Protein 4I1U (pdb70)

InterPro domains:
  IPR001977 Dephospho-CoA kinase [MF_00376] (1-193)
  IPR001977 Dephospho-CoA kinase [PF01121] (3-180)
  IPR001977 Dephospho-CoA kinase [PS51219] (3-201)
  IPR001977 Dephospho-CoA kinase [TIGR00152] (4-179)
  IPR027417 P-loop containing nucleoside triphosphate hydrolase [G3DSA:3.40.50.300] (1-202)
  IPR027417 P-loop containing nucleoside triphosphate hydrolase [SSF52540] (1-192)

Radius of gyration: 23.67 Å; Cα contacts (8 Å, |Δi|>4): 654; chains: 2; bounding box: 47×57×63 Å

Foldseek 3Di:
DPLAAEEEEEEAALLPSVLLQVLLVVVFAAEDELVVLLQQLQAAVRVLQVVCCVPVNCVQQDPSRGGVVVVLVVDCVVDVVSVVSSCVRRVVVSVVVSVVSLVPRDGLHYYYYDHQQVVDPVNLVVHPFYEYRAEDPVSSLVRCCVPVVDDSVVSVVSCVVHDDRVSSVVRGPHYDYRRPDDSVRSSVVSVVVSVVSSVVSVVSD/DFAEEEEEEAAQLCSVLLQVLLVVVFAAEAELVVLLQQLQAQVRVLQVVCCVVVNDVQQDPSRGGPVVVLLVVCLVDVVSVVSSCVRSVVVSVVVSVVSLVPRDGLHYYYYDHQQVVDPVNVVVHPFYEYSAEDPVSSLVRVCVPPNDDSSSSVVSVVVHDDRVSVVVRHPHYDYRYPDDSVRSSVVSVVVSVVSSVVRVVD

Nearest PDB structures (foldseek):
  4i1u-assembly1_A  TM=1.005E+00  e=2.547E-38  Burkholderia vietnamiensis G4
  1viy-assembly1_B  TM=9.187E-01  e=1.354E-21  Escherichia coli
  8u94-assembly1_A  TM=7.891E-01  e=2.997E-20  Klebsiella aerogenes KCTC 2190
  6n39-assembly1_A  TM=7.827E-01  e=2.926E-14  Mycobacterium avium subsp. paratuberculosis K-10
  2if2-assembly2_B  TM=8.464E-01  e=2.543E-13  Aquifex aeolicus VF5

Sequence (407 aa):
HHHMMYAIGLTGGIGSGKTTVADLFAARGASLLVDTDLIAHRRITAPAGLAMPAIEQTFGPAFVAADGSLDRARMRALIFSDEDARRRLEAITHPLIRAETEREARDAQGPYVVIFVVPLLVESRNWKARCDRVLVVDCPVDTQIARVMQRNGFTREQVEAIIARQATREARRLAAADDVIVNDAATPDALAVQVDALHQRYLAFAAAKHHMYAIGLTGGIGSSGKTTVADLFAARGASLLVDTDLIAHRRITAPAGLAMPAIEQTFGPAFVAADGSLDRARMRALIFSDEDARRRRLEAITHPLIRAETEREARDAQGPYVIFVVPLLVESRNWKARCDRVLVVDCPVDTQIARVMQRNGFTREQVEAIIARQATREARRLAAADDVIVNDAATPDALAVQVDALHQRYLAFAAAK

Secondary structure (DSSP, 8-state):
--S--EEEEE--TTS-HHHHHHHHHHTTPEEEEHHHHHHHHTSTT-TTHHHHHHHH-GGGB-TTSSB-HHHHHHHHHH-HHHHHHHHHHHHHHHHHHHHHHHHT--SSSEEEE-TT-TT-HHHHHH-SEEEEEE--HHHHHHHHHHHH---HHHHHHHHHHSPPHHHHHHT-SEEEE-SS--HHHHHHHHHHHHHHHHHHHHHH-/---EEEEE--TTS-HHHHHHHHHHTT-EEEEHHHHHHHHTSTT-TTHHHHHHHH-GGGB-TTSSB-HHHHHHHHHH-HHHHHHHHHHHHHHHHHHHHHHHHH--SSSEEEE-TT-TT-HHHHHH-SEEEEEE--HHHHHHHHHHHH---HHHHHHHHHHSPPHHHHHHT-SEEEE-SS--HHHHHHHHHHHHHHHHHHHHH-

B-factor: mean 33.51, std 12.53, range [16.57, 109.51]

Solvent-accessible surface area: 18369 Å² total; per-residue (Å²): 122,140,70,12,13,0,0,0,0,0,0,0,20,2,2,12,28,82,63,0,4,81,36,0,42,86,70,38,7,21,56,8,32,8,69,116,5,25,77,151,3,10,35,69,68,6,8,0,12,24,16,0,58,56,48,23,22,98,54,32,34,35,119,96,24,19,17,34,122,83,130,4,73,68,48,28,80,94,48,90,82,0,59,122,110,18,44,40,7,12,54,14,6,21,58,2,8,0,14,53,68,4,103,99,18,164,13,56,1,6,0,0,6,6,50,61,0,14,72,20,80,55,17,95,49,17,11,51,43,9,0,0,0,5,3,40,60,114,29,4,55,58,58,1,45,98,132,76,66,54,53,64,70,48,2,94,54,35,39,89,68,19,24,82,66,123,51,12,62,92,45,24,80,8,67,4,83,9,56,98,39,81,96,116,45,5,17,97,92,0,65,54,13,17,114,113,0,57,63,74,3,72,83,62,115,94,48,22,0,0,0,0,0,0,0,37,2,2,9,21,77,66,0,3,78,37,0,40,85,73,40,6,22,52,2,22,8,80,124,3,30,104,104,0,6,22,75,91,8,5,0,13,43,4,0,29,40,31,22,17,95,55,30,38,38,120,92,26,13,15,38,72,67,134,4,103,71,45,25,64,90,52,75,80,0,30,140,87,20,46,40,26,13,82,10,3,16,56,1,11,2,16,58,65,9,115,101,20,169,21,66,0,1,0,0,4,6,38,70,0,16,68,26,79,46,34,95,46,14,11,44,38,11,0,0,0,5,3,39,67,98,34,6,8,52,46,1,49,148,149,80,51,53,65,131,69,19,0,80,38,28,34,85,86,23,24,86,90,126,51,10,60,93,45,22,80,8,70,5,81,8,53,97,39,77,100,116,46,5,20,97,94,0,67,57,13,19,112,115,0,56,62,70,19,92,93,114

Organism: Burkholderia vietnamiensis (strain G4 / LMG 22486) (NCBI:txid269482)

Structure (mmCIF, N/CA/C/O backbone):
data_4I1U
#
_entry.id   4I1U
#
_cell.length_a   116.420
_cell.length_b   116.420
_cell.length_c   89.970
_cell.angle_alpha   90.000
_cell.angle_beta   90.000
_cell.angle_gamma   120.000
#
_symmetry.space_group_name_H-M   'P 32 2 1'
#
loop_
_entity.id
_entity.type
_entity.pdbx_description
1 polymer 'Dephospho-CoA kinase'
2 non-polymer 'SULFATE ION'
3 non-polymer 'CHLORIDE ION'
4 non-polymer 1,2-ETHANEDIOL
5 water water
#
loop_
_atom_site.group_PDB
_atom_site.id
_atom_site.type_symbol
_atom_site.label_atom_id
_atom_site.label_alt_id
_atom_site.label_comp_id
_atom_site.label_asym_id
_atom_site.label_entity_id
_atom_site.label_seq_id
_atom_site.pdbx_PDB_ins_code
_atom_site.Cartn_x
_atom_site.Cartn_y
_atom_site.Cartn_z
_atom_site.occupancy
_atom_site.B_iso_or_equiv
_atom_site.auth_seq_id
_atom_site.auth_comp_id
_atom_site.auth_asym_id
_atom_site.auth_atom_id
_atom_site.pdbx_PDB_model_num
ATOM 1 N N . HIS A 1 6 ? 54.504 32.100 5.668 1.00 68.83 -2 HIS A N 1
ATOM 2 C CA . HIS A 1 6 ? 54.543 30.651 5.320 1.00 69.62 -2 HIS A CA 1
ATOM 3 C C . HIS A 1 6 ? 55.688 30.000 6.110 1.00 63.60 -2 HIS A C 1
ATOM 4 O O . HIS A 1 6 ? 56.831 30.411 5.965 1.00 65.38 -2 HIS A O 1
ATOM 11 N N . HIS A 1 7 ? 55.388 29.016 6.960 1.00 53.93 -1 HIS A N 1
ATOM 12 C CA . HIS A 1 7 ? 56.429 28.393 7.799 1.00 47.38 -1 HIS A CA 1
ATOM 13 C C . HIS A 1 7 ? 56.828 27.005 7.277 1.00 40.49 -1 HIS A C 1
ATOM 14 O O . HIS A 1 7 ? 56.006 26.248 6.765 1.00 39.49 -1 HIS A O 1
ATOM 21 N N . HIS A 1 8 ? 58.100 26.668 7.423 1.00 34.70 0 HIS A N 1
ATOM 22 C CA . HIS A 1 8 ? 58.604 25.359 6.996 1.00 32.60 0 HIS A CA 1
ATOM 23 C C . HIS A 1 8 ? 58.438 25.183 5.463 1.00 30.32 0 HIS A C 1
ATOM 24 O O . HIS A 1 8 ? 57.971 24.146 5.008 1.00 27.98 0 HIS A O 1
ATOM 31 N N . MET A 1 9 ? 58.805 26.204 4.699 1.00 29.48 1 MET A N 1
ATOM 32 C CA A MET A 1 9 ? 58.726 26.192 3.239 0.50 28.10 1 MET A CA 1
ATOM 33 C CA B MET A 1 9 ? 58.623 26.132 3.242 0.50 30.59 1 MET A CA 1
ATOM 34 C C . MET A 1 9 ? 59.447 24.970 2.651 1.00 26.83 1 MET A C 1
ATOM 35 O O . MET A 1 9 ? 60.584 24.688 3.038 1.00 26.71 1 MET A O 1
ATOM 44 N N . TYR A 1 10 ? 58.793 24.238 1.764 1.00 24.84 2 TYR A N 1
ATOM 45 C CA . TYR A 1 10 ? 59.408 23.099 1.087 1.00 23.31 2 TYR A CA 1
ATOM 46 C C . TYR A 1 10 ? 60.006 23.656 -0.228 1.00 21.81 2 TYR A C 1
ATOM 47 O O . TYR A 1 10 ? 59.311 24.394 -0.945 1.00 21.61 2 TYR A O 1
ATOM 56 N N . ALA A 1 11 ? 61.284 23.367 -0.486 1.00 20.36 3 ALA A N 1
ATOM 57 C CA . ALA A 1 11 ? 62.033 23.957 -1.592 1.00 19.37 3 ALA A CA 1
ATOM 58 C C . ALA A 1 11 ? 62.741 22.900 -2.401 1.00 19.26 3 ALA A C 1
ATOM 59 O O . ALA A 1 11 ? 63.497 22.067 -1.862 1.00 20.04 3 ALA A O 1
ATOM 61 N N . ILE A 1 12 ? 62.463 22.907 -3.703 1.00 17.83 4 ILE A N 1
ATOM 62 C CA . ILE A 1 12 ? 63.134 22.062 -4.649 1.00 18.79 4 ILE A CA 1
ATOM 63 C C . ILE A 1 12 ? 64.134 22.899 -5.417 1.00 18.31 4 ILE A C 1
ATOM 64 O O . ILE A 1 12 ? 63.781 23.932 -5.948 1.00 17.47 4 ILE A O 1
ATOM 69 N N . GLY A 1 13 ? 65.366 22.433 -5.497 1.00 18.38 5 GLY A N 1
ATOM 70 C CA . GLY A 1 13 ? 66.347 23.000 -6.372 1.00 19.07 5 GLY A CA 1
ATOM 71 C C . GLY A 1 13 ? 66.285 22.336 -7.738 1.00 20.09 5 GLY A C 1
ATOM 72 O O . GLY A 1 13 ? 66.532 21.121 -7.871 1.00 21.82 5 GLY A O 1
ATOM 73 N N . LEU A 1 14 ? 65.956 23.109 -8.762 1.00 18.63 6 LEU A N 1
ATOM 74 C CA . LEU A 1 14 ? 65.919 22.609 -10.147 1.00 18.41 6 LEU A CA 1
ATOM 75 C C . LEU A 1 14 ? 67.142 23.076 -10.911 1.00 18.34 6 LEU A C 1
ATOM 76 O O . LEU A 1 14 ? 67.406 24.268 -11.025 1.00 18.30 6 LEU A O 1
ATOM 81 N N . THR A 1 15 ? 67.907 22.128 -11.418 1.00 18.49 7 THR A N 1
ATOM 82 C CA . THR A 1 15 ? 69.178 22.397 -12.047 1.00 19.37 7 THR A CA 1
ATOM 83 C C . THR A 1 15 ? 69.364 21.513 -13.287 1.00 19.98 7 THR A C 1
ATOM 84 O O . THR A 1 15 ? 68.483 20.754 -13.684 1.00 19.39 7 THR A O 1
ATOM 88 N N . GLY A 1 16 ? 70.528 21.632 -13.883 1.00 20.96 8 GLY A N 1
ATOM 89 C CA . GLY A 1 16 ? 70.842 21.048 -15.170 1.00 22.21 8 GLY A CA 1
ATOM 90 C C . GLY A 1 16 ? 71.892 21.933 -15.828 1.00 24.21 8 GLY A C 1
ATOM 91 O O . GLY A 1 16 ? 71.999 23.139 -15.494 1.00 23.65 8 GLY A O 1
ATOM 92 N N . GLY A 1 17 ? 72.652 21.332 -16.729 1.00 24.98 9 GLY A N 1
ATOM 93 C CA . GLY A 1 17 ? 73.672 22.057 -17.513 1.00 28.44 9 GLY A CA 1
ATOM 94 C C . GLY A 1 17 ? 73.046 23.009 -18.531 1.00 28.08 9 GLY A C 1
ATOM 95 O O . GLY A 1 17 ? 71.861 22.929 -18.838 1.00 27.98 9 GLY A O 1
ATOM 96 N N . ILE A 1 18 ? 73.850 23.928 -19.044 1.00 29.67 10 ILE A N 1
ATOM 97 C CA . ILE A 1 18 ? 73.378 24.891 -20.024 1.00 28.19 10 ILE A CA 1
ATOM 98 C C . ILE A 1 18 ? 72.818 24.098 -21.160 1.00 26.97 10 ILE A C 1
ATOM 99 O O . ILE A 1 18 ? 73.390 23.098 -21.578 1.00 27.71 10 ILE A O 1
ATOM 104 N N . GLY A 1 19 ? 71.644 24.472 -21.628 1.00 25.29 11 GLY A N 1
ATOM 105 C CA . GLY A 1 19 ? 71.019 23.755 -22.743 1.00 24.56 11 GLY A CA 1
ATOM 106 C C . GLY A 1 19 ? 70.181 22.541 -22.400 1.00 25.13 11 GLY A C 1
ATOM 107 O O . GLY A 1 19 ? 69.627 21.913 -23.288 1.00 25.92 11 GLY A O 1
ATOM 108 N N . SER A 1 20 ? 70.050 22.206 -21.111 1.00 24.72 12 SER A N 1
ATOM 109 C CA . SER A 1 20 ? 69.316 20.973 -20.730 1.00 24.26 12 SER A CA 1
ATOM 110 C C . SER A 1 20 ? 67.809 21.158 -20.822 1.00 23.81 12 SER A C 1
ATOM 111 O O . SER A 1 20 ? 67.071 20.194 -20.790 1.00 24.67 12 SER A O 1
ATOM 114 N N . GLY A 1 21 ? 67.369 22.395 -20.995 1.00 24.95 13 GLY A N 1
ATOM 115 C CA . GLY A 1 21 ? 65.949 22.722 -21.049 1.00 26.77 13 GLY A CA 1
ATOM 116 C C . GLY A 1 21 ? 65.292 22.854 -19.678 1.00 26.32 13 GLY A C 1
ATOM 117 O O . GLY A 1 21 ? 64.105 22.501 -19.516 1.00 30.26 13 GLY A O 1
ATOM 118 N N . LYS A 1 22 ? 66.053 23.338 -18.708 1.00 24.56 14 LYS A N 1
ATOM 119 C CA . LYS A 1 22 ? 65.564 23.631 -17.341 1.00 25.11 14 LYS A CA 1
ATOM 120 C C . LYS A 1 22 ? 64.257 24.446 -17.379 1.00 26.03 14 LYS A C 1
ATOM 121 O O . LYS A 1 22 ? 63.319 24.178 -16.619 1.00 23.32 14 LYS A O 1
ATOM 127 N N . THR A 1 23 ? 64.209 25.443 -18.274 1.00 23.61 15 THR A N 1
ATOM 128 C CA . THR A 1 23 ? 63.059 26.341 -18.339 1.00 24.98 15 THR A CA 1
ATOM 129 C C . THR A 1 23 ? 61.782 25.614 -18.788 1.00 23.70 15 THR A C 1
ATOM 130 O O . THR A 1 23 ? 60.673 25.824 -18.241 1.00 22.00 15 THR A O 1
ATOM 134 N N . THR A 1 24 ? 61.911 24.702 -19.727 1.00 23.12 16 THR A N 1
ATOM 135 C CA . THR A 1 24 ? 60.746 23.941 -20.146 1.00 23.56 16 THR A CA 1
ATOM 136 C C . THR A 1 24 ? 60.104 23.142 -18.975 1.00 22.62 16 THR A C 1
ATOM 137 O O . THR A 1 24 ? 58.884 23.109 -18.785 1.00 22.40 16 THR A O 1
ATOM 141 N N . VAL A 1 25 ? 60.948 22.500 -18.192 1.00 20.48 17 VAL A N 1
ATOM 142 C CA . VAL A 1 25 ? 60.501 21.702 -17.067 1.00 20.31 17 VAL A CA 1
ATOM 143 C C . VAL A 1 25 ? 59.951 22.629 -16.002 1.00 18.63 17 VAL A C 1
ATOM 144 O O . VAL A 1 25 ? 58.850 22.409 -15.543 1.00 18.42 17 VAL A O 1
ATOM 148 N N . ALA A 1 26 ? 60.678 23.691 -15.661 1.00 18.45 18 ALA A N 1
ATOM 149 C CA . ALA A 1 26 ? 60.198 24.689 -14.681 1.00 19.02 18 ALA A CA 1
ATOM 150 C C . ALA A 1 26 ? 58.792 25.212 -15.001 1.00 19.46 18 ALA A C 1
ATOM 151 O O . ALA A 1 26 ? 57.932 25.315 -14.124 1.00 19.28 18 ALA A O 1
ATOM 153 N N . ASP A 1 27 ? 58.566 25.543 -16.267 1.00 18.84 19 ASP A N 1
ATOM 154 C CA . ASP A 1 27 ? 57.275 26.052 -16.685 1.00 20.44 19 ASP A CA 1
ATOM 155 C C . ASP A 1 27 ? 56.170 25.039 -16.512 1.00 20.02 19 ASP A C 1
ATOM 156 O O . ASP A 1 27 ? 55.036 25.384 -16.175 1.00 20.33 19 ASP A O 1
ATOM 161 N N . LEU A 1 28 ? 56.472 23.769 -16.704 1.00 20.38 20 LEU A N 1
ATOM 162 C CA . LEU A 1 28 ? 55.463 22.747 -16.460 1.00 21.01 20 LEU A CA 1
ATOM 163 C C . LEU A 1 28 ? 55.068 22.715 -14.986 1.00 21.21 20 LEU A C 1
ATOM 164 O O . LEU A 1 28 ? 53.870 22.630 -14.646 1.00 21.77 20 LEU A O 1
ATOM 169 N N . PHE A 1 29 ? 56.060 22.810 -14.099 1.00 20.35 21 PHE A N 1
ATOM 170 C CA . PHE A 1 29 ? 55.761 22.859 -12.641 1.00 19.02 21 PHE A CA 1
ATOM 171 C C . PHE A 1 29 ? 54.910 24.074 -12.279 1.00 19.53 21 PHE A C 1
ATOM 172 O O . PHE A 1 29 ? 53.952 23.971 -11.512 1.00 19.98 21 PHE A O 1
ATOM 180 N N . ALA A 1 30 ? 55.233 25.225 -12.866 1.00 21.26 22 ALA A N 1
ATOM 181 C CA . ALA A 1 30 ? 54.546 26.451 -12.543 1.00 22.07 22 ALA A CA 1
ATOM 182 C C . ALA A 1 30 ? 53.089 26.351 -12.998 1.00 23.07 22 ALA A C 1
ATOM 183 O O . ALA A 1 30 ? 52.192 26.853 -12.343 1.00 23.04 22 ALA A O 1
ATOM 185 N N . ALA A 1 31 ? 52.847 25.691 -14.121 1.00 24.01 23 ALA A N 1
ATOM 186 C CA . ALA A 1 31 ? 51.472 25.524 -14.594 1.00 24.85 23 ALA A CA 1
ATOM 187 C C . ALA A 1 31 ? 50.675 24.630 -13.640 1.00 24.91 23 ALA A C 1
ATOM 188 O O . ALA A 1 31 ? 49.447 24.706 -13.603 1.00 25.29 23 ALA A O 1
ATOM 190 N N . ARG A 1 32 ? 51.343 23.816 -12.819 1.00 24.55 24 ARG A N 1
ATOM 191 C CA . ARG A 1 32 ? 50.644 22.972 -11.847 1.00 24.93 24 ARG A CA 1
ATOM 192 C C . ARG A 1 32 ? 50.503 23.610 -10.479 1.00 25.21 24 ARG A C 1
ATOM 193 O O . ARG A 1 32 ? 49.931 23.013 -9.559 1.00 24.53 24 ARG A O 1
ATOM 201 N N . GLY A 1 33 ? 51.041 24.817 -10.353 1.00 22.63 25 GLY A N 1
ATOM 202 C CA . GLY A 1 33 ? 50.857 25.605 -9.150 1.00 22.35 25 GLY A CA 1
ATOM 203 C C . GLY A 1 33 ? 52.096 25.749 -8.288 1.00 20.93 25 GLY A C 1
ATOM 204 O O . GLY A 1 33 ? 52.020 26.405 -7.258 1.00 20.76 25 GLY A O 1
ATOM 205 N N . ALA A 1 34 ? 53.235 25.160 -8.700 1.00 19.82 26 ALA A N 1
ATOM 206 C CA . ALA A 1 34 ? 54.471 25.374 -7.986 1.00 19.42 26 ALA A CA 1
ATOM 207 C C . ALA A 1 34 ? 54.847 26.823 -8.125 1.00 19.13 26 ALA A C 1
ATOM 208 O O . ALA A 1 34 ? 54.626 27.402 -9.163 1.00 18.73 26 ALA A O 1
ATOM 210 N N . SER A 1 35 ? 55.447 27.407 -7.082 1.00 19.96 27 SER A N 1
ATOM 211 C CA . SER A 1 35 ? 55.995 28.766 -7.171 1.00 19.73 27 SER A CA 1
ATOM 212 C C . SER A 1 35 ? 57.438 28.703 -7.657 1.00 19.48 27 SER A C 1
ATOM 213 O O . SER A 1 35 ? 58.284 28.092 -7.010 1.00 20.73 27 SER A O 1
ATOM 216 N N . LEU A 1 36 ? 57.744 29.361 -8.757 1.00 18.64 28 LEU A N 1
ATOM 217 C CA A LEU A 1 36 ? 59.077 29.337 -9.337 0.60 18.73 28 LEU A CA 1
ATOM 218 C CA B LEU A 1 36 ? 59.072 29.332 -9.328 0.40 18.28 28 LEU A CA 1
ATOM 219 C C . LEU A 1 36 ? 59.848 30.590 -8.944 1.00 18.35 28 LEU A C 1
ATOM 220 O O . LEU A 1 36 ? 59.277 31.726 -8.943 1.00 18.44 28 LEU A O 1
ATOM 229 N N . VAL A 1 37 ? 61.122 30.403 -8.642 1.00 17.93 29 VAL A N 1
ATOM 230 C CA . VAL A 1 37 ? 62.044 31.507 -8.359 1.00 17.88 29 VAL A CA 1
ATOM 231 C C . VAL A 1 37 ? 63.203 31.225 -9.229 1.00 18.15 29 VAL A C 1
ATOM 232 O O . VAL A 1 37 ? 64.028 30.358 -8.937 1.00 17.78 29 VAL A O 1
ATOM 236 N N . ASP A 1 38 ? 63.261 31.934 -10.357 1.00 18.72 30 ASP A N 1
ATOM 237 C CA . ASP A 1 38 ? 64.299 31.667 -11.346 1.00 18.83 30 ASP A CA 1
ATOM 238 C C . ASP A 1 38 ? 65.436 32.609 -11.040 1.00 19.57 30 ASP A C 1
ATOM 239 O O . ASP A 1 38 ? 65.272 33.840 -11.202 1.00 17.90 30 ASP A O 1
ATOM 244 N N . THR A 1 39 ? 66.600 32.055 -10.656 1.00 19.39 31 THR A N 1
ATOM 245 C CA . THR A 1 39 ? 67.723 32.877 -10.269 1.00 20.25 31 THR A CA 1
ATOM 246 C C . THR A 1 39 ? 68.332 33.677 -11.436 1.00 21.27 31 THR A C 1
ATOM 247 O O . THR A 1 39 ? 68.922 34.678 -11.177 1.00 20.23 31 THR A O 1
ATOM 251 N N . ASP A 1 40 ? 68.189 33.233 -12.690 1.00 21.52 32 ASP A N 1
ATOM 252 C CA . ASP A 1 40 ? 68.547 34.019 -13.868 1.00 21.20 32 ASP A CA 1
ATOM 253 C C . ASP A 1 40 ? 67.750 35.330 -13.934 1.00 19.44 32 ASP A C 1
ATOM 254 O O . ASP A 1 40 ? 68.315 36.395 -14.219 1.00 19.26 32 ASP A O 1
ATOM 259 N N . LEU A 1 41 ? 66.457 35.289 -13.658 1.00 18.16 33 LEU A N 1
ATOM 260 C CA . LEU A 1 41 ? 65.649 36.509 -13.659 1.00 18.16 33 LEU A CA 1
ATOM 261 C C . LEU A 1 41 ? 66.063 37.494 -12.548 1.00 18.91 33 LEU A C 1
ATOM 262 O O . LEU A 1 41 ? 66.113 38.716 -12.772 1.00 18.47 33 LEU A O 1
ATOM 267 N N . ILE A 1 42 ? 66.381 36.943 -11.379 1.00 17.65 34 ILE A N 1
ATOM 268 C CA . ILE A 1 42 ? 66.964 37.738 -10.290 1.00 17.99 34 ILE A CA 1
ATOM 269 C C . ILE A 1 42 ? 68.299 38.363 -10.692 1.00 17.36 34 ILE A C 1
ATOM 270 O O . ILE A 1 42 ? 68.513 39.557 -10.473 1.00 17.71 34 ILE A O 1
ATOM 275 N N . ALA A 1 43 ? 69.157 37.607 -11.362 1.00 17.95 35 ALA A N 1
ATOM 276 C CA . ALA A 1 43 ? 70.391 38.161 -11.906 1.00 19.14 35 ALA A CA 1
ATOM 277 C C . ALA A 1 43 ? 70.165 39.366 -12.814 1.00 19.81 35 ALA A C 1
ATOM 278 O O . ALA A 1 43 ? 70.891 40.392 -12.743 1.00 19.24 35 ALA A O 1
ATOM 280 N N . HIS A 1 44 ? 69.183 39.255 -13.692 1.00 19.52 36 HIS A N 1
ATOM 281 C CA . HIS A 1 44 ? 68.835 40.375 -14.533 1.00 20.35 36 HIS A CA 1
ATOM 282 C C . HIS A 1 44 ? 68.271 41.551 -13.761 1.00 20.70 36 HIS A C 1
ATOM 283 O O . HIS A 1 44 ? 68.611 42.748 -14.021 1.00 20.03 36 HIS A O 1
ATOM 290 N N . ARG A 1 45 ? 67.402 41.248 -12.811 1.00 20.91 37 ARG A N 1
ATOM 291 C CA A ARG A 1 45 ? 66.793 42.282 -11.988 0.50 22.60 37 ARG A CA 1
ATOM 292 C CA B ARG A 1 45 ? 66.800 42.322 -12.017 0.50 21.43 37 ARG A CA 1
ATOM 293 C C . ARG A 1 45 ? 67.897 43.100 -11.266 1.00 22.53 37 ARG A C 1
ATOM 294 O O . ARG A 1 45 ? 67.909 44.327 -11.271 1.00 23.06 37 ARG A O 1
ATOM 309 N N . ILE A 1 46 ? 68.843 42.415 -10.648 1.00 21.80 38 ILE A N 1
ATOM 310 C CA . ILE A 1 46 ? 69.816 43.139 -9.830 1.00 22.63 38 ILE A CA 1
ATOM 311 C C . ILE A 1 46 ? 70.874 43.891 -10.651 1.00 25.61 38 ILE A C 1
ATOM 312 O O . ILE A 1 46 ? 71.635 44.665 -10.080 1.00 26.47 38 ILE A O 1
ATOM 317 N N . THR A 1 47 ? 70.910 43.641 -11.963 1.00 26.17 39 THR A N 1
ATOM 318 C CA . THR A 1 47 ? 71.743 44.383 -12.906 1.00 26.58 39 THR A CA 1
ATOM 319 C C . THR A 1 47 ? 70.957 45.307 -13.843 1.00 27.79 39 THR A C 1
ATOM 320 O O . THR A 1 47 ? 71.509 45.816 -14.829 1.00 29.34 39 THR A O 1
ATOM 324 N N . ALA A 1 48 ? 69.695 45.554 -13.509 1.00 26.43 40 ALA A N 1
ATOM 325 C CA . ALA A 1 48 ? 68.862 46.559 -14.158 1.00 27.77 40 ALA A CA 1
ATOM 326 C C . ALA A 1 48 ? 69.164 47.951 -13.600 1.00 29.96 40 ALA A C 1
ATOM 327 O O . ALA A 1 48 ? 69.881 48.070 -12.577 1.00 28.83 40 ALA A O 1
ATOM 329 N N . PRO A 1 49 ? 68.582 49.006 -14.226 1.00 30.40 41 PRO A N 1
ATOM 330 C CA . PRO A 1 49 ? 68.799 50.322 -13.622 1.00 32.55 41 PRO A CA 1
ATOM 331 C C . PRO A 1 49 ? 68.389 50.302 -12.162 1.00 34.57 41 PRO A C 1
ATOM 332 O O . PRO A 1 49 ? 67.394 49.692 -11.825 1.00 35.58 41 PRO A O 1
ATOM 336 N N . ALA A 1 50 ? 69.195 50.912 -11.305 1.00 35.79 42 ALA A N 1
ATOM 337 C CA . ALA A 1 50 ? 68.994 50.890 -9.835 1.00 36.40 42 ALA A CA 1
ATOM 338 C C . ALA A 1 50 ? 69.078 49.514 -9.194 1.00 34.29 42 ALA A C 1
ATOM 339 O O . ALA A 1 50 ? 68.709 49.371 -8.024 1.00 35.57 42 ALA A O 1
ATOM 341 N N . GLY A 1 51 ? 69.555 48.507 -9.921 1.00 31.23 43 GLY A N 1
ATOM 342 C CA . GLY A 1 51 ? 69.590 47.150 -9.376 1.00 29.73 43 GLY A CA 1
ATOM 343 C C . GLY A 1 51 ? 70.624 47.048 -8.261 1.00 29.89 43 GLY A C 1
ATOM 344 O O . GLY A 1 51 ? 71.632 47.784 -8.258 1.00 27.91 43 GLY A O 1
ATOM 345 N N . LEU A 1 52 ? 70.413 46.127 -7.330 1.00 28.39 44 LEU A N 1
ATOM 346 C CA . LEU A 1 52 ? 71.242 46.100 -6.125 1.00 29.70 44 LEU A CA 1
ATOM 347 C C . LEU A 1 52 ? 72.722 45.838 -6.405 1.00 29.66 44 LEU A C 1
ATOM 348 O O . LEU A 1 52 ? 73.587 46.127 -5.546 1.00 28.60 44 LEU A O 1
ATOM 353 N N . ALA A 1 53 ? 73.044 45.283 -7.574 1.00 26.34 45 ALA A N 1
ATOM 354 C CA . ALA A 1 53 ? 74.450 44.964 -7.819 1.00 25.45 45 ALA A CA 1
ATOM 355 C C . ALA A 1 53 ? 75.187 46.123 -8.449 1.00 25.31 45 ALA A C 1
ATOM 356 O O . ALA A 1 53 ? 76.417 46.075 -8.515 1.00 24.55 45 ALA A O 1
ATOM 358 N N . MET A 1 54 ? 74.457 47.129 -8.936 1.00 25.26 46 MET A N 1
ATOM 359 C CA . MET A 1 54 ? 75.056 48.138 -9.788 1.00 26.70 46 MET A CA 1
ATOM 360 C C . MET A 1 54 ? 76.118 49.041 -9.072 1.00 30.13 46 MET A C 1
ATOM 361 O O . MET A 1 54 ? 77.157 49.359 -9.665 1.00 30.56 46 MET A O 1
ATOM 366 N N . PRO A 1 55 ? 75.887 49.429 -7.808 1.00 31.03 47 PRO A N 1
ATOM 367 C CA . PRO A 1 55 ? 76.990 50.199 -7.181 1.00 30.99 47 PRO A CA 1
ATOM 368 C C . PRO A 1 55 ? 78.310 49.429 -7.068 1.00 30.74 47 PRO A C 1
ATOM 369 O O . PRO A 1 55 ? 79.362 49.980 -7.418 1.00 31.35 47 PRO A O 1
ATOM 373 N N . ALA A 1 56 ? 78.279 48.181 -6.594 1.00 28.94 48 ALA A N 1
ATOM 374 C CA . ALA A 1 56 ? 79.490 47.406 -6.515 1.00 30.89 48 ALA A CA 1
ATOM 375 C C . ALA A 1 56 ? 80.077 47.176 -7.896 1.00 34.04 48 ALA A C 1
ATOM 376 O O . ALA A 1 56 ? 81.309 47.122 -8.054 1.00 35.80 48 ALA A O 1
ATOM 378 N N . ILE A 1 57 ? 79.211 47.023 -8.906 1.00 33.19 49 ILE A N 1
ATOM 379 C CA . ILE A 1 57 ? 79.695 46.767 -10.254 1.00 32.08 49 ILE A CA 1
ATOM 380 C C . ILE A 1 57 ? 80.408 48.022 -10.743 1.00 33.95 49 ILE A C 1
ATOM 381 O O . ILE A 1 57 ? 81.457 47.954 -11.428 1.00 31.17 49 ILE A O 1
ATOM 386 N N . GLU A 1 58 ? 79.805 49.161 -10.456 1.00 34.87 50 GLU A N 1
ATOM 387 C CA . GLU A 1 58 ? 80.413 50.421 -10.855 1.00 39.37 50 GLU A CA 1
ATOM 388 C C . GLU A 1 58 ? 81.683 50.710 -10.027 1.00 37.34 50 GLU A C 1
ATOM 389 O O . GLU A 1 58 ? 82.695 51.012 -10.608 1.00 39.08 50 GLU A O 1
ATOM 395 N N . GLN A 1 59 ? 81.635 50.548 -8.708 1.00 39.58 51 GLN A N 1
ATOM 396 C CA . GLN A 1 59 ? 82.832 50.672 -7.861 1.00 40.99 51 GLN A CA 1
ATOM 397 C C . GLN A 1 59 ? 83.986 49.723 -8.275 1.00 43.16 51 GLN A C 1
ATOM 398 O O . GLN A 1 59 ? 85.138 50.032 -8.029 1.00 46.33 51 GLN A O 1
ATOM 404 N N . THR A 1 60 ? 83.694 48.583 -8.898 1.00 40.22 52 THR A N 1
ATOM 405 C CA . THR A 1 60 ? 84.718 47.566 -9.160 1.00 39.90 52 THR A CA 1
ATOM 406 C C . THR A 1 60 ? 85.203 47.541 -10.610 1.00 40.50 52 THR A C 1
ATOM 407 O O . THR A 1 60 ? 86.400 47.322 -10.844 1.00 41.24 52 THR A O 1
ATOM 411 N N . PHE A 1 61 ? 84.296 47.743 -11.566 1.00 38.52 53 PHE A N 1
ATOM 412 C CA . PHE A 1 61 ? 84.598 47.650 -13.016 1.00 38.80 53 PHE A CA 1
ATOM 413 C C . PHE A 1 61 ? 84.654 48.995 -13.743 1.00 40.38 53 PHE A C 1
ATOM 414 O O . PHE A 1 61 ? 85.181 49.064 -14.860 1.00 36.75 53 PHE A O 1
ATOM 422 N N . GLY A 1 62 ? 84.077 50.036 -13.139 1.00 42.34 54 GLY A N 1
ATOM 423 C CA . GLY A 1 62 ? 84.055 51.368 -13.745 1.00 43.82 54 GLY A CA 1
ATOM 424 C C . GLY A 1 62 ? 82.802 51.630 -14.562 1.00 43.80 54 GLY A C 1
ATOM 425 O O . GLY A 1 62 ? 82.117 50.683 -14.987 1.00 42.79 54 GLY A O 1
ATOM 426 N N . PRO A 1 63 ? 82.503 52.917 -14.811 1.00 40.91 55 PRO A N 1
ATOM 427 C CA . PRO A 1 63 ? 81.286 53.318 -15.505 1.00 40.21 55 PRO A CA 1
ATOM 428 C C . PRO A 1 63 ? 81.214 52.920 -16.955 1.00 39.96 55 PRO A C 1
ATOM 429 O O . PRO A 1 63 ? 80.129 53.025 -17.537 1.00 39.82 55 PRO A O 1
ATOM 433 N N . ALA A 1 64 ? 82.296 52.434 -17.558 1.00 37.54 56 ALA A N 1
ATOM 434 C CA . ALA A 1 64 ? 82.168 51.914 -18.936 1.00 40.07 56 ALA A CA 1
ATOM 435 C C . ALA A 1 64 ? 81.255 50.656 -19.013 1.00 41.23 56 ALA A C 1
ATOM 436 O O . ALA A 1 64 ? 80.755 50.283 -20.099 1.00 40.43 56 ALA A O 1
ATOM 438 N N . PHE A 1 65 ? 81.062 49.985 -17.873 1.00 42.58 57 PHE A N 1
ATOM 439 C CA . PHE A 1 65 ? 80.216 48.781 -17.806 1.00 39.03 57 PHE A CA 1
ATOM 440 C C . PHE A 1 65 ? 78.801 49.103 -17.372 1.00 38.48 57 PHE A C 1
ATOM 441 O O . PHE A 1 65 ? 77.981 48.196 -17.167 1.00 37.14 57 PHE A O 1
ATOM 449 N N . VAL A 1 66 ? 78.520 50.398 -17.231 1.00 38.03 58 VAL A N 1
ATOM 450 C CA . VAL A 1 66 ? 77.219 50.896 -16.860 1.00 39.29 58 VAL A CA 1
ATOM 451 C C . VAL A 1 66 ? 76.632 51.591 -18.069 1.00 42.22 58 VAL A C 1
ATOM 452 O O . VAL A 1 66 ? 77.137 52.627 -18.482 1.00 42.73 58 VAL A O 1
ATOM 456 N N . ALA A 1 67 ? 75.563 51.039 -18.631 1.00 41.03 59 ALA A N 1
ATOM 457 C CA . ALA A 1 67 ? 74.873 51.669 -19.760 1.00 41.42 59 ALA A CA 1
ATOM 458 C C . ALA A 1 67 ? 74.203 52.994 -19.394 1.00 42.91 59 ALA A C 1
ATOM 459 O O . ALA A 1 67 ? 74.105 53.386 -18.213 1.00 43.37 59 ALA A O 1
ATOM 461 N N . ALA A 1 68 ? 73.733 53.674 -20.427 1.00 44.21 60 ALA A N 1
ATOM 462 C CA . ALA A 1 68 ? 73.110 54.986 -20.296 1.00 46.69 60 ALA A CA 1
ATOM 463 C C . ALA A 1 68 ? 71.969 54.992 -19.283 1.00 47.96 60 ALA A C 1
ATOM 464 O O . ALA A 1 68 ? 71.874 55.906 -18.467 1.00 49.67 60 ALA A O 1
ATOM 466 N N . ASP A 1 69 ? 71.119 53.967 -19.318 1.00 47.62 61 ASP A N 1
ATOM 467 C CA . ASP A 1 69 ? 69.984 53.891 -18.385 1.00 44.49 61 ASP A CA 1
ATOM 468 C C . ASP A 1 69 ? 70.366 53.512 -16.950 1.00 42.23 61 ASP A C 1
ATOM 469 O O . ASP A 1 69 ? 69.529 53.585 -16.061 1.00 41.41 61 ASP A O 1
ATOM 474 N N . GLY A 1 70 ? 71.612 53.109 -16.716 1.00 37.82 62 GLY A N 1
ATOM 475 C CA . GLY A 1 70 ? 72.062 52.757 -15.371 1.00 35.33 62 GLY A CA 1
ATOM 476 C C . GLY A 1 70 ? 72.192 51.254 -15.181 1.00 32.51 62 GLY A C 1
ATOM 477 O O . GLY A 1 70 ? 72.633 50.786 -14.131 1.00 32.44 62 GLY A O 1
ATOM 478 N N . SER A 1 71 ? 71.845 50.505 -16.207 1.00 31.98 63 SER A N 1
ATOM 479 C CA . SER A 1 71 ? 71.939 49.048 -16.184 1.00 31.72 63 SER A CA 1
ATOM 480 C C . SER A 1 71 ? 73.340 48.585 -16.557 1.00 32.94 63 SER A C 1
ATOM 481 O O . SER A 1 71 ? 74.158 49.373 -17.066 1.00 31.52 63 SER A O 1
ATOM 484 N N . LEU A 1 72 ? 73.603 47.306 -16.312 1.00 29.57 64 LEU A N 1
ATOM 485 C CA . LEU A 1 72 ? 74.842 46.654 -16.756 1.00 30.37 64 LEU A CA 1
ATOM 486 C C . LEU A 1 72 ? 74.909 46.660 -18.289 1.00 33.81 64 LEU A C 1
ATOM 487 O O . LEU A 1 72 ? 73.913 46.355 -18.979 1.00 33.50 64 LEU A O 1
ATOM 492 N N . ASP A 1 73 ? 76.091 46.980 -18.820 1.00 34.55 65 ASP A N 1
ATOM 493 C CA . ASP A 1 73 ? 76.367 46.808 -20.242 1.00 34.00 65 ASP A CA 1
ATOM 494 C C . ASP A 1 73 ? 76.740 45.364 -20.448 1.00 31.21 65 ASP A C 1
ATOM 495 O O . ASP A 1 73 ? 77.891 44.980 -20.288 1.00 31.32 65 ASP A O 1
ATOM 500 N N . ARG A 1 74 ? 75.761 44.542 -20.815 1.00 31.44 66 ARG A N 1
ATOM 501 C CA . ARG A 1 74 ? 75.962 43.101 -20.795 1.00 30.34 66 ARG A CA 1
ATOM 502 C C . ARG A 1 74 ? 76.941 42.645 -21.890 1.00 31.27 66 ARG A C 1
ATOM 503 O O . ARG A 1 74 ? 77.684 41.687 -21.711 1.00 30.67 66 ARG A O 1
ATOM 511 N N . ALA A 1 75 ? 76.917 43.326 -23.030 1.00 35.39 67 ALA A N 1
ATOM 512 C CA . ALA A 1 75 ? 77.860 43.041 -24.124 1.00 37.29 67 ALA A CA 1
ATOM 513 C C . ALA A 1 75 ? 79.308 43.273 -23.671 1.00 34.75 67 ALA A C 1
ATOM 514 O O . ALA A 1 75 ? 80.132 42.374 -23.782 1.00 36.92 67 ALA A O 1
ATOM 516 N N . ARG A 1 76 ? 79.598 44.440 -23.112 1.00 37.12 68 ARG A N 1
ATOM 517 C CA . ARG A 1 76 ? 80.956 44.700 -22.572 1.00 40.68 68 ARG A CA 1
ATOM 518 C C . ARG A 1 76 ? 81.363 43.753 -21.479 1.00 39.38 68 ARG A C 1
ATOM 519 O O . ARG A 1 76 ? 82.485 43.236 -21.498 1.00 39.54 68 ARG A O 1
ATOM 527 N N . MET A 1 77 ? 80.452 43.494 -20.525 1.00 35.43 69 MET A N 1
ATOM 528 C CA . MET A 1 77 ? 80.785 42.589 -19.439 1.00 35.16 69 MET A CA 1
ATOM 529 C C . MET A 1 77 ? 81.072 41.193 -19.957 1.00 36.18 69 MET A C 1
ATOM 530 O O . MET A 1 77 ? 81.958 40.506 -19.441 1.00 33.68 69 MET A O 1
ATOM 535 N N . ARG A 1 78 ? 80.293 40.752 -20.946 1.00 39.35 70 ARG A N 1
ATOM 536 C CA . ARG A 1 78 ? 80.453 39.376 -21.462 1.00 43.27 70 ARG A CA 1
ATOM 537 C C . ARG A 1 78 ? 81.826 39.190 -22.119 1.00 43.90 70 ARG A C 1
ATOM 538 O O . ARG A 1 78 ? 82.497 38.193 -21.888 1.00 46.00 70 ARG A O 1
ATOM 546 N N . ALA A 1 79 ? 82.220 40.161 -22.931 1.00 44.65 71 ALA A N 1
ATOM 547 C CA . ALA A 1 79 ? 83.552 40.169 -23.518 1.00 49.82 71 ALA A CA 1
ATOM 548 C C . ALA A 1 79 ? 84.651 39.988 -22.464 1.00 50.65 71 ALA A C 1
ATOM 549 O O . ALA A 1 79 ? 85.538 39.141 -22.611 1.00 52.92 71 ALA A O 1
ATOM 551 N N . LEU A 1 80 ? 84.581 40.779 -21.398 1.00 49.34 72 LEU A N 1
ATOM 552 C CA . LEU A 1 80 ? 85.590 40.728 -20.347 1.00 46.92 72 LEU A CA 1
ATOM 553 C C . LEU A 1 80 ? 85.626 39.353 -19.669 1.00 47.28 72 LEU A C 1
ATOM 554 O O . LEU A 1 80 ? 86.690 38.716 -19.607 1.00 48.71 72 LEU A O 1
ATOM 559 N N . ILE A 1 81 ? 84.475 38.864 -19.208 1.00 42.85 73 ILE A N 1
ATOM 560 C CA . ILE A 1 81 ? 84.472 37.676 -18.345 1.00 45.01 73 ILE A CA 1
ATOM 561 C C . ILE A 1 81 ? 84.792 36.370 -19.074 1.00 46.06 73 ILE A C 1
ATOM 562 O O . ILE A 1 81 ? 85.458 35.489 -18.514 1.00 42.14 73 ILE A O 1
ATOM 567 N N . PHE A 1 82 ? 84.372 36.248 -20.326 1.00 49.69 74 PHE A N 1
ATOM 568 C CA . PHE A 1 82 ? 84.845 35.123 -21.146 1.00 51.56 74 PHE A CA 1
ATOM 569 C C . PHE A 1 82 ? 86.352 35.221 -21.483 1.00 54.54 74 PHE A C 1
ATOM 570 O O . PHE A 1 82 ? 87.030 34.199 -21.594 1.00 52.52 74 PHE A O 1
ATOM 578 N N . SER A 1 83 ? 86.895 36.427 -21.601 1.00 55.20 75 SER A N 1
ATOM 579 C CA . SER A 1 83 ? 88.328 36.551 -21.904 1.00 57.12 75 SER A CA 1
ATOM 580 C C . SER A 1 83 ? 89.210 36.546 -20.641 1.00 58.82 75 SER A C 1
ATOM 581 O O . SER A 1 83 ? 90.396 36.231 -20.723 1.00 58.22 75 SER A O 1
ATOM 584 N N . ASP A 1 84 ? 88.645 36.879 -19.479 1.00 56.89 76 ASP A N 1
ATOM 585 C CA . ASP A 1 84 ? 89.438 37.008 -18.252 1.00 53.04 76 ASP A CA 1
ATOM 586 C C . ASP A 1 84 ? 88.739 36.345 -17.062 1.00 54.26 76 ASP A C 1
ATOM 587 O O . ASP A 1 84 ? 87.699 36.797 -16.597 1.00 54.16 76 ASP A O 1
ATOM 592 N N . GLU A 1 85 ? 89.357 35.294 -16.549 1.00 53.31 77 GLU A N 1
ATOM 593 C CA . GLU A 1 85 ? 88.750 34.448 -15.542 1.00 54.33 77 GLU A CA 1
ATOM 594 C C . GLU A 1 85 ? 88.694 35.124 -14.168 1.00 52.59 77 GLU A C 1
ATOM 595 O O . GLU A 1 85 ? 87.731 34.932 -13.397 1.00 43.21 77 GLU A O 1
ATOM 601 N N . ASP A 1 86 ? 89.712 35.927 -13.871 1.00 49.41 78 ASP A N 1
ATOM 602 C CA . ASP A 1 86 ? 89.683 36.760 -12.670 1.00 48.80 78 ASP A CA 1
ATOM 603 C C . ASP A 1 86 ? 88.505 37.729 -12.709 1.00 43.86 78 ASP A C 1
ATOM 604 O O . ASP A 1 86 ? 87.860 37.941 -11.697 1.00 38.89 78 ASP A O 1
ATOM 609 N N . ALA A 1 87 ? 88.247 38.320 -13.872 1.00 42.63 79 ALA A N 1
ATOM 610 C CA . ALA A 1 87 ? 87.119 39.248 -14.028 1.00 41.05 79 ALA A CA 1
ATOM 611 C C . ALA A 1 87 ? 85.755 38.566 -13.785 1.00 40.21 79 ALA A C 1
ATOM 612 O O . ALA A 1 87 ? 84.852 39.193 -13.233 1.00 36.29 79 ALA A O 1
ATOM 614 N N . ARG A 1 88 ? 85.630 37.306 -14.211 1.00 39.89 80 ARG A N 1
ATOM 615 C CA . ARG A 1 88 ? 84.399 36.526 -14.028 1.00 42.09 80 ARG A CA 1
ATOM 616 C C . ARG A 1 88 ? 84.199 36.283 -12.549 1.00 39.86 80 ARG A C 1
ATOM 617 O O . ARG A 1 88 ? 83.106 36.487 -12.014 1.00 37.41 80 ARG A O 1
ATOM 625 N N . ARG A 1 89 ? 85.254 35.833 -11.892 1.00 39.48 81 ARG A N 1
ATOM 626 C CA . ARG A 1 89 ? 85.189 35.573 -10.463 1.00 40.85 81 ARG A CA 1
ATOM 627 C C . ARG A 1 89 ? 84.851 36.834 -9.662 1.00 39.64 81 ARG A C 1
ATOM 628 O O . ARG A 1 89 ? 84.091 36.763 -8.700 1.00 36.33 81 ARG A O 1
ATOM 636 N N . ARG A 1 90 ? 85.371 37.985 -10.076 1.00 38.29 82 ARG A N 1
ATOM 637 C CA . ARG A 1 90 ? 85.048 39.250 -9.385 1.00 39.52 82 ARG A CA 1
ATOM 638 C C . ARG A 1 90 ? 83.627 39.715 -9.656 1.00 34.93 82 ARG A C 1
ATOM 639 O O . ARG A 1 90 ? 83.004 40.347 -8.793 1.00 33.60 82 ARG A O 1
ATOM 647 N N . LEU A 1 91 ? 83.106 39.445 -10.849 1.00 30.28 83 LEU A N 1
ATOM 648 C CA . LEU A 1 91 ? 81.691 39.751 -11.086 1.00 28.88 83 LEU A CA 1
ATOM 649 C C . LEU A 1 91 ? 80.833 38.886 -10.198 1.00 27.97 83 LEU A C 1
ATOM 650 O O . LEU A 1 91 ? 79.980 39.399 -9.492 1.00 28.31 83 LEU A O 1
ATOM 655 N N . GLU A 1 92 ? 81.075 37.581 -10.223 1.00 26.77 84 GLU A N 1
ATOM 656 C CA . GLU A 1 92 ? 80.269 36.629 -9.476 1.00 28.11 84 GLU A CA 1
ATOM 657 C C . GLU A 1 92 ? 80.369 36.829 -7.971 1.00 28.08 84 GLU A C 1
ATOM 658 O O . GLU A 1 92 ? 79.412 36.550 -7.239 1.00 27.20 84 GLU A O 1
ATOM 664 N N . ALA A 1 93 ? 81.510 37.343 -7.497 1.00 28.72 85 ALA A N 1
ATOM 665 C CA . ALA A 1 93 ? 81.672 37.615 -6.070 1.00 27.74 85 ALA A CA 1
ATOM 666 C C . ALA A 1 93 ? 80.705 38.717 -5.650 1.00 26.25 85 ALA A C 1
ATOM 667 O O . ALA A 1 93 ? 80.395 38.866 -4.454 1.00 25.63 85 ALA A O 1
ATOM 669 N N . ILE A 1 94 ? 80.256 39.522 -6.618 1.00 25.81 86 ILE A N 1
ATOM 670 C CA . ILE A 1 94 ? 79.243 40.557 -6.360 1.00 26.04 86 ILE A CA 1
ATOM 671 C C . ILE A 1 94 ? 77.825 39.992 -6.547 1.00 25.92 86 ILE A C 1
ATOM 672 O O . ILE A 1 94 ? 76.957 40.195 -5.690 1.00 25.26 86 ILE A O 1
ATOM 677 N N . THR A 1 95 ? 77.588 39.275 -7.651 1.00 24.08 87 THR A N 1
ATOM 678 C CA . THR A 1 95 ? 76.200 38.967 -8.053 1.00 22.78 87 THR A CA 1
ATOM 679 C C . THR A 1 95 ? 75.702 37.763 -7.313 1.00 22.67 87 THR A C 1
ATOM 680 O O . THR A 1 95 ? 74.535 37.738 -6.902 1.00 22.84 87 THR A O 1
ATOM 684 N N . HIS A 1 96 ? 76.557 36.768 -7.137 1.00 22.54 88 HIS A N 1
ATOM 685 C CA . HIS A 1 96 ? 76.120 35.519 -6.519 1.00 24.41 88 HIS A CA 1
ATOM 686 C C . HIS A 1 96 ? 75.541 35.633 -5.105 1.00 24.50 88 HIS A C 1
ATOM 687 O O . HIS A 1 96 ? 74.488 35.034 -4.827 1.00 22.40 88 HIS A O 1
ATOM 694 N N . PRO A 1 97 ? 76.208 36.388 -4.205 1.00 23.88 89 PRO A N 1
ATOM 695 C CA . PRO A 1 97 ? 75.578 36.583 -2.893 1.00 23.92 89 PRO A CA 1
ATOM 696 C C . PRO A 1 97 ? 74.260 37.344 -2.994 1.00 22.97 89 PRO A C 1
ATOM 697 O O . PRO A 1 97 ? 73.312 37.050 -2.274 1.00 22.74 89 PRO A O 1
ATOM 701 N N . LEU A 1 98 ? 74.215 38.345 -3.856 1.00 21.35 90 LEU A N 1
ATOM 702 C CA . LEU A 1 98 ? 72.997 39.110 -3.997 1.00 21.92 90 LEU A CA 1
ATOM 703 C C . LEU A 1 98 ? 71.860 38.248 -4.587 1.00 21.28 90 LEU A C 1
ATOM 704 O O . LEU A 1 98 ? 70.708 38.370 -4.171 1.00 22.71 90 LEU A O 1
ATOM 709 N N . ILE A 1 99 ? 72.188 37.375 -5.516 1.00 20.42 91 ILE A N 1
ATOM 710 C CA . ILE A 1 99 ? 71.169 36.469 -6.109 1.00 20.39 91 ILE A CA 1
ATOM 711 C C . ILE A 1 99 ? 70.617 35.552 -4.998 1.00 20.47 91 ILE A C 1
ATOM 712 O O . ILE A 1 99 ? 69.393 35.387 -4.829 1.00 18.70 91 ILE A O 1
ATOM 717 N N . ARG A 1 100 ? 71.522 34.980 -4.213 1.00 21.86 92 ARG A N 1
ATOM 718 C CA . ARG A 1 100 ? 71.124 34.091 -3.135 1.00 23.34 92 ARG A CA 1
ATOM 719 C C . ARG A 1 100 ? 70.243 34.846 -2.153 1.00 23.34 92 ARG A C 1
ATOM 720 O O . ARG A 1 100 ? 69.216 34.328 -1.712 1.00 23.48 92 ARG A O 1
ATOM 728 N N . ALA A 1 101 ? 70.583 36.086 -1.860 1.00 22.89 93 ALA A N 1
ATOM 729 C CA . ALA A 1 101 ? 69.803 36.861 -0.908 1.00 24.04 93 ALA A CA 1
ATOM 730 C C . ALA A 1 101 ? 68.403 37.185 -1.419 1.00 23.25 93 ALA A C 1
ATOM 731 O O . ALA A 1 101 ? 67.408 37.013 -0.701 1.00 22.91 93 ALA A O 1
ATOM 733 N N . GLU A 1 102 ? 68.342 37.712 -2.632 1.00 21.61 94 GLU A N 1
ATOM 734 C CA . GLU A 1 102 ? 67.084 38.095 -3.240 1.00 22.70 94 GLU A CA 1
ATOM 735 C C . GLU A 1 102 ? 66.157 36.904 -3.480 1.00 21.26 94 GLU A C 1
ATOM 736 O O . GLU A 1 102 ? 64.908 37.053 -3.475 1.00 21.09 94 GLU A O 1
ATOM 742 N N . THR A 1 103 ? 66.764 35.732 -3.669 1.00 20.23 95 THR A N 1
ATOM 743 C CA . THR A 1 103 ? 66.012 34.488 -3.723 1.00 21.10 95 THR A CA 1
ATOM 744 C C . THR A 1 103 ? 65.156 34.335 -2.453 1.00 21.80 95 THR A C 1
ATOM 745 O O . THR A 1 103 ? 63.997 33.930 -2.537 1.00 20.77 95 THR A O 1
ATOM 749 N N . GLU A 1 104 ? 65.694 34.690 -1.277 1.00 21.61 96 GLU A N 1
ATOM 750 C CA . GLU A 1 104 ? 64.928 34.533 -0.041 1.00 23.00 96 GLU A CA 1
ATOM 751 C C . GLU A 1 104 ? 63.777 35.466 0.010 1.00 22.63 96 GLU A C 1
ATOM 752 O O . GLU A 1 104 ? 62.715 35.125 0.533 1.00 23.83 96 GLU A O 1
ATOM 758 N N . ARG A 1 105 ? 63.983 36.667 -0.483 1.00 22.43 97 ARG A N 1
ATOM 759 C CA . ARG A 1 105 ? 62.942 37.636 -0.462 1.00 25.86 97 ARG A CA 1
ATOM 760 C C . ARG A 1 105 ? 61.780 37.212 -1.367 1.00 25.93 97 ARG A C 1
ATOM 761 O O . ARG A 1 105 ? 60.607 37.379 -0.996 1.00 26.42 97 ARG A O 1
ATOM 769 N N . GLU A 1 106 ? 62.115 36.722 -2.575 1.00 24.79 98 GLU A N 1
ATOM 770 C CA . GLU A 1 106 ? 61.106 36.240 -3.514 1.00 23.90 98 GLU A CA 1
ATOM 771 C C . GLU A 1 106 ? 60.435 34.999 -2.951 1.00 22.93 98 GLU A C 1
ATOM 772 O O . GLU A 1 106 ? 59.220 34.889 -3.028 1.00 22.02 98 GLU A O 1
ATOM 778 N N . ALA A 1 107 ? 61.190 34.084 -2.338 1.00 21.52 99 ALA A N 1
ATOM 779 C CA . ALA A 1 107 ? 60.587 32.863 -1.817 1.00 22.16 99 ALA A CA 1
ATOM 780 C C . ALA A 1 107 ? 59.573 33.130 -0.696 1.00 24.53 99 ALA A C 1
ATOM 781 O O . ALA A 1 107 ? 58.615 32.392 -0.568 1.00 21.94 99 ALA A O 1
ATOM 783 N N . ARG A 1 108 ? 59.835 34.156 0.116 1.00 25.90 100 ARG A N 1
ATOM 784 C CA . ARG A 1 108 ? 58.963 34.558 1.227 1.00 29.73 100 ARG A CA 1
ATOM 785 C C . ARG A 1 108 ? 57.579 34.995 0.734 1.00 30.54 100 ARG A C 1
ATOM 786 O O . ARG A 1 108 ? 56.573 34.820 1.422 1.00 32.35 100 ARG A O 1
ATOM 794 N N . ASP A 1 109 ? 57.531 35.617 -0.435 1.00 31.30 101 ASP A N 1
ATOM 795 C CA . ASP A 1 109 ? 56.272 36.093 -0.984 1.00 34.27 101 ASP A CA 1
ATOM 796 C C . ASP A 1 109 ? 55.553 34.998 -1.799 1.00 34.56 101 ASP A C 1
ATOM 797 O O . ASP A 1 109 ? 54.443 35.230 -2.276 1.00 34.36 101 ASP A O 1
ATOM 802 N N . ALA A 1 110 ? 56.163 33.818 -1.967 1.00 31.46 102 ALA A N 1
ATOM 803 C CA . ALA A 1 110 ? 55.566 32.785 -2.824 1.00 31.63 102 ALA A CA 1
ATOM 804 C C . ALA A 1 110 ? 54.283 32.244 -2.214 1.00 31.18 102 ALA A C 1
ATOM 805 O O . ALA A 1 110 ? 54.232 31.969 -1.024 1.00 29.01 102 ALA A O 1
ATOM 807 N N . GLN A 1 111 ? 53.263 32.046 -3.037 1.00 31.73 103 GLN A N 1
ATOM 808 C CA . GLN A 1 111 ? 51.948 31.635 -2.532 1.00 33.42 103 GLN A CA 1
ATOM 809 C C . GLN A 1 111 ? 51.633 30.167 -2.785 1.00 31.48 103 GLN A C 1
ATOM 810 O O . GLN A 1 111 ? 50.615 29.661 -2.299 1.00 32.79 103 GLN A O 1
ATOM 816 N N . GLY A 1 112 ? 52.478 29.466 -3.530 1.00 27.93 104 GLY A N 1
ATOM 817 C CA . GLY A 1 112 ? 52.165 28.071 -3.881 1.00 26.29 104 GLY A CA 1
ATOM 818 C C . GLY A 1 112 ? 52.521 27.098 -2.758 1.00 24.88 104 GLY A C 1
ATOM 819 O O . GLY A 1 112 ? 53.113 27.491 -1.735 1.00 26.11 104 GLY A O 1
ATOM 820 N N . PRO A 1 113 ? 52.180 25.821 -2.939 1.00 22.99 105 PRO A N 1
ATOM 821 C CA . PRO A 1 113 ? 52.415 24.828 -1.880 1.00 22.70 105 PRO A CA 1
ATOM 822 C C . PRO A 1 113 ? 53.905 24.479 -1.648 1.00 22.30 105 PRO A C 1
ATOM 823 O O . PRO A 1 113 ? 54.267 23.978 -0.580 1.00 23.87 105 PRO A O 1
ATOM 827 N N . TYR A 1 114 ? 54.763 24.782 -2.616 1.00 20.30 106 TYR A N 1
ATOM 828 C CA . TYR A 1 114 ? 56.209 24.630 -2.440 1.00 19.22 106 TYR A CA 1
ATOM 829 C C . TYR A 1 114 ? 56.877 25.550 -3.446 1.00 18.33 106 TYR A C 1
ATOM 830 O O . TYR A 1 114 ? 56.234 26.033 -4.408 1.00 18.88 106 TYR A O 1
ATOM 839 N N . VAL A 1 115 ? 58.181 25.753 -3.278 1.00 18.38 107 VAL A N 1
ATOM 840 C CA A VAL A 1 115 ? 58.941 26.638 -4.138 0.50 17.69 107 VAL A CA 1
ATOM 841 C CA B VAL A 1 115 ? 58.928 26.630 -4.175 0.50 17.51 107 VAL A CA 1
ATOM 842 C C . VAL A 1 115 ? 59.969 25.832 -4.902 1.00 17.25 107 VAL A C 1
ATOM 843 O O . VAL A 1 115 ? 60.511 24.887 -4.359 1.00 16.57 107 VAL A O 1
ATOM 850 N N . ILE A 1 116 ? 60.219 26.220 -6.145 1.00 17.02 108 ILE A N 1
ATOM 851 C CA . ILE A 1 116 ? 61.261 25.643 -6.947 1.00 18.06 108 ILE A CA 1
ATOM 852 C C . ILE A 1 116 ? 62.264 26.757 -7.278 1.00 17.11 108 ILE A C 1
ATOM 853 O O . ILE A 1 116 ? 61.871 27.809 -7.881 1.00 16.90 108 ILE A O 1
ATOM 858 N N . PHE A 1 117 ? 63.515 26.554 -6.877 1.00 16.95 109 PHE A N 1
ATOM 859 C CA . PHE A 1 117 ? 64.595 27.490 -7.219 1.00 17.63 109 PHE A CA 1
ATOM 860 C C . PHE A 1 117 ? 65.294 26.977 -8.468 1.00 17.45 109 PHE A C 1
ATOM 861 O O . PHE A 1 117 ? 65.887 25.881 -8.472 1.00 18.38 109 PHE A O 1
ATOM 869 N N . VAL A 1 118 ? 65.276 27.753 -9.527 1.00 17.40 110 VAL A N 1
ATOM 870 C CA . VAL A 1 118 ? 66.012 27.378 -10.729 1.00 17.50 110 VAL A CA 1
ATOM 871 C C . VAL A 1 118 ? 67.401 27.921 -10.654 1.00 19.26 110 VAL A C 1
ATOM 872 O O . VAL A 1 118 ? 67.597 29.171 -10.716 1.00 18.28 110 VAL A O 1
ATOM 876 N N . VAL A 1 119 ? 68.364 27.005 -10.567 1.00 19.10 111 VAL A N 1
ATOM 877 C CA . VAL A 1 119 ? 69.741 27.334 -10.315 1.00 21.11 111 VAL A CA 1
ATOM 878 C C . VAL A 1 119 ? 70.720 26.531 -11.213 1.00 23.09 111 VAL A C 1
ATOM 879 O O . VAL A 1 119 ? 70.890 25.335 -11.017 1.00 23.20 111 VAL A O 1
ATOM 883 N N . PRO A 1 120 ? 71.409 27.209 -12.137 1.00 26.70 112 PRO A N 1
ATOM 884 C CA . PRO A 1 120 ? 72.433 26.564 -12.987 1.00 30.84 112 PRO A CA 1
ATOM 885 C C . PRO A 1 120 ? 73.572 25.927 -12.213 1.00 33.50 112 PRO A C 1
ATOM 886 O O . PRO A 1 120 ? 73.939 24.782 -12.490 1.00 36.97 112 PRO A O 1
ATOM 890 N N . LEU A 1 121 ? 74.117 26.630 -11.231 1.00 32.80 113 LEU A N 1
ATOM 891 C CA . LEU A 1 121 ? 75.297 26.086 -10.550 1.00 39.44 113 LEU A CA 1
ATOM 892 C C . LEU A 1 121 ? 74.923 25.501 -9.224 1.00 37.16 113 LEU A C 1
ATOM 893 O O . LEU A 1 121 ? 75.454 25.910 -8.199 1.00 40.72 113 LEU A O 1
ATOM 898 N N . LEU A 1 122 ? 73.991 24.550 -9.233 1.00 29.05 114 LEU A N 1
ATOM 899 C CA . LEU A 1 122 ? 73.470 24.066 -7.994 1.00 27.16 114 LEU A CA 1
ATOM 900 C C . LEU A 1 122 ? 74.415 23.043 -7.323 1.00 27.76 114 LEU A C 1
ATOM 901 O O . LEU A 1 122 ? 74.838 23.239 -6.186 1.00 27.32 114 LEU A O 1
ATOM 906 N N . VAL A 1 123 ? 74.711 21.943 -7.999 1.00 28.62 115 VAL A N 1
ATOM 907 C CA . VAL A 1 123 ? 75.442 20.853 -7.326 1.00 31.83 115 VAL A CA 1
ATOM 908 C C . VAL A 1 123 ? 76.863 21.280 -6.998 1.00 32.62 115 VAL A C 1
ATOM 909 O O . VAL A 1 123 ? 77.477 20.746 -6.097 1.00 35.24 115 VAL A O 1
ATOM 913 N N . GLU A 1 124 ? 77.337 22.272 -7.728 1.00 33.95 116 GLU A N 1
ATOM 914 C CA . GLU A 1 124 ? 78.620 22.911 -7.483 1.00 37.72 116 GLU A CA 1
ATOM 915 C C . GLU A 1 124 ? 78.652 23.740 -6.187 1.00 39.07 116 GLU A C 1
ATOM 916 O O . GLU A 1 124 ? 79.724 24.182 -5.773 1.00 40.19 116 GLU A O 1
ATOM 922 N N . SER A 1 125 ? 77.499 23.980 -5.557 1.00 34.13 117 SER A N 1
ATOM 923 C CA . SER A 1 125 ? 77.407 24.929 -4.444 1.00 31.91 117 SER A CA 1
ATOM 924 C C . SER A 1 125 ? 76.910 24.283 -3.172 1.00 32.03 117 SER A C 1
ATOM 925 O O . SER A 1 125 ? 75.768 23.771 -3.111 1.00 29.32 117 SER A O 1
ATOM 928 N N . ARG A 1 126 ? 77.732 24.365 -2.130 1.00 31.45 118 ARG A N 1
ATOM 929 C CA . ARG A 1 126 ? 77.389 23.852 -0.829 1.00 32.68 118 ARG A CA 1
ATOM 930 C C . ARG A 1 126 ? 76.216 24.614 -0.260 1.00 33.04 118 ARG A C 1
ATOM 931 O O . ARG A 1 126 ? 75.396 24.031 0.442 1.00 33.78 118 ARG A O 1
ATOM 933 N N . ASN A 1 127 ? 76.133 25.907 -0.598 1.00 31.25 119 ASN A N 1
ATOM 934 C CA . ASN A 1 127 ? 75.066 26.759 -0.096 1.00 31.40 119 ASN A CA 1
ATOM 935 C C . ASN A 1 127 ? 73.714 26.307 -0.645 1.00 27.60 119 ASN A C 1
ATOM 936 O O . ASN A 1 127 ? 72.761 26.141 0.111 1.00 26.57 119 ASN A O 1
ATOM 941 N N . TRP A 1 128 ? 73.645 26.144 -1.958 1.00 25.42 120 TRP A N 1
ATOM 942 C CA . TRP A 1 128 ? 72.398 25.726 -2.584 1.00 25.57 120 TRP A CA 1
ATOM 943 C C . TRP A 1 128 ? 71.938 24.335 -2.174 1.00 25.25 120 TRP A C 1
ATOM 944 O O . TRP A 1 128 ? 70.759 24.140 -1.904 1.00 24.68 120 TRP A O 1
ATOM 955 N N . LYS A 1 129 ? 72.862 23.394 -2.092 1.00 26.90 121 LYS A N 1
ATOM 956 C CA . LYS A 1 129 ? 72.538 22.045 -1.638 1.00 29.22 121 LYS A CA 1
ATOM 957 C C . LYS A 1 129 ? 71.914 22.006 -0.242 1.00 30.19 121 LYS A C 1
ATOM 958 O O . LYS A 1 129 ? 70.881 21.357 -0.025 1.00 29.39 121 LYS A O 1
ATOM 964 N N . ALA A 1 130 ? 72.503 22.740 0.692 1.00 27.28 122 ALA A N 1
ATOM 965 C CA . ALA A 1 130 ? 71.959 22.841 2.024 1.00 26.91 122 ALA A CA 1
ATOM 966 C C . ALA A 1 130 ? 70.584 23.516 2.005 1.00 25.95 122 ALA A C 1
ATOM 967 O O . ALA A 1 130 ? 69.717 23.153 2.780 1.00 25.53 122 ALA A O 1
ATOM 969 N N . ARG A 1 131 ? 70.380 24.487 1.103 1.00 24.10 123 ARG A N 1
ATOM 970 C CA . ARG A 1 131 ? 69.157 25.273 1.107 1.00 23.14 123 ARG A CA 1
ATOM 971 C C . ARG A 1 131 ? 67.919 24.491 0.645 1.00 22.02 123 ARG A C 1
ATOM 972 O O . ARG A 1 131 ? 66.809 24.775 1.058 1.00 21.73 123 ARG A O 1
ATOM 980 N N . CYS A 1 132 ? 68.115 23.535 -0.240 1.00 21.41 124 CYS A N 1
ATOM 981 C CA . CYS A 1 132 ? 67.002 22.815 -0.880 1.00 20.77 124 CYS A CA 1
ATOM 982 C C . CYS A 1 132 ? 66.678 21.536 -0.152 1.00 21.63 124 CYS A C 1
ATOM 983 O O . CYS A 1 132 ? 67.601 20.828 0.261 1.00 24.14 124 CYS A O 1
ATOM 986 N N . ASP A 1 133 ? 65.396 21.225 -0.005 1.00 20.60 125 ASP A N 1
ATOM 987 C CA . ASP A 1 133 ? 64.968 19.924 0.471 1.00 21.00 125 ASP A CA 1
ATOM 988 C C . ASP A 1 133 ? 65.357 18.790 -0.467 1.00 20.27 125 ASP A C 1
ATOM 989 O O . ASP A 1 133 ? 65.690 17.717 0.003 1.00 19.37 125 ASP A O 1
ATOM 994 N N . ARG A 1 134 ? 65.275 19.005 -1.781 1.00 18.69 126 ARG A N 1
ATOM 995 C CA . ARG A 1 134 ? 65.628 17.990 -2.776 1.00 20.04 126 ARG A CA 1
ATOM 996 C C . ARG A 1 134 ? 66.171 18.690 -3.987 1.00 18.72 126 ARG A C 1
ATOM 997 O O . ARG A 1 134 ? 65.831 19.850 -4.231 1.00 17.71 126 ARG A O 1
ATOM 1005 N N . VAL A 1 135 ? 66.984 17.965 -4.745 1.00 18.12 127 VAL A N 1
ATOM 1006 C CA . VAL A 1 135 ? 67.550 18.447 -5.974 1.00 18.80 127 VAL A CA 1
ATOM 1007 C C . VAL A 1 135 ? 66.978 17.657 -7.170 1.00 18.38 127 VAL A C 1
ATOM 1008 O O . VAL A 1 135 ? 67.006 16.410 -7.192 1.00 18.75 127 VAL A O 1
ATOM 1012 N N . LEU A 1 136 ? 66.445 18.386 -8.141 1.00 17.55 128 LEU A N 1
ATOM 1013 C CA . LEU A 1 136 ? 65.940 17.808 -9.388 1.00 17.54 128 LEU A CA 1
ATOM 1014 C C . LEU A 1 136 ? 66.879 18.223 -10.516 1.00 16.98 128 LEU A C 1
ATOM 1015 O O . LEU A 1 136 ? 67.128 19.428 -10.727 1.00 17.92 128 LEU A O 1
ATOM 1020 N N . VAL A 1 137 ? 67.453 17.241 -11.204 1.00 16.80 129 VAL A N 1
ATOM 1021 C CA . VAL A 1 137 ? 68.345 17.462 -12.345 1.00 17.21 129 VAL A CA 1
ATOM 1022 C C . VAL A 1 137 ? 67.624 17.167 -13.646 1.00 17.23 129 VAL A C 1
ATOM 1023 O O . VAL A 1 137 ? 67.072 16.063 -13.833 1.00 17.18 129 VAL A O 1
ATOM 1027 N N . VAL A 1 138 ? 67.613 18.145 -14.532 1.00 18.96 130 VAL A N 1
ATOM 1028 C CA . VAL A 1 138 ? 67.123 17.970 -15.880 1.00 19.40 130 VAL A CA 1
ATOM 1029 C C . VAL A 1 138 ? 68.341 17.644 -16.721 1.00 20.60 130 VAL A C 1
ATOM 1030 O O . VAL A 1 138 ? 69.293 18.429 -16.788 1.00 21.67 130 VAL A O 1
ATOM 1034 N N . ASP A 1 139 ? 68.322 16.467 -17.335 1.00 22.24 131 ASP A N 1
ATOM 1035 C CA . ASP A 1 139 ? 69.537 15.839 -17.843 1.00 22.97 131 ASP A CA 1
ATOM 1036 C C . ASP A 1 139 ? 69.370 15.639 -19.322 1.00 24.09 131 ASP A C 1
ATOM 1037 O O . ASP A 1 139 ? 68.242 15.439 -19.803 1.00 24.36 131 ASP A O 1
ATOM 1042 N N . CYS A 1 140 ? 70.482 15.744 -20.042 1.00 25.22 132 CYS A N 1
ATOM 1043 C CA . CYS A 1 140 ? 70.523 15.309 -21.423 1.00 28.30 132 CYS A CA 1
ATOM 1044 C C . CYS A 1 140 ? 71.970 15.143 -21.933 1.00 27.56 132 CYS A C 1
ATOM 1045 O O . CYS A 1 140 ? 72.916 15.585 -21.296 1.00 29.04 132 CYS A O 1
ATOM 1048 N N . PRO A 1 141 ? 72.156 14.473 -23.071 1.00 29.76 133 PRO A N 1
ATOM 1049 C CA . PRO A 1 141 ? 73.560 14.381 -23.587 1.00 30.58 133 PRO A CA 1
ATOM 1050 C C . PRO A 1 141 ? 74.194 15.723 -23.837 1.00 33.98 133 PRO A C 1
ATOM 1051 O O . PRO A 1 141 ? 73.485 16.700 -24.156 1.00 31.30 133 PRO A O 1
ATOM 1055 N N . VAL A 1 142 ? 75.525 15.765 -23.703 1.00 37.45 134 VAL A N 1
ATOM 1056 C CA . VAL A 1 142 ? 76.318 16.961 -23.937 1.00 40.50 134 VAL A CA 1
ATOM 1057 C C . VAL A 1 142 ? 76.136 17.450 -25.386 1.00 39.08 134 VAL A C 1
ATOM 1058 O O . VAL A 1 142 ? 76.067 18.659 -25.638 1.00 37.21 134 VAL A O 1
ATOM 1062 N N . ASP A 1 143 ? 76.038 16.510 -26.309 1.00 42.24 135 ASP A N 1
ATOM 1063 C CA . ASP A 1 143 ? 75.791 16.810 -27.734 1.00 46.21 135 ASP A CA 1
ATOM 1064 C C . ASP A 1 143 ? 74.500 17.592 -27.875 1.00 44.70 135 ASP A C 1
ATOM 1065 O O . ASP A 1 143 ? 74.457 18.580 -28.603 1.00 44.97 135 ASP A O 1
ATOM 1070 N N . THR A 1 144 ? 73.452 17.153 -27.167 1.00 40.17 136 THR A N 1
ATOM 1071 C CA . THR A 1 144 ? 72.161 17.870 -27.187 1.00 36.06 136 THR A CA 1
ATOM 1072 C C . THR A 1 144 ? 72.285 19.249 -26.583 1.00 34.45 136 THR A C 1
ATOM 1073 O O . THR A 1 144 ? 71.783 20.229 -27.167 1.00 36.43 136 THR A O 1
ATOM 1077 N N . GLN A 1 145 ? 72.974 19.371 -25.448 1.00 33.62 137 GLN A N 1
ATOM 1078 C CA . GLN A 1 145 ? 73.227 20.672 -24.855 1.00 32.37 137 GLN A CA 1
ATOM 1079 C C . GLN A 1 145 ? 73.890 21.654 -25.849 1.00 37.70 137 GLN A C 1
ATOM 1080 O O . GLN A 1 145 ? 73.454 22.806 -25.985 1.00 34.44 137 GLN A O 1
ATOM 1086 N N . ILE A 1 146 ? 74.966 21.184 -26.479 1.00 40.58 138 ILE A N 1
ATOM 1087 C CA . ILE A 1 146 ? 75.774 21.985 -27.402 1.00 42.49 138 ILE A CA 1
ATOM 1088 C C . ILE A 1 146 ? 74.866 22.509 -28.499 1.00 41.13 138 ILE A C 1
ATOM 1089 O O . ILE A 1 146 ? 74.726 23.720 -28.658 1.00 44.48 138 ILE A O 1
ATOM 1094 N N . ALA A 1 147 ? 74.239 21.590 -29.217 1.00 42.21 139 ALA A N 1
ATOM 1095 C CA . ALA A 1 147 ? 73.341 21.932 -30.307 1.00 43.42 139 ALA A CA 1
ATOM 1096 C C . ALA A 1 147 ? 72.283 22.961 -29.884 1.00 45.60 139 ALA A C 1
ATOM 1097 O O . ALA A 1 147 ? 72.128 24.005 -30.516 1.00 45.81 139 ALA A O 1
ATOM 1099 N N . ARG A 1 148 ? 71.584 22.693 -28.783 1.00 42.97 140 ARG A N 1
ATOM 1100 C CA . ARG A 1 148 ? 70.489 23.550 -28.393 1.00 40.11 140 ARG A CA 1
ATOM 1101 C C . ARG A 1 148 ? 70.954 24.959 -28.125 1.00 43.26 140 ARG A C 1
ATOM 1102 O O . ARG A 1 148 ? 70.253 25.913 -28.455 1.00 40.07 140 ARG A O 1
ATOM 1110 N N . VAL A 1 149 ? 72.109 25.080 -27.479 1.00 43.09 141 VAL A N 1
ATOM 1111 C CA . VAL A 1 149 ? 72.572 26.352 -26.963 1.00 48.14 141 VAL A CA 1
ATOM 1112 C C . VAL A 1 149 ? 73.023 27.257 -28.091 1.00 53.01 141 VAL A C 1
ATOM 1113 O O . VAL A 1 149 ? 72.857 28.487 -28.016 1.00 55.65 141 VAL A O 1
ATOM 1117 N N . MET A 1 150 ? 73.580 26.631 -29.121 1.00 53.46 142 MET A N 1
ATOM 1118 C CA . MET A 1 150 ? 74.061 27.329 -30.289 1.00 60.57 142 MET A CA 1
ATOM 1119 C C . MET A 1 150 ? 72.850 27.816 -31.074 1.00 62.66 142 MET A C 1
ATOM 1120 O O . MET A 1 150 ? 72.678 29.050 -31.276 1.00 59.53 142 MET A O 1
ATOM 1122 N N . GLN A 1 151 ? 72.010 26.839 -31.468 1.00 61.26 143 GLN A N 1
ATOM 1123 C CA . GLN A 1 151 ? 70.835 27.057 -32.330 1.00 58.85 143 GLN A CA 1
ATOM 1124 C C . GLN A 1 151 ? 69.832 28.077 -31.806 1.00 57.49 143 GLN A C 1
ATOM 1125 O O . GLN A 1 151 ? 69.065 28.602 -32.601 1.00 63.04 143 GLN A O 1
ATOM 1127 N N . ARG A 1 152 ? 69.872 28.395 -30.507 1.00 56.18 144 ARG A N 1
ATOM 1128 C CA . ARG A 1 152 ? 68.827 29.203 -29.860 1.00 57.21 144 ARG A CA 1
ATOM 1129 C C . ARG A 1 152 ? 69.280 30.465 -29.087 1.00 58.99 144 ARG A C 1
ATOM 1130 O O . ARG A 1 152 ? 68.495 31.408 -28.932 1.00 56.85 144 ARG A O 1
ATOM 1138 N N . ASN A 1 153 ? 70.476 30.441 -28.500 1.00 60.40 145 ASN A N 1
ATOM 1139 C CA . ASN A 1 153 ? 70.992 31.600 -27.753 1.00 56.53 145 ASN A CA 1
ATOM 1140 C C . ASN A 1 153 ? 72.031 32.329 -28.638 1.00 56.51 145 ASN A C 1
ATOM 1141 O O . ASN A 1 153 ? 72.363 33.511 -28.385 1.00 53.98 145 ASN A O 1
ATOM 1146 N N . GLY A 1 154 ? 72.546 31.622 -29.664 1.00 50.79 146 GLY A N 1
ATOM 1147 C CA . GLY A 1 154 ? 73.559 32.191 -30.586 1.00 44.54 146 GLY A CA 1
ATOM 1148 C C . GLY A 1 154 ? 74.956 32.317 -29.941 1.00 50.12 146 GLY A C 1
ATOM 1149 O O . GLY A 1 154 ? 75.801 33.117 -30.413 1.00 47.59 146 GLY A O 1
ATOM 1150 N N . PHE A 1 155 ? 75.200 31.555 -28.854 1.00 43.48 147 PHE A N 1
ATOM 1151 C CA . PHE A 1 155 ? 76.540 31.380 -28.301 1.00 41.05 147 PHE A CA 1
ATOM 1152 C C . PHE A 1 155 ? 77.422 30.699 -29.370 1.00 41.52 147 PHE A C 1
ATOM 1153 O O . PHE A 1 155 ? 76.950 29.826 -30.125 1.00 40.21 147 PHE A O 1
ATOM 1161 N N . THR A 1 156 ? 78.694 31.138 -29.441 1.00 42.84 148 THR A N 1
ATOM 1162 C CA . THR A 1 156 ? 79.787 30.433 -30.163 1.00 43.75 148 THR A CA 1
ATOM 1163 C C . THR A 1 156 ? 80.008 29.071 -29.464 1.00 47.16 148 THR A C 1
ATOM 1164 O O . THR A 1 156 ? 79.791 28.975 -28.247 1.00 46.98 148 THR A O 1
ATOM 1166 N N . ARG A 1 157 ? 80.405 28.034 -30.209 1.00 49.52 149 ARG A N 1
ATOM 1167 C CA . ARG A 1 157 ? 80.654 26.702 -29.640 1.00 50.97 149 ARG A CA 1
ATOM 1168 C C . ARG A 1 157 ? 81.519 26.833 -28.370 1.00 52.71 149 ARG A C 1
ATOM 1169 O O . ARG A 1 157 ? 81.143 26.345 -27.279 1.00 46.45 149 ARG A O 1
ATOM 1171 N N . GLU A 1 158 ? 82.617 27.569 -28.527 1.00 49.93 150 GLU A N 1
ATOM 1172 C CA . GLU A 1 158 ? 83.688 27.738 -27.514 1.00 53.74 150 GLU A CA 1
ATOM 1173 C C . GLU A 1 158 ? 83.224 28.367 -26.199 1.00 52.19 150 GLU A C 1
ATOM 1174 O O . GLU A 1 158 ? 83.730 28.011 -25.113 1.00 48.25 150 GLU A O 1
ATOM 1176 N N . GLN A 1 159 ? 82.286 29.310 -26.290 1.00 49.70 151 GLN A N 1
ATOM 1177 C CA . GLN A 1 159 ? 81.644 29.840 -25.092 1.00 48.65 151 GLN A CA 1
ATOM 1178 C C . GLN A 1 159 ? 80.849 28.700 -24.394 1.00 50.95 151 GLN A C 1
ATOM 1179 O O . GLN A 1 159 ? 80.882 28.578 -23.150 1.00 50.60 151 GLN A O 1
ATOM 1185 N N . VAL A 1 160 ? 80.153 27.867 -25.178 1.00 51.30 152 VAL A N 1
ATOM 1186 C CA . VAL A 1 160 ? 79.302 26.786 -24.592 1.00 53.49 152 VAL A CA 1
ATOM 1187 C C . VAL A 1 160 ? 80.208 25.797 -23.856 1.00 51.17 152 VAL A C 1
ATOM 1188 O O . VAL A 1 160 ? 80.057 25.538 -22.656 1.00 47.80 152 VAL A O 1
ATOM 1190 N N . GLU A 1 161 ? 81.181 25.289 -24.597 1.00 50.33 153 GLU A N 1
ATOM 1191 C CA . GLU A 1 161 ? 82.184 24.379 -24.062 1.00 48.92 153 GLU A CA 1
ATOM 1192 C C . GLU A 1 161 ? 82.905 24.952 -22.850 1.00 47.57 153 GLU A C 1
ATOM 1193 O O . GLU A 1 161 ? 83.233 24.216 -21.925 1.00 44.05 153 GLU A O 1
ATOM 1199 N N . ALA A 1 162 ? 83.126 26.258 -22.837 1.00 43.56 154 ALA A N 1
ATOM 1200 C CA . ALA A 1 162 ? 83.766 26.911 -21.695 1.00 45.65 154 ALA A CA 1
ATOM 1201 C C . ALA A 1 162 ? 82.818 26.931 -20.496 1.00 45.00 154 ALA A C 1
ATOM 1202 O O . ALA A 1 162 ? 83.238 26.748 -19.319 1.00 39.65 154 ALA A O 1
ATOM 1204 N N . ILE A 1 163 ? 81.532 27.154 -20.793 1.00 44.91 155 ILE A N 1
ATOM 1205 C CA . ILE A 1 163 ? 80.509 27.020 -19.782 1.00 43.99 155 ILE A CA 1
ATOM 1206 C C . ILE A 1 163 ? 80.453 25.530 -19.382 1.00 38.46 155 ILE A C 1
ATOM 1207 O O . ILE A 1 163 ? 80.485 25.225 -18.175 1.00 44.42 155 ILE A O 1
ATOM 1212 N N . ILE A 1 164 ? 80.417 24.622 -20.359 1.00 33.82 156 ILE A N 1
ATOM 1213 C CA . ILE A 1 164 ? 80.323 23.168 -20.038 1.00 36.32 156 ILE A CA 1
ATOM 1214 C C . ILE A 1 164 ? 81.523 22.784 -19.168 1.00 37.80 156 ILE A C 1
ATOM 1215 O O . ILE A 1 164 ? 81.354 22.101 -18.147 1.00 34.38 156 ILE A O 1
ATOM 1220 N N . ALA A 1 165 ? 82.712 23.304 -19.514 1.00 38.23 157 ALA A N 1
ATOM 1221 C CA . ALA A 1 165 ? 83.928 23.044 -18.726 1.00 38.94 157 ALA A CA 1
ATOM 1222 C C . ALA A 1 165 ? 83.858 23.650 -17.331 1.00 40.04 157 ALA A C 1
ATOM 1223 O O . ALA A 1 165 ? 84.463 23.104 -16.399 1.00 38.55 157 ALA A O 1
ATOM 1225 N N . ARG A 1 166 ? 83.125 24.747 -17.158 1.00 38.51 158 ARG A N 1
ATOM 1226 C CA . ARG A 1 166 ? 82.990 25.345 -15.807 1.00 41.73 158 ARG A CA 1
ATOM 1227 C C . ARG A 1 166 ? 81.999 24.566 -14.947 1.00 44.62 158 ARG A C 1
ATOM 1228 O O . ARG A 1 166 ? 82.196 24.400 -13.735 1.00 48.62 158 ARG A O 1
ATOM 1230 N N . GLN A 1 167 ? 80.962 24.041 -15.586 1.00 43.85 159 GLN A N 1
ATOM 1231 C CA . GLN A 1 167 ? 79.906 23.334 -14.866 1.00 43.72 159 GLN A CA 1
ATOM 1232 C C . GLN A 1 167 ? 80.296 21.884 -14.512 1.00 42.47 159 GLN A C 1
ATOM 1233 O O . GLN A 1 167 ? 81.102 21.266 -15.189 1.00 40.92 159 GLN A O 1
ATOM 1239 N N . ALA A 1 168 ? 79.713 21.352 -13.444 1.00 39.64 160 ALA A N 1
ATOM 1240 C CA . ALA A 1 168 ? 79.917 19.948 -13.088 1.00 38.91 160 ALA A CA 1
ATOM 1241 C C . ALA A 1 168 ? 79.667 19.038 -14.274 1.00 36.08 160 ALA A C 1
ATOM 1242 O O . ALA A 1 168 ? 78.915 19.378 -15.184 1.00 36.10 160 ALA A O 1
ATOM 1244 N N . THR A 1 169 ? 80.279 17.864 -14.232 1.00 35.33 161 THR A N 1
ATOM 1245 C CA . THR A 1 169 ? 80.034 16.849 -15.226 1.00 35.77 161 THR A CA 1
ATOM 1246 C C . THR A 1 169 ? 78.602 16.355 -15.154 1.00 32.47 161 THR A C 1
ATOM 1247 O O . THR A 1 169 ? 77.940 16.451 -14.135 1.00 30.87 161 THR A O 1
ATOM 1251 N N . ARG A 1 170 ? 78.140 15.820 -16.261 1.00 32.26 162 ARG A N 1
ATOM 1252 C CA . ARG A 1 170 ? 76.851 15.166 -16.303 1.00 33.46 162 ARG A CA 1
ATOM 1253 C C . ARG A 1 170 ? 76.751 14.096 -15.240 1.00 32.19 162 ARG A C 1
ATOM 1254 O O . ARG A 1 170 ? 75.758 14.027 -14.497 1.00 31.58 162 ARG A O 1
ATOM 1262 N N . GLU A 1 171 ? 77.802 13.283 -15.144 1.00 31.79 163 GLU A N 1
ATOM 1263 C CA . GLU A 1 171 ? 77.821 12.178 -14.245 1.00 32.31 163 GLU A CA 1
ATOM 1264 C C . GLU A 1 171 ? 77.749 12.673 -12.802 1.00 31.55 163 GLU A C 1
ATOM 1265 O O . GLU A 1 171 ? 76.992 12.120 -11.971 1.00 29.28 163 GLU A O 1
ATOM 1271 N N . ALA A 1 172 ? 78.498 13.717 -12.485 1.00 28.96 164 ALA A N 1
ATOM 1272 C CA . ALA A 1 172 ? 78.522 14.196 -11.108 1.00 29.33 164 ALA A CA 1
ATOM 1273 C C . ALA A 1 172 ? 77.172 14.818 -10.746 1.00 28.19 164 ALA A C 1
ATOM 1274 O O . ALA A 1 172 ? 76.681 14.661 -9.653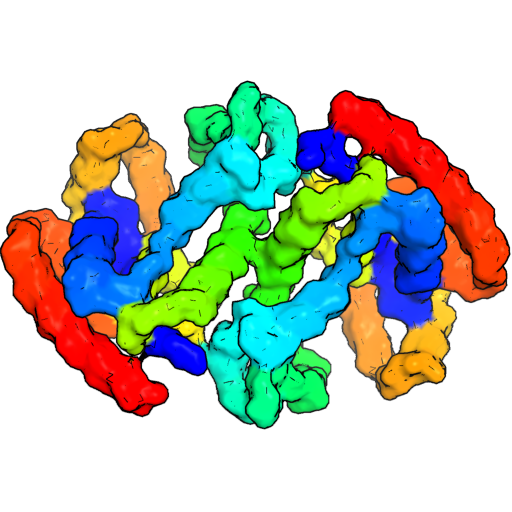 1.00 27.90 164 ALA A O 1
ATOM 1276 N N . ARG A 1 173 ? 76.559 15.479 -11.710 1.00 27.61 165 ARG A N 1
ATOM 1277 C CA A ARG A 1 173 ? 75.267 16.096 -11.516 0.50 26.90 165 ARG A CA 1
ATOM 1278 C CA B ARG A 1 173 ? 75.268 16.092 -11.502 0.50 27.61 165 ARG A CA 1
ATOM 1279 C C . ARG A 1 173 ? 74.237 15.020 -11.210 1.00 26.12 165 ARG A C 1
ATOM 1280 O O . ARG A 1 173 ? 73.475 15.122 -10.246 1.00 23.84 165 ARG A O 1
ATOM 1295 N N . LEU A 1 174 ? 74.256 13.965 -12.021 1.00 26.19 166 LEU A N 1
ATOM 1296 C CA . LEU A 1 174 ? 73.299 12.875 -11.866 1.00 26.01 166 LEU A CA 1
ATOM 1297 C C . LEU A 1 174 ? 73.509 12.164 -10.558 1.00 25.84 166 LEU A C 1
ATOM 1298 O O . LEU A 1 174 ? 72.562 11.777 -9.912 1.00 26.38 166 LEU A O 1
ATOM 1303 N N . ALA A 1 175 ? 74.747 12.016 -10.129 1.00 27.01 167 ALA A N 1
ATOM 1304 C CA . ALA A 1 175 ? 74.990 11.328 -8.886 1.00 27.58 167 ALA A CA 1
ATOM 1305 C C . ALA A 1 175 ? 74.539 12.135 -7.671 1.00 27.52 167 ALA A C 1
ATOM 1306 O O . ALA A 1 175 ? 74.307 11.561 -6.606 1.00 27.31 167 ALA A O 1
ATOM 1308 N N . ALA A 1 176 ? 74.404 13.451 -7.813 1.00 26.54 168 ALA A N 1
ATOM 1309 C CA . ALA A 1 176 ? 73.973 14.315 -6.700 1.00 25.71 168 ALA A CA 1
ATOM 1310 C C . ALA A 1 176 ? 72.459 14.648 -6.730 1.00 24.62 168 ALA A C 1
ATOM 1311 O O . ALA A 1 176 ? 71.930 15.410 -5.901 1.00 24.57 168 ALA A O 1
ATOM 1313 N N . ALA A 1 177 ? 71.759 14.056 -7.687 1.00 23.66 169 ALA A N 1
ATOM 1314 C CA . ALA A 1 177 ? 70.324 14.279 -7.866 1.00 22.49 169 ALA A CA 1
ATOM 1315 C C . ALA A 1 177 ? 69.541 13.517 -6.834 1.00 21.68 169 ALA A C 1
ATOM 1316 O O . ALA A 1 177 ? 69.949 12.436 -6.439 1.00 22.16 169 ALA A O 1
ATOM 1318 N N . ASP A 1 178 ? 68.423 14.088 -6.390 1.00 20.11 170 ASP A N 1
ATOM 1319 C CA . ASP A 1 178 ? 67.405 13.314 -5.738 1.00 19.14 170 ASP A CA 1
ATOM 1320 C C . ASP A 1 178 ? 66.368 12.827 -6.774 1.00 18.54 170 ASP A C 1
ATOM 1321 O O . ASP A 1 178 ? 65.911 11.689 -6.708 1.00 18.00 170 ASP A O 1
ATOM 1326 N N . ASP A 1 179 ? 66.016 13.693 -7.717 1.00 17.40 171 ASP A N 1
ATOM 1327 C CA . ASP A 1 179 ? 65.119 13.330 -8.822 1.00 17.18 171 ASP A CA 1
ATOM 1328 C C . ASP A 1 179 ? 65.765 13.721 -10.127 1.00 17.50 171 ASP A C 1
ATOM 1329 O O . ASP A 1 179 ? 66.609 14.605 -10.163 1.00 16.73 171 ASP A O 1
ATOM 1334 N N . VAL A 1 180 ? 65.386 13.023 -11.206 1.00 17.72 172 VAL A N 1
ATOM 1335 C CA . VAL A 1 180 ? 65.963 13.244 -12.510 1.00 17.53 172 VAL A CA 1
ATOM 1336 C C . VAL A 1 180 ? 64.861 13.224 -13.540 1.00 17.88 172 VAL A C 1
ATOM 1337 O O . VAL A 1 180 ? 63.981 12.325 -13.507 1.00 16.62 172 VAL A O 1
ATOM 1341 N N . ILE A 1 181 ? 64.883 14.215 -14.446 1.00 17.50 173 ILE A N 1
ATOM 1342 C CA . ILE A 1 181 ? 64.077 14.120 -15.693 1.00 18.60 173 ILE A CA 1
ATOM 1343 C C . ILE A 1 181 ? 65.011 14.228 -16.895 1.00 19.49 173 ILE A C 1
ATOM 1344 O O . ILE A 1 181 ? 65.828 15.164 -16.990 1.00 20.05 173 ILE A O 1
ATOM 1349 N N . VAL A 1 182 ? 64.966 13.230 -17.765 1.00 20.60 174 VAL A N 1
ATOM 1350 C CA . VAL A 1 182 ? 65.841 13.214 -18.925 1.00 22.42 174 VAL A CA 1
ATOM 1351 C C . VAL A 1 182 ? 65.086 13.963 -20.010 1.00 23.29 174 VAL A C 1
ATOM 1352 O O . VAL A 1 182 ? 63.992 13.557 -20.399 1.00 24.19 174 VAL A O 1
ATOM 1356 N N . ASN A 1 183 ? 65.639 15.083 -20.427 1.00 25.33 175 ASN A N 1
ATOM 1357 C CA . ASN A 1 183 ? 65.028 15.913 -21.477 1.00 27.22 175 ASN A CA 1
ATOM 1358 C C . ASN A 1 183 ? 65.878 15.962 -22.761 1.00 29.07 175 ASN A C 1
ATOM 1359 O O . ASN A 1 183 ? 66.548 16.954 -23.036 1.00 26.78 175 ASN A O 1
ATOM 1364 N N . ASP A 1 184 ? 65.822 14.903 -23.546 1.00 34.36 176 ASP A N 1
ATOM 1365 C CA . ASP A 1 184 ? 66.634 14.825 -24.758 1.00 38.17 176 ASP A CA 1
ATOM 1366 C C . ASP A 1 184 ? 65.679 14.949 -25.948 1.00 38.29 176 ASP A C 1
ATOM 1367 O O . ASP A 1 184 ? 65.424 16.061 -26.429 1.00 46.90 176 ASP A O 1
ATOM 1372 N N . ALA A 1 185 ? 65.098 13.849 -26.363 1.00 39.85 177 ALA A N 1
ATOM 1373 C CA . ALA A 1 185 ? 64.147 13.839 -27.460 1.00 45.09 177 ALA A CA 1
ATOM 1374 C C . ALA A 1 185 ? 62.700 13.771 -26.936 1.00 47.12 177 ALA A C 1
ATOM 1375 O O . ALA A 1 185 ? 61.760 13.492 -27.690 1.00 47.75 177 ALA A O 1
ATOM 1377 N N . ALA A 1 186 ? 62.515 14.013 -25.640 1.00 46.22 178 ALA A N 1
ATOM 1378 C CA . ALA A 1 186 ? 61.180 13.951 -25.035 1.00 44.60 178 ALA A CA 1
ATOM 1379 C C . ALA A 1 186 ? 60.263 15.029 -25.579 1.00 40.56 178 ALA A C 1
ATOM 1380 O O . ALA A 1 186 ? 60.642 16.177 -25.640 1.00 39.28 178 ALA A O 1
ATOM 1382 N N . THR A 1 187 ? 59.054 14.642 -25.976 1.00 44.98 179 THR A N 1
ATOM 1383 C CA . THR A 1 187 ? 57.989 15.606 -26.292 1.00 47.05 179 THR A CA 1
ATOM 1384 C C . THR A 1 187 ? 57.520 16.352 -25.039 1.00 48.21 179 THR A C 1
ATOM 1385 O O . THR A 1 187 ? 57.685 15.865 -23.930 1.00 42.48 179 THR A O 1
ATOM 1389 N N . PRO A 1 188 ? 56.913 17.529 -25.220 1.00 48.35 180 PRO A N 1
ATOM 1390 C CA . PRO A 1 188 ? 56.260 18.249 -24.124 1.00 46.65 180 PRO A CA 1
ATOM 1391 C C . PRO A 1 188 ? 55.286 17.393 -23.322 1.00 45.41 180 PRO A C 1
ATOM 1392 O O . PRO A 1 188 ? 55.299 17.435 -22.085 1.00 43.71 180 PRO A O 1
ATOM 1396 N N . ASP A 1 189 ? 54.447 16.635 -24.024 1.00 41.94 181 ASP A N 1
ATOM 1397 C CA . ASP A 1 189 ? 53.507 15.745 -23.374 1.00 41.70 181 ASP A CA 1
ATOM 1398 C C . ASP A 1 189 ? 54.233 14.722 -22.511 1.00 37.82 181 ASP A C 1
ATOM 1399 O O . ASP A 1 189 ? 53.814 14.449 -21.387 1.00 33.84 181 ASP A O 1
ATOM 1404 N N . ALA A 1 190 ? 55.310 14.148 -23.052 1.00 35.06 182 ALA A N 1
ATOM 1405 C CA . ALA A 1 190 ? 56.117 13.141 -22.333 1.00 31.40 182 ALA A CA 1
ATOM 1406 C C . ALA A 1 190 ? 56.765 13.750 -21.061 1.00 28.79 182 ALA A C 1
ATOM 1407 O O . ALA A 1 190 ? 56.795 13.119 -20.009 1.00 27.97 182 ALA A O 1
ATOM 1409 N N . LEU A 1 191 ? 57.277 14.964 -21.168 1.00 26.59 183 LEU A N 1
ATOM 1410 C CA . LEU A 1 191 ? 57.845 15.644 -20.005 1.00 26.85 183 LEU A CA 1
ATOM 1411 C C . LEU A 1 191 ? 56.753 15.877 -18.953 1.00 25.51 183 LEU A C 1
ATOM 1412 O O . LEU A 1 191 ? 56.958 15.673 -17.746 1.00 24.73 183 LEU A O 1
ATOM 1417 N N . ALA A 1 192 ? 55.578 16.253 -19.421 1.00 24.69 184 ALA A N 1
ATOM 1418 C CA . ALA A 1 192 ? 54.471 16.552 -18.530 1.00 24.34 184 ALA A CA 1
ATOM 1419 C C . ALA A 1 192 ? 54.065 15.364 -17.673 1.00 23.68 184 ALA A C 1
ATOM 1420 O O . ALA A 1 192 ? 53.725 15.521 -16.480 1.00 21.79 184 ALA A O 1
ATOM 1422 N N . VAL A 1 193 ? 54.170 14.168 -18.239 1.00 23.37 185 VAL A N 1
ATOM 1423 C CA . VAL A 1 193 ? 53.895 12.961 -17.467 1.00 23.57 185 VAL A CA 1
ATOM 1424 C C . VAL A 1 193 ? 54.843 12.842 -16.263 1.00 22.25 185 VAL A C 1
ATOM 1425 O O . VAL A 1 193 ? 54.401 12.565 -15.139 1.00 22.43 185 VAL A O 1
ATOM 1429 N N . GLN A 1 194 ? 56.127 13.087 -16.483 1.00 21.43 186 GLN A N 1
ATOM 1430 C CA . GLN A 1 194 ? 57.110 12.965 -15.405 1.00 19.88 186 GLN A CA 1
ATOM 1431 C C . GLN A 1 194 ? 56.884 14.040 -14.375 1.00 20.09 186 GLN A C 1
ATOM 1432 O O . GLN A 1 194 ? 56.937 13.782 -13.160 1.00 20.26 186 GLN A O 1
ATOM 1438 N N . VAL A 1 195 ? 56.630 15.247 -14.866 1.00 20.00 187 VAL A N 1
ATOM 1439 C CA . VAL A 1 195 ? 56.333 16.384 -14.007 1.00 20.63 187 VAL A CA 1
ATOM 1440 C C . VAL A 1 195 ? 55.073 16.210 -13.167 1.00 20.83 187 VAL A C 1
ATOM 1441 O O . VAL A 1 195 ? 55.073 16.562 -11.987 1.00 19.63 187 VAL A O 1
ATOM 1445 N N . ASP A 1 196 ? 54.001 15.664 -13.742 1.00 22.41 188 ASP A N 1
ATOM 1446 C CA . ASP A 1 196 ? 52.791 15.451 -12.970 1.00 23.73 188 ASP A CA 1
ATOM 1447 C C . ASP A 1 196 ? 53.072 14.546 -11.747 1.00 22.16 188 ASP A C 1
ATOM 1448 O O . ASP A 1 196 ? 52.574 14.760 -10.652 1.00 20.91 188 ASP A O 1
ATOM 1453 N N . ALA A 1 197 ? 53.874 13.527 -11.965 1.00 21.32 189 ALA A N 1
ATOM 1454 C CA . ALA A 1 197 ? 54.188 12.566 -10.906 1.00 20.75 189 ALA A CA 1
ATOM 1455 C C . ALA A 1 197 ? 55.061 13.208 -9.792 1.00 19.97 189 ALA A C 1
ATOM 1456 O O . ALA A 1 197 ? 54.819 13.037 -8.595 1.00 18.99 189 ALA A O 1
ATOM 1458 N N . LEU A 1 198 ? 56.075 13.952 -10.198 1.00 20.47 190 LEU A N 1
ATOM 1459 C CA . LEU A 1 198 ? 56.942 14.631 -9.217 1.00 19.18 190 LEU A CA 1
ATOM 1460 C C . LEU A 1 198 ? 56.137 15.654 -8.414 1.00 18.97 190 LEU A C 1
ATOM 1461 O O . LEU A 1 198 ? 56.269 15.762 -7.169 1.00 18.35 190 LEU A O 1
ATOM 1466 N N . HIS A 1 199 ? 55.288 16.386 -9.115 1.00 18.59 191 HIS A N 1
ATOM 1467 C CA . HIS A 1 199 ? 54.452 17.389 -8.446 1.00 19.52 191 HIS A CA 1
ATOM 1468 C C . HIS A 1 199 ? 53.604 16.777 -7.323 1.00 20.40 191 HIS A C 1
ATOM 1469 O O . HIS A 1 199 ? 53.516 17.331 -6.201 1.00 20.28 191 HIS A O 1
ATOM 1476 N N . GLN A 1 200 ? 52.975 15.643 -7.598 1.00 21.12 192 GLN A N 1
ATOM 1477 C CA . GLN A 1 200 ? 52.228 14.953 -6.562 1.00 22.53 192 GLN A CA 1
ATOM 1478 C C . GLN A 1 200 ? 53.125 14.566 -5.384 1.00 21.11 192 GLN A C 1
ATOM 1479 O O . GLN A 1 200 ? 52.736 14.702 -4.247 1.00 20.61 192 GLN A O 1
ATOM 1485 N N . ARG A 1 201 ? 54.286 14.014 -5.683 1.00 20.34 193 ARG A N 1
ATOM 1486 C CA . ARG A 1 201 ? 55.242 13.625 -4.661 1.00 20.12 193 ARG A CA 1
ATOM 1487 C C . ARG A 1 201 ? 55.701 14.854 -3.860 1.00 19.09 193 ARG A C 1
ATOM 1488 O O . ARG A 1 201 ? 55.825 14.793 -2.623 1.00 18.59 193 ARG A O 1
ATOM 1496 N N . TYR A 1 202 ? 55.886 15.978 -4.548 1.00 18.53 194 TYR A N 1
ATOM 1497 C CA . TYR A 1 202 ? 56.377 17.217 -3.884 1.00 18.23 194 TYR A CA 1
ATOM 1498 C C . TYR A 1 202 ? 55.287 17.821 -2.995 1.00 20.27 194 TYR A C 1
ATOM 1499 O O . TYR A 1 202 ? 55.577 18.272 -1.892 1.00 19.35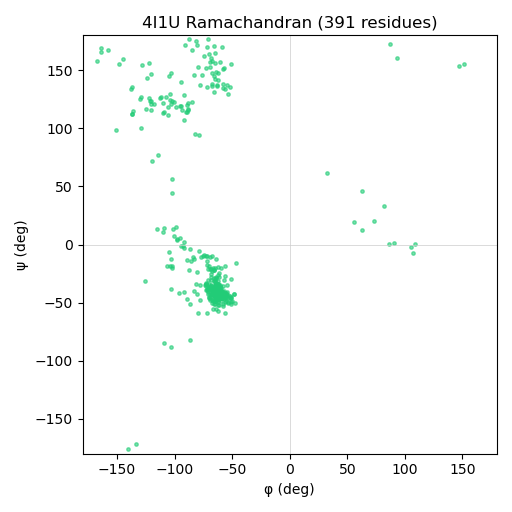 194 TYR A O 1
ATOM 1508 N N . LEU A 1 203 ? 54.038 17.783 -3.447 1.00 20.34 195 LEU A N 1
ATOM 1509 C CA . LEU A 1 203 ? 52.911 18.139 -2.585 1.00 21.60 195 LEU A CA 1
ATOM 1510 C C . LEU A 1 203 ? 52.871 17.324 -1.290 1.00 21.64 195 LEU A C 1
ATOM 1511 O O . LEU A 1 203 ? 52.647 17.890 -0.240 1.00 22.11 195 LEU A O 1
ATOM 1516 N N . ALA A 1 204 ? 53.056 16.009 -1.374 1.00 22.38 196 ALA A N 1
ATOM 1517 C CA . ALA A 1 204 ? 53.133 15.159 -0.175 1.00 23.22 196 ALA A CA 1
ATOM 1518 C C . ALA A 1 204 ? 54.344 15.498 0.733 1.00 23.28 196 ALA A C 1
ATOM 1519 O O . ALA A 1 204 ? 54.214 15.569 1.944 1.00 22.95 196 ALA A O 1
ATOM 1521 N N . PHE A 1 205 ? 55.505 15.725 0.152 1.00 22.22 197 PHE A N 1
ATOM 1522 C CA . PHE A 1 205 ? 56.650 16.142 0.940 1.00 23.10 197 PHE A CA 1
ATOM 1523 C C . PHE A 1 205 ? 56.381 17.471 1.651 1.00 23.20 197 PHE A C 1
ATOM 1524 O O . PHE A 1 205 ? 56.676 17.618 2.844 1.00 24.86 197 PHE A O 1
ATOM 1532 N N . ALA A 1 206 ? 55.820 18.423 0.931 1.00 22.01 198 ALA A N 1
ATOM 1533 C CA . ALA A 1 206 ? 55.527 19.727 1.492 1.00 23.64 198 ALA A CA 1
ATOM 1534 C C . ALA A 1 206 ? 54.527 19.612 2.644 1.00 24.18 198 ALA A C 1
ATOM 1535 O O . ALA A 1 206 ? 54.724 20.211 3.700 1.00 24.63 198 ALA A O 1
ATOM 1537 N N . ALA A 1 207 ? 53.462 18.841 2.432 1.00 24.52 199 ALA A N 1
ATOM 1538 C CA . ALA A 1 207 ? 52.446 18.661 3.458 1.00 27.08 199 ALA A CA 1
ATOM 1539 C C . ALA A 1 207 ? 53.048 18.037 4.727 1.00 28.07 199 ALA A C 1
ATOM 1540 O O . ALA A 1 207 ? 52.706 18.431 5.833 1.00 30.61 199 ALA A O 1
ATOM 1542 N N . ALA A 1 208 ? 53.968 17.098 4.557 1.00 28.32 200 ALA A N 1
ATOM 1543 C CA . ALA A 1 208 ? 54.629 16.468 5.695 1.00 28.11 200 ALA A CA 1
ATOM 15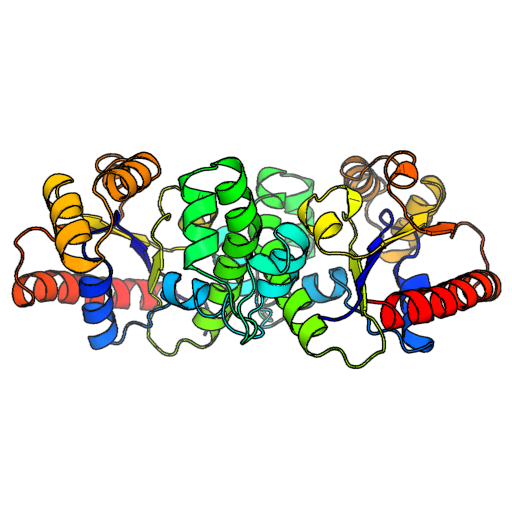44 C C . ALA A 1 208 ? 55.522 17.454 6.446 1.00 29.40 200 ALA A C 1
ATOM 1545 O O . ALA A 1 208 ? 55.595 17.435 7.659 1.00 29.16 200 ALA A O 1
ATOM 1547 N N . LYS A 1 209 ? 56.220 18.304 5.718 1.00 28.33 201 LYS A N 1
ATOM 1548 C CA . LYS A 1 209 ? 57.148 19.236 6.360 1.00 30.19 201 LYS A CA 1
ATOM 1549 C C . LYS A 1 209 ? 56.422 20.262 7.255 1.00 31.78 201 LYS A C 1
ATOM 1550 O O . LYS A 1 209 ? 56.971 20.732 8.251 1.00 33.47 201 LYS A O 1
ATOM 1556 N N . HIS A 1 210 ? 55.204 20.616 6.886 1.00 34.60 202 HIS A N 1
ATOM 1557 C CA . HIS A 1 210 ? 54.415 21.568 7.653 1.00 39.72 202 HIS A CA 1
ATOM 1558 C C . HIS A 1 210 ? 54.012 21.039 9.018 1.00 40.46 202 HIS A C 1
ATOM 1559 O O . HIS A 1 210 ? 53.872 19.839 9.264 1.00 40.82 202 HIS A O 1
ATOM 1567 N N . HIS B 1 8 ? 75.548 57.017 -7.880 1.00 61.47 0 HIS B N 1
ATOM 1568 C CA . HIS B 1 8 ? 75.209 56.533 -6.506 1.00 59.20 0 HIS B CA 1
ATOM 1569 C C . HIS B 1 8 ? 75.952 57.282 -5.380 1.00 54.03 0 HIS B C 1
ATOM 1570 O O . HIS B 1 8 ? 77.009 57.883 -5.567 1.00 58.17 0 HIS B O 1
ATOM 1577 N N . MET B 1 9 ? 75.359 57.193 -4.203 1.00 49.32 1 MET B N 1
ATOM 1578 C CA . MET B 1 9 ? 75.687 58.025 -3.071 1.00 46.70 1 MET B CA 1
ATOM 1579 C C . MET B 1 9 ? 77.043 57.690 -2.452 1.00 39.87 1 MET B C 1
ATOM 1580 O O . MET B 1 9 ? 77.377 56.524 -2.235 1.00 34.98 1 MET B O 1
ATOM 1585 N N . TYR B 1 10 ? 77.793 58.742 -2.149 1.00 37.62 2 TYR B N 1
ATOM 1586 C CA . TYR B 1 10 ? 79.096 58.656 -1.471 1.00 34.69 2 TYR B CA 1
ATOM 1587 C C . TYR B 1 10 ? 78.978 57.861 -0.170 1.00 31.75 2 TYR B C 1
ATOM 1588 O O . TYR B 1 10 ? 78.069 58.094 0.630 1.00 30.71 2 TYR B O 1
ATOM 1597 N N . ALA B 1 11 ? 79.861 56.890 0.005 1.00 29.21 3 ALA B N 1
ATOM 1598 C CA . ALA B 1 11 ? 79.772 55.956 1.112 1.00 28.91 3 ALA B CA 1
ATOM 1599 C C . ALA B 1 11 ? 81.073 55.830 1.888 1.00 27.08 3 ALA B C 1
ATOM 1600 O O . ALA B 1 11 ? 82.147 55.562 1.306 1.00 27.00 3 ALA B O 1
ATOM 1602 N N . ILE B 1 12 ? 80.973 56.013 3.202 1.00 25.15 4 ILE B N 1
ATOM 1603 C CA . ILE B 1 12 ? 82.081 55.799 4.098 1.00 24.33 4 ILE B CA 1
ATOM 1604 C C . ILE B 1 12 ? 81.846 54.531 4.893 1.00 23.67 4 ILE B C 1
ATOM 1605 O O . ILE B 1 12 ? 80.801 54.373 5.515 1.00 24.29 4 ILE B O 1
ATOM 1610 N N . GLY B 1 13 ? 82.815 53.628 4.884 1.00 22.18 5 GLY B N 1
ATOM 1611 C CA . GLY B 1 13 ? 82.771 52.464 5.733 1.00 22.26 5 GLY B CA 1
ATOM 1612 C C . GLY B 1 13 ? 83.331 52.797 7.104 1.00 22.66 5 GLY B C 1
ATOM 1613 O O . GLY B 1 13 ? 84.453 53.270 7.222 1.00 23.91 5 GLY B O 1
ATOM 1614 N N . LEU B 1 14 ? 82.538 52.583 8.139 1.00 21.60 6 LEU B N 1
ATOM 1615 C CA . LEU B 1 14 ? 82.972 52.805 9.500 1.00 22.14 6 LEU B CA 1
ATOM 1616 C C . LEU B 1 14 ? 83.206 51.435 10.137 1.00 22.91 6 LEU B C 1
ATOM 1617 O O . LEU B 1 14 ? 82.307 50.602 10.241 1.00 22.55 6 LEU B O 1
ATOM 1622 N N . THR B 1 15 ? 84.431 51.184 10.538 1.00 21.92 7 THR B N 1
ATOM 1623 C CA . THR B 1 15 ? 84.769 49.915 11.111 1.00 22.70 7 THR B CA 1
ATOM 1624 C C . THR B 1 15 ? 85.595 50.118 12.394 1.00 23.75 7 THR B C 1
ATOM 1625 O O . THR B 1 15 ? 85.779 51.269 12.858 1.00 23.88 7 THR B O 1
ATOM 1629 N N . GLY B 1 16 ? 86.109 49.007 12.918 1.00 23.03 8 GLY B N 1
ATOM 1630 C CA . GLY B 1 16 ? 86.758 48.935 14.240 1.00 23.67 8 GLY B CA 1
ATOM 1631 C C . GLY B 1 16 ? 86.479 47.574 14.856 1.00 23.35 8 GLY B C 1
ATOM 1632 O O . GLY B 1 16 ? 85.475 46.928 14.511 1.00 24.48 8 GLY B O 1
ATOM 1633 N N . GLY B 1 17 ? 87.363 47.120 15.729 1.00 23.88 9 GLY B N 1
ATOM 1634 C CA . GLY B 1 17 ? 87.157 45.840 16.425 1.00 24.94 9 GLY B CA 1
ATOM 1635 C C . GLY B 1 17 ? 85.964 45.853 17.332 1.00 25.05 9 GLY B C 1
ATOM 1636 O O . GLY B 1 17 ? 85.439 46.925 17.655 1.00 25.91 9 GLY B O 1
ATOM 1637 N N . ILE B 1 18 ? 85.511 44.670 17.757 1.00 24.00 10 ILE B N 1
ATOM 1638 C CA . ILE B 1 18 ? 84.428 44.621 18.711 1.00 24.15 10 ILE B CA 1
ATOM 1639 C C . ILE B 1 18 ? 84.851 45.396 19.968 1.00 23.00 10 ILE B C 1
ATOM 1640 O O . ILE B 1 18 ? 86.009 45.337 20.386 1.00 24.09 10 ILE B O 1
ATOM 1645 N N . GLY B 1 19 ? 83.932 46.177 20.502 1.00 22.92 11 GLY B N 1
ATOM 1646 C CA . GLY B 1 19 ? 84.162 46.983 21.697 1.00 24.08 11 GLY B CA 1
ATOM 1647 C C . GLY B 1 19 ? 84.882 48.338 21.500 1.00 23.74 11 GLY B C 1
ATOM 1648 O O . GLY B 1 19 ? 85.297 48.958 22.466 1.00 23.32 11 GLY B O 1
ATOM 1649 N N A SER B 1 20 ? 85.000 48.782 20.252 0.50 23.81 12 SER B N 1
ATOM 1650 N N B SER B 1 20 ? 84.993 48.790 20.257 0.50 22.98 12 SER B N 1
ATOM 1651 C CA A SER B 1 20 ? 85.699 50.033 19.912 0.50 23.88 12 SER B CA 1
ATOM 1652 C CA B SER B 1 20 ? 85.706 50.033 19.934 0.50 22.55 12 SER B CA 1
ATOM 1653 C C A SER B 1 20 ? 84.817 51.253 20.072 0.50 24.64 12 SER B C 1
ATOM 1654 C C B SER B 1 20 ? 84.816 51.254 20.059 0.50 23.85 12 SER B C 1
ATOM 1655 O O A SER B 1 20 ? 85.304 52.391 20.060 0.50 24.67 12 SER B O 1
ATOM 1656 O O B SER B 1 20 ? 85.297 52.394 20.024 0.50 23.97 12 SER B O 1
ATOM 1661 N N . GLY B 1 21 ? 83.521 51.023 20.232 1.00 25.28 13 GLY B N 1
ATOM 1662 C CA . GLY B 1 21 ? 82.560 52.112 20.348 1.00 27.82 13 GLY B CA 1
ATOM 1663 C C . GLY B 1 21 ? 82.109 52.647 19.002 1.00 27.72 13 GLY B C 1
ATOM 1664 O O . GLY B 1 21 ? 81.753 53.820 18.889 1.00 29.55 13 GLY B O 1
ATOM 1665 N N . LYS B 1 22 ? 82.115 51.802 17.984 1.00 27.22 14 LYS B N 1
ATOM 1666 C CA . LYS B 1 22 ? 81.630 52.194 16.646 1.00 27.60 14 LYS B CA 1
ATOM 1667 C C . LYS B 1 22 ? 80.268 52.890 16.678 1.00 27.87 14 LYS B C 1
ATOM 1668 O O . LYS B 1 22 ? 80.080 53.887 16.002 1.00 26.12 14 LYS B O 1
ATOM 1674 N N . THR B 1 23 ? 79.335 52.388 17.483 1.00 28.43 15 THR B N 1
ATOM 1675 C CA . THR B 1 23 ? 77.964 52.963 17.524 1.00 31.19 15 THR B CA 1
ATOM 1676 C C . THR B 1 23 ? 77.933 54.367 18.096 1.00 30.73 15 THR B C 1
ATOM 1677 O O . THR B 1 23 ? 77.258 55.248 17.579 1.00 31.56 15 THR B O 1
ATOM 1681 N N . THR B 1 24 ? 78.702 54.592 19.142 1.00 29.74 16 THR B N 1
ATOM 1682 C CA . THR B 1 24 ? 78.824 55.920 19.706 1.00 29.30 16 THR B CA 1
ATOM 1683 C C . THR B 1 24 ? 79.230 56.917 18.609 1.00 28.73 16 THR B C 1
ATOM 1684 O O . THR B 1 24 ? 78.624 57.980 18.465 1.00 28.71 16 THR B O 1
ATOM 1688 N N . VAL B 1 25 ? 80.260 56.571 17.842 1.00 26.19 17 VAL B N 1
ATOM 1689 C CA . VAL B 1 25 ? 80.739 57.444 16.782 1.00 25.36 17 VAL B CA 1
ATOM 1690 C C . VAL B 1 25 ? 79.727 57.535 15.643 1.00 25.77 17 VAL B C 1
ATOM 1691 O O . VAL B 1 25 ? 79.452 58.615 15.143 1.00 25.62 17 VAL B O 1
ATOM 1695 N N . ALA B 1 26 ? 79.195 56.389 15.224 1.00 26.06 18 ALA B N 1
ATOM 1696 C CA . ALA B 1 26 ? 78.175 56.343 14.165 1.00 26.83 18 ALA B CA 1
ATOM 1697 C C . ALA B 1 26 ? 76.980 57.233 14.499 1.00 27.90 18 ALA B C 1
ATOM 1698 O O . ALA B 1 26 ? 76.499 57.974 13.649 1.00 27.96 18 ALA B O 1
ATOM 1700 N N . ASP B 1 27 ? 76.527 57.176 15.752 1.00 29.52 19 ASP B N 1
ATOM 1701 C CA . ASP B 1 27 ? 75.383 57.995 16.211 1.00 31.40 19 ASP B CA 1
ATOM 1702 C C . ASP B 1 27 ? 75.670 59.496 16.144 1.00 31.86 19 ASP B C 1
ATOM 1703 O O . ASP B 1 27 ? 74.787 60.291 15.787 1.00 30.93 19 ASP B O 1
ATOM 1708 N N . LEU B 1 28 ? 76.906 59.895 16.459 1.00 29.44 20 LEU B N 1
ATOM 1709 C CA . LEU B 1 28 ? 77.296 61.282 16.260 1.00 28.65 20 LEU B CA 1
ATOM 1710 C C . LEU B 1 28 ? 77.212 61.725 14.810 1.00 28.25 20 LEU B C 1
ATOM 1711 O O . LEU B 1 28 ? 76.773 62.823 14.546 1.00 29.13 20 LEU B O 1
ATOM 1716 N N . PHE B 1 29 ? 77.638 60.903 13.857 1.00 28.07 21 PHE B N 1
ATOM 1717 C CA . PHE B 1 29 ? 77.476 61.261 12.437 1.00 28.27 21 PHE B CA 1
ATOM 1718 C C . PHE B 1 29 ? 75.981 61.335 12.027 1.00 30.50 21 PHE B C 1
ATOM 1719 O O . PHE B 1 29 ? 75.585 62.200 11.249 1.00 32.24 21 PHE B O 1
ATOM 1727 N N . ALA B 1 30 ? 75.173 60.403 12.519 1.00 31.33 22 ALA B N 1
ATOM 1728 C CA . ALA B 1 30 ? 73.723 60.391 12.181 1.00 34.15 22 ALA B CA 1
ATOM 1729 C C . ALA B 1 30 ? 73.074 61.675 12.694 1.00 34.11 22 ALA B C 1
ATOM 1730 O O . ALA B 1 30 ? 72.343 62.313 11.975 1.00 35.09 22 ALA B O 1
ATOM 1732 N N . ALA B 1 31 ? 73.423 62.111 13.896 1.00 34.99 23 ALA B N 1
ATOM 1733 C CA . ALA B 1 31 ? 72.919 63.391 14.404 1.00 35.53 23 ALA B CA 1
ATOM 1734 C C . ALA B 1 31 ? 73.281 64.608 13.556 1.00 34.34 23 ALA B C 1
ATOM 1735 O O . ALA B 1 31 ? 72.640 65.635 13.683 1.00 35.26 23 ALA B O 1
ATOM 1737 N N . ARG B 1 32 ? 74.307 64.518 12.716 1.00 33.69 24 ARG B N 1
ATOM 1738 C CA . ARG B 1 32 ? 74.732 65.650 11.903 1.00 34.31 24 ARG B CA 1
ATOM 1739 C C . ARG B 1 32 ? 74.160 65.546 10.499 1.00 33.70 24 ARG B C 1
ATOM 1740 O O . ARG B 1 32 ? 74.502 66.342 9.645 1.00 33.41 24 ARG B O 1
ATOM 1748 N N . GLY B 1 33 ? 73.312 64.553 10.252 1.00 33.99 25 GLY B N 1
ATOM 1749 C CA . GLY B 1 33 ? 72.699 64.394 8.933 1.00 35.24 25 GLY B CA 1
ATOM 1750 C C . GLY B 1 33 ? 73.191 63.250 8.069 1.00 34.46 25 GLY B C 1
ATOM 1751 O O . GLY B 1 33 ? 72.593 62.993 7.020 1.00 36.20 25 GLY B O 1
ATOM 1752 N N . ALA B 1 34 ? 74.251 62.542 8.477 1.00 31.50 26 ALA B N 1
ATOM 1753 C CA . ALA B 1 34 ? 74.702 61.375 7.708 1.00 31.03 26 ALA B CA 1
ATOM 1754 C C . ALA B 1 34 ? 73.608 60.293 7.697 1.00 31.70 26 ALA B C 1
ATOM 1755 O O . ALA B 1 34 ? 73.058 60.014 8.743 1.00 30.54 26 ALA B O 1
ATOM 1757 N N . SER B 1 35 ? 73.340 59.645 6.557 1.00 31.69 27 SER B N 1
ATOM 1758 C CA . SER B 1 35 ? 72.514 58.413 6.591 1.00 33.01 27 SER B CA 1
ATOM 1759 C C . SER B 1 35 ? 73.383 57.265 7.073 1.00 32.64 27 SER B C 1
ATOM 1760 O O . SER B 1 35 ? 74.518 57.142 6.647 1.00 35.54 27 SER B O 1
ATOM 1763 N N . LEU B 1 36 ? 72.846 56.435 7.947 1.00 30.71 28 LEU B N 1
ATOM 1764 C CA A LEU B 1 36 ? 73.592 55.385 8.605 0.50 31.09 28 LEU B CA 1
ATOM 1765 C CA B LEU B 1 36 ? 73.585 55.375 8.620 0.50 30.56 28 LEU B CA 1
ATOM 1766 C C . LEU B 1 36 ? 72.970 54.022 8.268 1.00 31.53 28 LEU B C 1
ATOM 1767 O O . LEU B 1 36 ? 71.765 53.855 8.391 1.00 30.32 28 LEU B O 1
ATOM 1776 N N . VAL B 1 37 ? 73.793 53.060 7.872 1.00 29.35 29 VAL B N 1
ATOM 1777 C CA . VAL B 1 37 ? 73.351 51.690 7.710 1.00 30.85 29 VAL B CA 1
ATOM 1778 C C . VAL B 1 37 ? 74.185 50.845 8.642 1.00 30.62 29 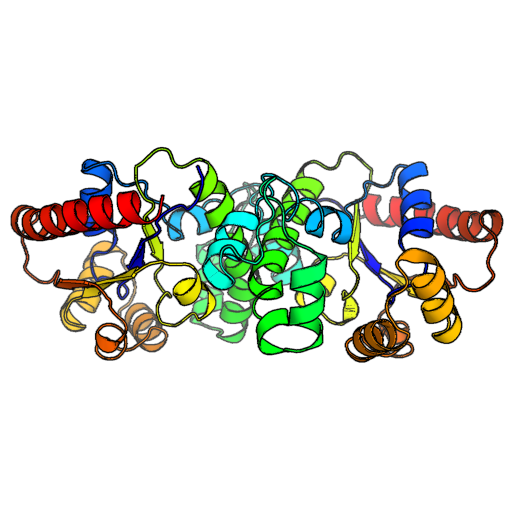VAL B C 1
ATOM 1779 O O . VAL B 1 37 ? 75.407 50.769 8.484 1.00 29.30 29 VAL B O 1
ATOM 1783 N N . ASP B 1 38 ? 73.553 50.222 9.629 1.00 30.17 30 ASP B N 1
ATOM 1784 C CA . ASP B 1 38 ? 74.304 49.430 10.583 1.00 30.63 30 ASP B CA 1
ATOM 1785 C C . ASP B 1 38 ? 74.099 47.947 10.321 1.00 30.65 30 ASP B C 1
ATOM 1786 O O . ASP B 1 38 ? 72.987 47.417 10.537 1.00 30.30 30 ASP B O 1
ATOM 1791 N N . THR B 1 39 ? 75.159 47.278 9.868 1.00 29.24 31 THR B N 1
ATOM 1792 C CA . THR B 1 39 ? 75.048 45.913 9.435 1.00 29.78 31 THR B CA 1
ATOM 1793 C C . THR B 1 39 ? 74.767 44.975 10.606 1.00 30.25 31 THR B C 1
ATOM 1794 O O . THR B 1 39 ? 74.130 43.955 10.413 1.00 26.35 31 THR B O 1
ATOM 1798 N N . ASP B 1 40 ? 75.213 45.356 11.802 1.00 29.98 32 ASP B N 1
ATOM 1799 C CA . ASP B 1 40 ? 74.899 44.621 13.034 1.00 31.46 32 ASP B CA 1
ATOM 1800 C C . ASP B 1 40 ? 73.412 44.658 13.373 1.00 28.77 32 ASP B C 1
ATOM 1801 O O . ASP B 1 40 ? 72.835 43.654 13.784 1.00 30.12 32 ASP B O 1
ATOM 1806 N N . LEU B 1 41 ? 72.799 45.814 13.221 1.00 28.37 33 LEU B N 1
ATOM 1807 C CA . LEU B 1 41 ? 71.378 45.923 13.369 1.00 29.34 33 LEU B CA 1
ATOM 1808 C C . LEU B 1 41 ? 70.647 45.097 12.316 1.00 28.26 33 LEU B C 1
ATOM 1809 O O . LEU B 1 41 ? 69.640 44.498 12.627 1.00 26.97 33 LEU B O 1
ATOM 1814 N N . ILE B 1 42 ? 71.114 45.114 11.061 1.00 26.51 34 ILE B N 1
ATOM 1815 C CA . ILE B 1 42 ? 70.458 44.308 10.020 1.00 25.71 34 ILE B CA 1
ATOM 1816 C C . ILE B 1 42 ? 70.544 42.847 10.424 1.00 25.88 34 ILE B C 1
ATOM 1817 O O . ILE B 1 42 ? 69.529 42.112 10.355 1.00 23.96 34 ILE B O 1
ATOM 1822 N N . ALA B 1 43 ? 71.736 42.416 10.852 1.00 23.87 35 ALA B N 1
ATOM 1823 C CA . ALA B 1 43 ? 71.938 41.020 11.261 1.00 25.34 35 ALA B CA 1
ATOM 1824 C C . ALA B 1 43 ? 70.939 40.628 12.342 1.00 24.93 35 ALA B C 1
ATOM 1825 O O . ALA B 1 43 ? 70.370 39.518 12.308 1.00 25.61 35 ALA B O 1
ATOM 1827 N N . HIS B 1 44 ? 70.709 41.530 13.283 1.00 26.57 36 HIS B N 1
ATOM 1828 C CA . HIS B 1 44 ? 69.713 41.297 14.360 1.00 29.14 36 HIS B CA 1
ATOM 1829 C C . HIS B 1 44 ? 68.299 41.189 13.783 1.00 27.34 36 HIS B C 1
ATOM 1830 O O . HIS B 1 44 ? 67.560 40.259 14.092 1.00 26.10 36 HIS B O 1
ATOM 1837 N N . ARG B 1 45 ? 67.944 42.130 12.921 1.00 27.17 37 ARG B N 1
ATOM 1838 C CA A ARG B 1 45 ? 66.632 42.207 12.298 0.50 28.00 37 ARG B CA 1
ATOM 1839 C CA B ARG B 1 45 ? 66.583 42.170 12.330 0.50 27.13 37 ARG B CA 1
ATOM 1840 C C . ARG B 1 45 ? 66.281 40.935 11.480 1.00 26.16 37 ARG B C 1
ATOM 1841 O O . ARG B 1 45 ? 65.168 40.370 11.558 1.00 25.35 37 ARG B O 1
ATOM 1856 N N . ILE B 1 46 ? 67.230 40.469 10.699 1.00 22.66 38 ILE B N 1
ATOM 1857 C CA . ILE B 1 46 ? 66.969 39.338 9.859 1.00 22.14 38 ILE B CA 1
ATOM 1858 C C . ILE B 1 46 ? 66.861 38.003 10.608 1.00 21.22 38 ILE B C 1
ATOM 1859 O O . ILE B 1 46 ? 66.392 37.018 10.027 1.00 20.74 38 ILE B O 1
ATOM 1864 N N . THR B 1 47 ? 67.214 37.987 11.889 1.00 20.82 39 THR B N 1
ATOM 1865 C CA . THR B 1 47 ? 67.092 36.802 12.723 1.00 20.99 39 THR B CA 1
ATOM 1866 C C . THR B 1 47 ? 66.087 37.035 13.840 1.00 22.87 39 THR B C 1
ATOM 1867 O O . THR B 1 47 ? 65.991 36.241 14.787 1.00 22.62 39 THR B O 1
ATOM 1871 N N . ALA B 1 48 ? 65.315 38.116 13.711 1.00 22.92 40 ALA B N 1
ATOM 1872 C CA . ALA B 1 48 ? 64.234 38.422 14.631 1.00 23.60 40 ALA B CA 1
ATOM 1873 C C . ALA B 1 48 ? 62.963 37.718 14.148 1.00 23.16 40 ALA B C 1
ATOM 1874 O O . ALA B 1 48 ? 62.966 37.089 13.106 1.00 22.04 40 ALA B O 1
ATOM 1876 N N . PRO B 1 49 ? 61.849 37.823 14.892 1.00 23.09 41 PRO B N 1
ATOM 1877 C CA . PRO B 1 49 ? 60.608 37.204 14.408 1.00 24.07 41 PRO B CA 1
ATOM 1878 C C . PRO B 1 49 ? 60.296 37.623 13.012 1.00 25.77 41 PRO B C 1
ATOM 1879 O O . PRO B 1 49 ? 60.461 38.798 12.672 1.00 27.40 41 PRO B O 1
ATOM 1883 N N . ALA B 1 50 ? 59.918 36.670 12.180 1.00 27.75 42 ALA B N 1
ATOM 1884 C CA . ALA B 1 50 ? 59.692 36.914 10.761 1.00 30.01 42 ALA B CA 1
ATOM 1885 C C . ALA B 1 50 ? 60.891 37.525 10.015 1.00 28.20 42 ALA B C 1
ATOM 1886 O O . ALA B 1 50 ? 60.710 38.051 8.929 1.00 25.84 42 ALA B O 1
ATOM 1888 N N . GLY B 1 51 ? 62.096 37.421 10.554 1.00 27.57 43 GLY B N 1
ATOM 1889 C CA . GLY B 1 51 ? 63.281 37.963 9.853 1.00 25.54 43 GLY B CA 1
ATOM 1890 C C . GLY B 1 51 ? 63.567 37.171 8.577 1.00 26.51 43 GLY B C 1
ATOM 1891 O O . GLY B 1 51 ? 63.331 35.936 8.494 1.00 24.59 43 GLY B O 1
ATOM 1892 N N . LEU B 1 52 ? 64.081 37.876 7.582 1.00 25.98 44 LEU B N 1
ATOM 1893 C CA . LEU B 1 52 ? 64.414 37.298 6.281 1.00 27.30 44 LEU B CA 1
ATOM 1894 C C . LEU B 1 52 ? 65.282 36.049 6.303 1.00 25.05 44 LEU B C 1
ATOM 1895 O O . LEU B 1 52 ? 65.224 35.300 5.372 1.00 25.29 44 LEU B O 1
ATOM 1900 N N . ALA B 1 53 ? 66.147 35.889 7.306 1.00 23.69 45 ALA B N 1
ATOM 1901 C CA . ALA B 1 53 ? 67.122 34.788 7.330 1.00 22.30 45 ALA B CA 1
ATOM 1902 C C . ALA B 1 53 ? 66.544 33.533 7.872 1.00 22.23 45 ALA B C 1
ATOM 1903 O O . ALA B 1 53 ? 67.204 32.476 7.802 1.00 20.41 45 ALA B O 1
ATOM 1905 N N . MET B 1 54 ? 65.339 33.618 8.450 1.00 22.42 46 MET B N 1
ATOM 1906 C CA . MET B 1 54 ? 64.887 32.534 9.280 1.00 22.41 46 MET B CA 1
ATOM 1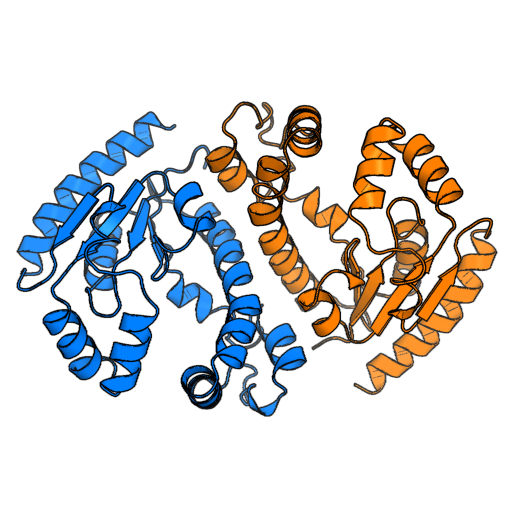907 C C . MET B 1 54 ? 64.546 31.263 8.504 1.00 22.84 46 MET B C 1
ATOM 1908 O O . MET B 1 54 ? 64.838 30.172 8.993 1.00 21.55 46 MET B O 1
ATOM 1913 N N . PRO B 1 55 ? 63.927 31.383 7.317 1.00 22.93 47 PRO B N 1
ATOM 1914 C CA . PRO B 1 55 ? 63.693 30.133 6.589 1.00 23.05 47 PRO B CA 1
ATOM 1915 C C . PRO B 1 55 ? 64.985 29.386 6.242 1.00 22.66 47 PRO B C 1
ATOM 1916 O O . PRO B 1 55 ? 65.043 28.180 6.347 1.00 21.28 47 PRO B O 1
ATOM 1920 N N . ALA B 1 56 ? 66.021 30.092 5.854 1.00 22.25 48 ALA B N 1
ATOM 1921 C CA . ALA B 1 56 ? 67.284 29.408 5.476 1.00 23.11 48 ALA B CA 1
ATOM 1922 C C . ALA B 1 56 ? 67.992 28.844 6.714 1.00 22.91 48 ALA B C 1
ATOM 1923 O O . ALA B 1 56 ? 68.543 27.767 6.692 1.00 23.68 48 ALA B O 1
ATOM 1925 N N . ILE B 1 57 ? 67.955 29.569 7.823 1.00 23.42 49 ILE B N 1
ATOM 1926 C CA . ILE B 1 57 ? 68.493 29.058 9.076 1.00 23.21 49 ILE B CA 1
ATOM 1927 C C . ILE B 1 57 ? 67.807 27.796 9.494 1.00 24.33 49 ILE B C 1
ATOM 1928 O O . ILE B 1 57 ? 68.465 26.821 9.866 1.00 25.87 49 ILE B O 1
ATOM 1933 N N . GLU B 1 58 ? 66.497 27.772 9.419 1.00 24.82 50 GLU B N 1
ATOM 1934 C CA . GLU B 1 58 ? 65.800 26.577 9.816 1.00 26.87 50 GLU B CA 1
ATOM 1935 C C . GLU B 1 58 ? 66.178 25.384 8.917 1.00 27.21 50 GLU B C 1
ATOM 1936 O O . GLU B 1 58 ? 66.297 24.230 9.381 1.00 24.94 50 GLU B O 1
ATOM 1942 N N . GLN B 1 59 ? 66.331 25.676 7.639 1.00 26.31 51 GLN B N 1
ATOM 1943 C CA . GLN B 1 59 ? 66.673 24.662 6.668 1.00 28.81 51 GLN B CA 1
ATOM 1944 C C . GLN B 1 59 ? 68.029 24.009 6.965 1.00 28.36 51 GLN B C 1
ATOM 1945 O O . GLN B 1 59 ? 68.138 22.794 6.924 1.00 27.69 51 GLN B O 1
ATOM 1951 N N . THR B 1 60 ? 69.030 24.816 7.259 1.00 27.85 52 THR B N 1
ATOM 1952 C CA . THR B 1 60 ? 70.377 24.315 7.579 1.00 30.78 52 THR B CA 1
ATOM 1953 C C . THR B 1 60 ? 70.552 23.818 9.012 1.00 31.46 52 THR B C 1
ATOM 1954 O O . THR B 1 60 ? 71.170 22.783 9.223 1.00 32.39 52 THR B O 1
ATOM 1958 N N . PHE B 1 61 ? 70.020 24.535 10.003 1.00 29.30 53 PHE B N 1
ATOM 1959 C CA . PHE B 1 61 ? 70.286 24.197 11.401 1.00 28.74 53 PHE B CA 1
ATOM 1960 C C . PHE B 1 61 ? 69.130 23.473 12.073 1.00 29.83 53 PHE B C 1
ATOM 1961 O O . PHE B 1 61 ? 69.301 22.856 13.124 1.00 29.97 53 PHE B O 1
ATOM 1969 N N . GLY B 1 62 ? 67.936 23.605 11.503 1.00 28.65 54 GLY B N 1
ATOM 1970 C CA . GLY B 1 62 ? 66.762 22.909 11.993 1.00 28.60 54 GLY B CA 1
ATOM 1971 C C . GLY B 1 62 ? 66.016 23.642 13.099 1.00 28.66 54 GLY B C 1
ATOM 1972 O O . GLY B 1 62 ? 66.516 24.660 13.637 1.00 28.43 54 GLY B O 1
ATOM 1973 N N . PRO B 1 63 ? 64.842 23.109 13.481 1.00 27.66 55 PRO B N 1
ATOM 1974 C CA . PRO B 1 63 ? 63.977 23.793 14.455 1.00 27.75 55 PRO B CA 1
ATOM 1975 C C . PRO B 1 63 ? 64.517 23.966 15.866 1.00 28.25 55 PRO B C 1
ATOM 1976 O O . PRO B 1 63 ? 63.942 24.741 16.642 1.00 27.96 55 PRO B O 1
ATOM 1980 N N . ALA B 1 64 ? 65.604 23.287 16.236 1.00 27.14 56 ALA B N 1
ATOM 1981 C CA . ALA B 1 64 ? 66.155 23.515 17.565 1.00 25.90 56 ALA B CA 1
ATOM 1982 C C . ALA B 1 64 ? 66.605 24.965 17.740 1.00 25.03 56 ALA B C 1
ATOM 1983 O O . ALA B 1 64 ? 66.681 25.462 18.869 1.00 24.48 56 ALA B O 1
ATOM 1985 N N . PHE B 1 65 ? 66.915 25.634 16.634 1.00 23.64 57 PHE B N 1
ATOM 1986 C CA . PHE B 1 65 ? 67.394 27.016 16.673 1.00 24.27 57 PHE B CA 1
ATOM 1987 C C . PHE B 1 65 ? 66.326 28.074 16.348 1.00 23.34 57 PHE B C 1
ATOM 1988 O O . PHE B 1 65 ? 66.657 29.249 16.196 1.00 23.69 57 PHE B O 1
ATOM 1996 N N . VAL B 1 66 ? 65.076 27.639 16.215 1.00 22.88 58 VAL B N 1
ATOM 1997 C CA . VAL B 1 66 ? 63.939 28.560 16.013 1.00 22.03 58 VAL B CA 1
ATOM 1998 C C . VAL B 1 66 ? 63.077 28.586 17.285 1.00 20.88 58 VAL B C 1
ATOM 1999 O O . VAL B 1 66 ? 62.508 27.573 17.705 1.00 19.97 58 VAL B O 1
ATOM 2003 N N . ALA B 1 67 ? 63.049 29.738 17.935 1.00 20.78 59 ALA B N 1
ATOM 2004 C CA . ALA B 1 67 ? 62.257 29.908 19.161 1.00 21.03 59 ALA B CA 1
ATOM 2005 C C . ALA B 1 67 ? 60.777 29.942 18.790 1.00 20.55 59 ALA B C 1
ATOM 2006 O O . ALA B 1 67 ? 60.411 29.974 17.633 1.00 19.88 59 ALA B O 1
ATOM 2008 N N . ALA B 1 68 ? 59.913 29.881 19.784 1.00 20.80 60 ALA B N 1
ATOM 2009 C CA . ALA B 1 68 ? 58.496 29.756 19.537 1.00 20.91 60 ALA B CA 1
ATOM 2010 C C . ALA B 1 68 ? 57.847 31.043 18.984 1.00 20.64 60 ALA B C 1
ATOM 2011 O O . ALA B 1 68 ? 56.702 30.999 18.581 1.00 19.54 60 ALA B O 1
ATOM 2013 N N . ASP B 1 69 ? 58.568 32.147 18.975 1.00 21.04 61 ASP B N 1
ATOM 2014 C CA . ASP B 1 69 ? 58.081 33.342 18.284 1.00 22.87 61 ASP B CA 1
ATOM 2015 C C . ASP B 1 69 ? 58.552 33.431 16.840 1.00 23.42 61 ASP B C 1
ATOM 2016 O O . ASP B 1 69 ? 58.254 34.422 16.143 1.00 22.77 61 ASP B O 1
ATOM 2021 N N . GLY B 1 70 ? 59.301 32.415 16.383 1.00 23.11 62 GLY B N 1
ATOM 2022 C CA . GLY B 1 70 ? 59.813 32.398 15.007 1.00 22.11 62 GLY B CA 1
ATOM 2023 C C . GLY B 1 70 ? 61.168 33.035 14.832 1.00 21.73 62 GLY B C 1
ATOM 2024 O O . GLY B 1 70 ? 61.713 33.032 13.725 1.00 21.57 62 GLY B O 1
ATOM 2025 N N . SER B 1 71 ? 61.766 33.522 15.907 1.00 21.42 63 SER B N 1
ATOM 2026 C CA . SER B 1 71 ? 63.046 34.202 15.816 1.00 21.51 63 SER B CA 1
ATOM 2027 C C . SER B 1 71 ? 64.164 33.181 16.006 1.00 22.04 63 SER B C 1
ATOM 2028 O O . SER B 1 71 ? 63.924 32.043 16.423 1.00 21.30 63 SER B O 1
ATOM 2031 N N . LEU B 1 72 ? 65.391 33.611 15.782 1.00 22.00 64 LEU B N 1
ATOM 2032 C CA . LEU B 1 72 ? 66.547 32.777 16.119 1.00 22.20 64 LEU B CA 1
ATOM 2033 C C . LEU B 1 72 ? 66.673 32.624 17.625 1.00 23.60 64 LEU B C 1
ATOM 2034 O O . LEU B 1 72 ? 66.471 33.613 18.392 1.00 21.47 64 LEU B O 1
ATOM 2039 N N . ASP B 1 73 ? 66.945 31.386 18.070 1.00 23.76 65 ASP B N 1
ATOM 2040 C CA . ASP B 1 73 ? 67.354 31.149 19.456 1.00 24.81 65 ASP B CA 1
ATOM 2041 C C . ASP B 1 73 ? 68.832 31.525 19.562 1.00 26.00 65 ASP B C 1
ATOM 2042 O O . ASP B 1 73 ? 69.724 30.729 19.247 1.00 25.45 65 ASP B O 1
ATOM 2047 N N . ARG B 1 74 ? 69.092 32.763 19.966 1.00 27.52 66 ARG B N 1
ATOM 2048 C CA . ARG B 1 74 ? 70.420 33.323 19.898 1.00 29.40 66 ARG B CA 1
ATOM 2049 C C . ARG B 1 74 ? 71.420 32.636 20.831 1.00 29.55 66 ARG B C 1
ATOM 2050 O O . ARG B 1 74 ? 72.567 32.434 20.453 1.00 28.47 66 ARG B O 1
ATOM 2058 N N . ALA B 1 75 ? 70.995 32.340 22.048 1.00 30.91 67 ALA B N 1
ATOM 2059 C CA . ALA B 1 75 ? 71.849 31.636 22.998 1.00 33.68 67 ALA B CA 1
ATOM 2060 C C . ALA B 1 75 ? 72.265 30.266 22.419 1.00 33.50 67 ALA B C 1
ATOM 2061 O O . ALA B 1 75 ? 73.444 29.897 22.483 1.00 34.72 67 ALA B O 1
ATOM 2063 N N . ARG B 1 76 ? 71.322 29.537 21.833 1.00 32.63 68 ARG B N 1
ATOM 2064 C CA . ARG B 1 76 ? 71.631 28.212 21.296 1.00 31.75 68 ARG B CA 1
ATOM 2065 C C . ARG B 1 76 ? 72.568 28.339 20.106 1.00 31.38 68 ARG B C 1
ATOM 2066 O O . ARG B 1 76 ? 73.541 27.572 19.999 1.00 29.99 68 ARG B O 1
ATOM 2074 N N . MET B 1 77 ? 72.314 29.314 19.228 1.00 29.36 69 MET B N 1
ATOM 2075 C CA . MET B 1 77 ? 73.211 29.535 18.094 1.00 29.21 69 MET B CA 1
ATOM 2076 C C . MET B 1 77 ? 74.615 29.980 18.564 1.00 30.03 69 MET B C 1
ATOM 2077 O O . MET B 1 77 ? 75.614 29.517 18.036 1.00 29.08 69 MET B O 1
ATOM 2082 N N . ARG B 1 78 ? 74.664 30.896 19.520 1.00 31.50 70 ARG B N 1
ATOM 2083 C CA . ARG B 1 78 ? 75.929 31.408 20.069 1.00 34.82 70 ARG B CA 1
ATOM 2084 C C . ARG B 1 78 ? 76.768 30.239 20.598 1.00 36.41 70 ARG B C 1
ATOM 2085 O O . ARG B 1 78 ? 77.931 30.094 20.214 1.00 35.12 70 ARG B O 1
ATOM 2093 N N . ALA B 1 79 ? 76.145 29.373 21.410 1.00 36.62 71 ALA B N 1
ATOM 2094 C CA . ALA B 1 79 ? 76.826 28.181 21.945 1.00 38.01 71 ALA B CA 1
ATOM 2095 C C . ALA B 1 79 ? 77.365 27.305 20.820 1.00 39.23 71 ALA B C 1
ATOM 2096 O O . ALA B 1 79 ? 78.524 26.890 20.867 1.00 42.48 71 ALA B O 1
ATOM 2098 N N . LEU B 1 80 ? 76.570 27.061 19.781 1.00 37.03 72 LEU B N 1
ATOM 2099 C CA . LEU B 1 80 ? 77.061 26.308 18.634 1.00 36.68 72 LEU B CA 1
ATOM 2100 C C . LEU B 1 80 ? 78.233 26.976 17.877 1.00 37.66 72 LEU B C 1
ATOM 2101 O O . LEU B 1 80 ? 79.295 26.371 17.709 1.00 35.68 72 LEU B O 1
ATOM 2106 N N . ILE B 1 81 ? 78.051 28.200 17.388 1.00 35.79 73 ILE B N 1
ATOM 2107 C CA . ILE B 1 81 ? 79.031 28.758 16.467 1.00 35.37 73 ILE B CA 1
ATOM 2108 C C . ILE B 1 81 ? 80.380 29.057 17.123 1.00 36.56 73 ILE B C 1
ATOM 2109 O O . ILE B 1 81 ? 81.367 29.181 16.425 1.00 34.50 73 ILE B O 1
ATOM 2114 N N . PHE B 1 82 ? 80.394 29.207 18.441 1.00 37.77 74 PHE B N 1
ATOM 2115 C CA . PHE B 1 82 ? 81.627 29.396 19.180 1.00 43.33 74 PHE B CA 1
ATOM 2116 C C . PHE B 1 82 ? 82.319 28.074 19.479 1.00 45.73 74 PHE B C 1
ATOM 2117 O O . PHE B 1 82 ? 83.475 28.071 19.859 1.00 44.36 74 PHE B O 1
ATOM 2125 N N . SER B 1 83 ? 81.619 26.961 19.281 1.00 46.09 75 SER B N 1
ATOM 2126 C CA . SER B 1 83 ? 82.211 25.648 19.492 1.00 48.07 75 SER B CA 1
ATOM 2127 C C . SER B 1 83 ? 82.577 24.983 18.168 1.00 51.59 75 SER B C 1
ATOM 2128 O O . SER B 1 83 ? 83.292 23.988 18.176 1.00 57.23 75 SER B O 1
ATOM 2131 N N . ASP B 1 84 ? 82.106 25.523 17.039 1.00 49.93 76 ASP B N 1
ATOM 2132 C CA . ASP B 1 84 ? 82.085 24.764 15.772 1.00 49.27 76 ASP B CA 1
ATOM 2133 C C . ASP B 1 84 ? 82.201 25.684 14.547 1.00 50.21 76 ASP B C 1
ATOM 2134 O O . ASP B 1 84 ? 81.219 26.255 14.053 1.00 44.44 76 ASP B O 1
ATOM 2139 N N . GLU B 1 85 ? 83.420 25.775 14.037 1.00 52.30 77 GLU B N 1
ATOM 2140 C CA . GLU B 1 85 ? 83.737 26.706 12.990 1.00 49.98 77 GLU B CA 1
ATOM 2141 C C . GLU B 1 85 ? 82.986 26.424 11.695 1.00 46.87 77 GLU B C 1
ATOM 2142 O O . GLU B 1 85 ? 82.653 27.366 10.999 1.00 45.59 77 GLU B O 1
ATOM 2148 N N . ASP B 1 86 ? 82.710 25.163 11.354 1.00 46.59 78 ASP B N 1
ATOM 2149 C CA . ASP B 1 86 ? 81.808 24.878 10.217 1.00 49.35 78 ASP B CA 1
ATOM 2150 C C . ASP B 1 86 ? 80.451 25.559 10.455 1.00 44.72 78 ASP B C 1
ATOM 2151 O O . ASP B 1 86 ? 79.921 26.204 9.551 1.00 43.12 78 ASP B O 1
ATOM 2156 N N . ALA B 1 87 ? 79.906 25.411 11.666 1.00 39.77 79 ALA B N 1
ATOM 2157 C CA . ALA B 1 87 ? 78.606 26.009 11.994 1.00 38.48 79 ALA B CA 1
ATOM 2158 C C . ALA B 1 87 ? 78.645 27.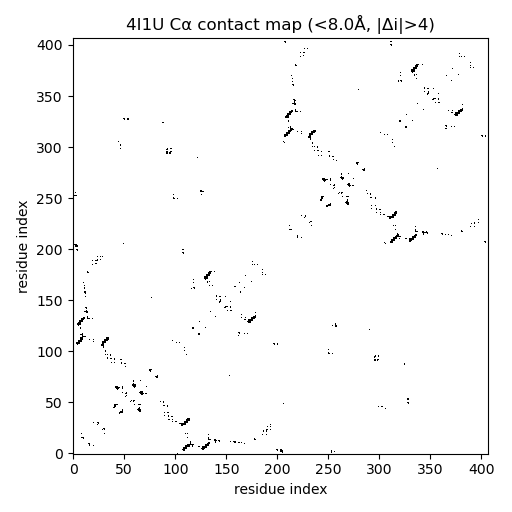538 11.780 1.00 35.64 79 ALA B C 1
ATOM 2159 O O . ALA B 1 87 ? 77.828 28.080 11.036 1.00 34.32 79 ALA B O 1
ATOM 2161 N N . ARG B 1 88 ? 79.623 28.213 12.389 1.00 37.35 80 ARG B N 1
ATOM 2162 C CA . ARG B 1 88 ? 79.799 29.670 12.204 1.00 37.18 80 ARG B CA 1
ATOM 2163 C C . ARG B 1 88 ? 79.847 30.021 10.730 1.00 38.35 80 ARG B C 1
ATOM 2164 O O . ARG B 1 88 ? 79.200 30.967 10.283 1.00 34.72 80 ARG B O 1
ATOM 2172 N N . ARG B 1 89 ? 80.601 29.237 9.966 1.00 41.50 81 ARG B N 1
ATOM 2173 C CA . ARG B 1 89 ? 80.753 29.505 8.547 1.00 41.77 81 ARG B CA 1
ATOM 2174 C C . ARG B 1 89 ? 79.428 29.275 7.845 1.00 36.20 81 ARG B C 1
ATOM 2175 O O . ARG B 1 89 ? 79.064 30.072 7.008 1.00 33.18 81 ARG B O 1
ATOM 2183 N N . ARG B 1 90 ? 78.704 28.206 8.171 1.00 33.72 82 ARG B N 1
ATOM 2184 C CA A ARG B 1 90 ? 77.389 27.945 7.563 0.60 34.01 82 ARG B CA 1
ATOM 2185 C CA B ARG B 1 90 ? 77.421 27.995 7.495 0.40 33.26 82 ARG B CA 1
ATOM 2186 C C . ARG B 1 90 ? 76.410 29.089 7.885 1.00 31.59 82 ARG B C 1
ATOM 2187 O O . ARG B 1 90 ? 75.609 29.514 7.040 1.00 31.25 82 ARG B O 1
ATOM 2202 N N . LEU B 1 91 ? 76.481 29.602 9.118 1.00 29.96 83 LEU B N 1
ATOM 2203 C CA . LEU B 1 91 ? 75.591 30.722 9.499 1.00 28.57 83 LEU B CA 1
ATOM 2204 C C . LEU B 1 91 ? 75.887 31.990 8.710 1.00 27.28 83 LEU B C 1
ATOM 2205 O O . LEU B 1 91 ? 74.988 32.608 8.155 1.00 24.53 83 LEU B O 1
ATOM 2210 N N . GLU B 1 92 ? 77.150 32.371 8.637 1.00 27.67 84 GLU B N 1
ATOM 2211 C CA . GLU B 1 92 ? 77.522 33.582 7.920 1.00 28.01 84 GLU B CA 1
ATOM 2212 C C . GLU B 1 92 ? 77.228 33.463 6.417 1.00 27.20 84 GLU B C 1
ATOM 2213 O O . GLU B 1 92 ? 76.936 34.457 5.734 1.00 24.82 84 GLU B O 1
ATOM 2219 N N . ALA B 1 93 ? 77.284 32.242 5.885 1.00 27.75 85 ALA B N 1
ATOM 2220 C CA . ALA B 1 93 ? 76.963 32.060 4.486 1.00 27.65 85 ALA B CA 1
ATOM 2221 C C . ALA B 1 93 ? 75.487 32.371 4.225 1.00 28.25 85 ALA B C 1
ATOM 2222 O O . ALA B 1 93 ? 75.110 32.654 3.109 1.00 28.65 85 ALA B O 1
ATOM 2224 N N . ILE B 1 94 ? 74.654 32.311 5.260 1.00 27.46 86 ILE B N 1
ATOM 2225 C CA . ILE B 1 94 ? 73.266 32.658 5.126 1.00 25.88 86 ILE B CA 1
ATOM 2226 C C . ILE B 1 94 ? 73.088 34.163 5.324 1.00 25.31 86 ILE B C 1
ATOM 2227 O O . ILE B 1 94 ? 72.450 34.844 4.509 1.00 24.29 86 ILE B O 1
ATOM 2232 N N . THR B 1 95 ? 73.636 34.694 6.417 1.00 24.30 87 THR B N 1
ATOM 2233 C CA . THR B 1 95 ? 73.295 36.053 6.828 1.00 23.66 87 THR B CA 1
ATOM 2234 C C . THR B 1 95 ? 74.077 37.088 6.052 1.00 23.48 87 THR B C 1
ATOM 2235 O O . THR B 1 95 ? 73.584 38.183 5.820 1.00 23.63 87 THR B O 1
ATOM 2239 N N . HIS B 1 96 ? 75.323 36.794 5.687 1.00 23.60 88 HIS B N 1
ATOM 2240 C CA . HIS B 1 96 ? 76.125 37.833 5.044 1.00 24.89 88 HIS B CA 1
ATOM 2241 C C . HIS B 1 96 ? 75.552 38.317 3.685 1.00 24.55 88 HIS B C 1
ATOM 2242 O O . HIS B 1 96 ? 75.523 39.524 3.427 1.00 24.33 88 HIS B O 1
ATOM 2249 N N . PRO B 1 97 ? 75.121 37.387 2.806 1.00 24.22 89 PRO B N 1
ATOM 2250 C CA . PRO B 1 97 ? 74.520 37.861 1.562 1.00 24.29 89 PRO B CA 1
ATOM 2251 C C . PRO B 1 97 ? 73.293 38.741 1.856 1.00 23.68 89 PRO B C 1
ATOM 2252 O O . PRO B 1 97 ? 73.087 39.765 1.216 1.00 23.00 89 PRO B O 1
ATOM 2256 N N . LEU B 1 98 ? 72.493 38.338 2.830 1.00 23.27 90 LEU B N 1
ATOM 2257 C CA . LEU B 1 98 ? 71.291 39.122 3.171 1.00 25.40 90 LEU B CA 1
ATOM 2258 C C . LEU B 1 98 ? 71.642 40.518 3.677 1.00 24.72 90 LEU B C 1
ATOM 2259 O O . LEU B 1 98 ? 70.950 41.488 3.390 1.00 24.82 90 LEU B O 1
ATOM 2264 N N . ILE B 1 99 ? 72.699 40.591 4.480 1.00 25.16 91 ILE B N 1
ATOM 2265 C CA . ILE B 1 99 ? 73.221 41.882 4.985 1.00 24.43 91 ILE B CA 1
ATOM 2266 C C . ILE B 1 99 ? 73.646 42.766 3.820 1.00 23.91 91 ILE B C 1
ATOM 2267 O O . ILE B 1 99 ? 73.334 43.970 3.773 1.00 24.97 91 ILE B O 1
ATOM 2272 N N . ARG B 1 100 ? 74.327 42.173 2.855 1.00 24.22 92 ARG B N 1
ATOM 2273 C CA . ARG B 1 100 ? 74.723 42.928 1.679 1.00 25.01 92 ARG B CA 1
ATOM 2274 C C . ARG B 1 100 ? 73.523 43.493 0.956 1.00 24.41 92 ARG B C 1
ATOM 2275 O O . ARG B 1 100 ? 73.499 44.661 0.602 1.00 25.63 92 ARG B O 1
ATOM 2283 N N . ALA B 1 101 ? 72.522 42.654 0.722 1.00 24.10 93 ALA B N 1
ATOM 2284 C CA . ALA B 1 101 ? 71.344 43.093 -0.014 1.00 24.49 93 ALA B CA 1
ATOM 2285 C C . ALA B 1 101 ? 70.598 44.183 0.755 1.00 23.75 93 ALA B C 1
ATOM 2286 O O . ALA B 1 101 ? 70.224 45.196 0.176 1.00 24.83 93 ALA B O 1
ATOM 2288 N N . GLU B 1 102 ? 70.376 43.968 2.045 1.00 24.18 94 GLU B N 1
ATOM 2289 C CA . GLU B 1 102 ? 69.655 44.949 2.854 1.00 26.30 94 GLU B CA 1
ATOM 2290 C C . GLU B 1 102 ? 70.470 46.225 2.902 1.00 25.61 94 GLU B C 1
ATOM 2291 O O . GLU B 1 102 ? 69.918 47.325 2.890 1.00 25.21 94 GLU B O 1
ATOM 2297 N N . THR B 1 103 ? 71.798 46.086 2.925 1.00 24.59 95 THR B N 1
ATOM 2298 C CA . THR B 1 103 ? 72.649 47.280 2.944 1.00 25.15 95 THR B CA 1
ATOM 2299 C C . THR B 1 103 ? 72.412 48.062 1.682 1.00 25.39 95 THR B C 1
ATOM 2300 O O . THR B 1 103 ? 72.250 49.279 1.740 1.00 26.57 95 THR B O 1
ATOM 2304 N N . GLU B 1 104 ? 72.369 47.385 0.534 1.00 26.59 96 GLU B N 1
ATOM 2305 C CA . GLU B 1 104 ? 72.156 48.099 -0.727 1.00 26.97 96 GLU B CA 1
ATOM 2306 C C . GLU B 1 104 ? 70.751 48.702 -0.806 1.00 28.13 96 GLU B C 1
ATOM 2307 O O . GLU B 1 104 ? 70.579 49.801 -1.325 1.00 29.37 96 GLU B O 1
ATOM 2313 N N . ARG B 1 105 ? 69.752 47.993 -0.282 1.00 29.58 97 ARG B N 1
ATOM 2314 C CA . ARG B 1 105 ? 68.374 48.505 -0.250 1.00 31.88 97 ARG B CA 1
ATOM 2315 C C . ARG B 1 105 ? 68.318 49.826 0.499 1.00 32.06 97 ARG B C 1
ATOM 2316 O O . ARG B 1 105 ? 67.782 50.797 0.008 1.00 30.98 97 ARG B O 1
ATOM 2324 N N . GLU B 1 106 ? 68.879 49.837 1.707 1.00 32.09 98 GLU B N 1
ATOM 2325 C CA . GLU B 1 106 ? 68.886 51.038 2.533 1.00 32.71 98 GLU B CA 1
ATOM 2326 C C . GLU B 1 106 ? 69.711 52.140 1.906 1.00 32.02 98 GLU B C 1
ATOM 2327 O O . GLU B 1 106 ? 69.342 53.297 1.954 1.00 32.11 98 GLU B O 1
ATOM 2333 N N . ALA B 1 107 ? 70.833 51.802 1.290 1.00 32.93 99 ALA B N 1
ATOM 2334 C CA . ALA B 1 107 ? 71.654 52.838 0.661 1.00 31.77 99 ALA B CA 1
ATOM 2335 C C . ALA B 1 107 ? 70.878 53.473 -0.489 1.00 34.20 99 ALA B C 1
ATOM 2336 O O . ALA B 1 107 ? 70.937 54.704 -0.711 1.00 34.17 99 ALA B O 1
ATOM 2338 N N . ARG B 1 108 ? 70.136 52.644 -1.224 1.00 34.41 100 ARG B N 1
ATOM 2339 C CA . ARG B 1 108 ? 69.385 53.133 -2.388 1.00 34.43 100 ARG B CA 1
ATOM 2340 C C . ARG B 1 108 ? 68.317 54.142 -1.943 1.00 33.53 100 ARG B C 1
ATOM 2341 O O . ARG B 1 108 ? 68.050 55.108 -2.620 1.00 33.12 100 ARG B O 1
ATOM 2349 N N . ASP B 1 109 ? 67.751 53.939 -0.769 1.00 35.06 101 ASP B N 1
ATOM 2350 C CA . ASP B 1 109 ? 66.742 54.844 -0.236 1.00 36.71 101 ASP B CA 1
ATOM 2351 C C . ASP B 1 109 ? 67.278 55.966 0.631 1.00 39.06 101 ASP B C 1
ATOM 2352 O O . ASP B 1 109 ? 66.496 56.808 1.088 1.00 40.42 101 ASP B O 1
ATOM 2357 N N . ALA B 1 110 ? 68.582 56.000 0.892 1.00 37.96 102 ALA B N 1
ATOM 2358 C CA . ALA B 1 110 ? 69.089 56.963 1.866 1.00 38.79 102 ALA B CA 1
ATOM 2359 C C . ALA B 1 110 ? 68.876 58.377 1.351 1.00 37.55 102 ALA B C 1
ATOM 2360 O O . ALA B 1 110 ? 69.037 58.631 0.170 1.00 36.95 102 ALA B O 1
ATOM 2362 N N . GLN B 1 111 ? 68.546 59.285 2.262 1.00 40.15 103 GLN B N 1
ATOM 2363 C CA . GLN B 1 111 ? 68.215 60.680 1.923 1.00 43.25 103 GLN B CA 1
ATOM 2364 C C . GLN B 1 111 ? 69.321 61.700 2.238 1.00 42.64 103 GLN B C 1
ATOM 2365 O O . GLN B 1 111 ? 69.317 62.813 1.696 1.00 40.90 103 GLN B O 1
ATOM 2371 N N . GLY B 1 112 ? 70.266 61.327 3.100 1.00 41.52 104 GLY B N 1
ATOM 2372 C CA . GLY B 1 112 ? 71.301 62.264 3.561 1.00 37.91 104 GLY B CA 1
ATOM 2373 C C . GLY B 1 112 ? 72.301 62.598 2.470 1.00 36.06 104 GLY B C 1
ATOM 2374 O O . GLY B 1 112 ? 72.253 62.017 1.414 1.00 34.60 104 GLY B O 1
ATOM 2375 N N . PRO B 1 113 ? 73.265 63.492 2.755 1.00 33.62 105 PRO B N 1
ATOM 2376 C CA . PRO B 1 113 ? 74.252 63.909 1.763 1.00 32.31 105 PRO B CA 1
ATOM 2377 C C . PRO B 1 113 ? 75.279 62.819 1.458 1.00 30.55 105 PRO B C 1
ATOM 2378 O O . PRO B 1 113 ? 75.954 62.885 0.442 1.00 33.30 105 PRO B O 1
ATOM 2382 N N . TYR B 1 114 ? 75.389 61.834 2.327 1.00 29.34 106 TYR B N 1
ATOM 2383 C CA . TYR B 1 114 ? 76.262 60.695 2.125 1.00 28.73 106 TYR B CA 1
ATOM 2384 C C . TYR B 1 114 ? 75.829 59.632 3.087 1.00 27.78 106 TYR B C 1
ATOM 2385 O O . TYR B 1 114 ? 75.060 59.896 3.995 1.00 28.39 106 TYR B O 1
ATOM 2394 N N . VAL B 1 115 ? 76.355 58.429 2.913 1.00 28.10 107 VAL B N 1
ATOM 2395 C CA . VAL B 1 115 ? 75.961 57.297 3.740 1.00 27.41 107 VAL B CA 1
ATOM 2396 C C . VAL B 1 115 ? 77.187 56.670 4.423 1.00 25.99 107 VAL B C 1
ATOM 2397 O O . VAL B 1 115 ? 78.310 56.678 3.883 1.00 24.03 107 VAL B O 1
ATOM 2401 N N . ILE B 1 116 ? 76.971 56.228 5.649 1.00 24.58 108 ILE B N 1
ATOM 2402 C CA . ILE B 1 116 ? 77.952 55.469 6.383 1.00 26.46 108 ILE B CA 1
ATOM 2403 C C . ILE B 1 116 ? 77.469 54.015 6.561 1.00 25.08 108 ILE B C 1
ATOM 2404 O O . ILE B 1 116 ? 76.385 53.780 7.056 1.00 23.21 108 ILE B O 1
ATOM 2409 N N . PHE B 1 117 ? 78.300 53.069 6.172 1.00 24.62 109 PHE B N 1
ATOM 2410 C CA . PHE B 1 117 ? 78.053 51.656 6.459 1.00 25.47 109 PHE B CA 1
ATOM 2411 C C . PHE B 1 117 ? 78.868 51.255 7.668 1.00 24.99 109 PHE B C 1
ATOM 2412 O O . PHE B 1 117 ? 80.097 51.329 7.625 1.00 25.05 109 PHE B O 1
ATOM 2420 N N . VAL B 1 118 ? 78.220 50.841 8.747 1.00 24.51 110 VAL B N 1
ATOM 2421 C CA . VAL B 1 118 ? 78.949 50.370 9.911 1.00 25.31 110 VAL B CA 1
ATOM 2422 C C . VAL B 1 118 ? 79.160 48.879 9.741 1.00 25.15 110 VAL B C 1
ATOM 2423 O O . VAL B 1 118 ? 78.171 48.105 9.682 1.00 26.32 110 VAL B O 1
ATOM 2427 N N . VAL B 1 119 ? 80.419 48.489 9.597 1.00 24.60 111 VAL B N 1
ATOM 2428 C CA . VAL B 1 119 ? 80.790 47.133 9.239 1.00 25.44 111 VAL B CA 1
ATOM 2429 C C . VAL B 1 119 ? 81.968 46.604 10.040 1.00 27.13 111 VAL B C 1
ATOM 2430 O O . VAL B 1 119 ? 83.122 47.057 9.839 1.00 24.13 111 VAL B O 1
ATOM 2434 N N . PRO B 1 120 ? 81.716 45.598 10.900 1.00 29.58 112 PRO B N 1
ATOM 2435 C CA . PRO B 1 120 ? 82.798 45.122 11.752 1.00 31.14 112 PRO B CA 1
ATOM 2436 C C . PRO B 1 120 ? 83.997 44.561 11.001 1.00 32.82 112 PRO B C 1
ATOM 2437 O O . PRO B 1 120 ? 85.131 44.954 11.313 1.00 34.04 112 PRO B O 1
ATOM 2441 N N . LEU B 1 121 ? 83.796 43.701 10.005 1.00 32.28 113 LEU B N 1
ATOM 2442 C CA . LEU B 1 121 ? 84.969 43.026 9.412 1.00 36.46 113 LEU B CA 1
ATOM 2443 C C . LEU B 1 121 ? 85.388 43.642 8.070 1.00 35.60 113 LEU B C 1
ATOM 2444 O O . LEU B 1 121 ? 85.762 42.935 7.122 1.00 40.19 113 LEU B O 1
ATOM 2449 N N . LEU B 1 122 ? 85.413 44.972 8.039 1.00 30.34 114 LEU B N 1
ATOM 2450 C CA . LEU B 1 122 ? 85.539 45.708 6.811 1.00 27.21 114 LEU B CA 1
ATOM 2451 C C . LEU B 1 122 ? 86.907 45.508 6.157 1.00 29.83 114 LEU B C 1
ATOM 2452 O O . LEU B 1 122 ? 86.969 45.147 4.977 1.00 31.42 114 LEU B O 1
ATOM 2457 N N . VAL B 1 123 ? 88.012 45.778 6.858 1.00 28.42 115 VAL B N 1
ATOM 2458 C CA . VAL B 1 123 ? 89.306 45.741 6.173 1.00 33.59 115 VAL B CA 1
ATOM 2459 C C . VAL B 1 123 ? 89.708 44.291 5.851 1.00 34.48 115 VAL B C 1
ATOM 2460 O O . VAL B 1 123 ? 90.630 44.059 5.065 1.00 32.40 115 VAL B O 1
ATOM 2464 N N . GLU B 1 124 ? 89.005 43.357 6.485 1.00 36.62 116 GLU B N 1
ATOM 2465 C CA . GLU B 1 124 ? 89.157 41.929 6.275 1.00 40.32 116 GLU B CA 1
ATOM 2466 C C . GLU B 1 124 ? 88.450 41.456 4.988 1.00 40.93 116 GLU B C 1
ATOM 2467 O O . GLU B 1 124 ? 88.593 40.295 4.620 1.00 41.38 116 GLU B O 1
ATOM 2473 N N . SER B 1 125 ? 87.716 42.353 4.313 1.00 36.52 117 SER B N 1
ATOM 2474 C CA . SER B 1 125 ? 86.827 42.006 3.184 1.00 34.80 117 SER B CA 1
ATOM 2475 C C . SER B 1 125 ? 87.171 42.827 1.936 1.00 33.92 117 SER B C 1
ATOM 2476 O O . SER B 1 125 ? 87.062 44.075 1.914 1.00 29.91 117 SER B O 1
ATOM 2479 N N . ARG B 1 126 ? 87.597 42.120 0.895 1.00 32.75 118 ARG B N 1
ATOM 2480 C CA . ARG B 1 126 ? 87.880 42.737 -0.390 1.00 33.80 118 ARG B CA 1
ATOM 2481 C C . ARG B 1 126 ? 86.630 43.475 -0.878 1.00 32.89 118 ARG B C 1
ATOM 2482 O O . ARG B 1 126 ? 86.703 44.618 -1.381 1.00 29.15 118 ARG B O 1
ATOM 2484 N N . ASN B 1 127 ? 85.479 42.843 -0.699 1.00 30.36 119 ASN B N 1
ATOM 2485 C CA . ASN B 1 127 ? 84.223 43.401 -1.211 1.00 32.13 119 ASN B CA 1
ATOM 2486 C C . ASN B 1 127 ? 83.800 44.676 -0.495 1.00 27.80 119 ASN B C 1
ATOM 2487 O O . ASN B 1 127 ? 83.507 45.653 -1.137 1.00 28.41 119 ASN B O 1
ATOM 2492 N N . TRP B 1 128 ? 83.815 44.700 0.830 1.00 26.91 120 TRP B N 1
ATOM 2493 C CA . TRP B 1 128 ? 83.474 45.934 1.553 1.00 27.41 120 TRP B CA 1
ATOM 2494 C C . TRP B 1 128 ? 84.443 47.076 1.287 1.00 27.19 120 TRP B C 1
ATOM 2495 O O . TRP B 1 128 ? 84.016 48.209 1.142 1.00 26.08 120 TRP B O 1
ATOM 2506 N N . LYS B 1 129 ? 85.734 46.781 1.200 1.00 29.04 121 LYS B N 1
ATOM 2507 C CA . LYS B 1 129 ? 86.717 47.822 0.874 1.00 30.17 121 LYS B CA 1
ATOM 2508 C C . LYS B 1 129 ? 86.463 48.398 -0.511 1.00 29.45 121 LYS B C 1
ATOM 2509 O O . LYS B 1 129 ? 86.462 49.627 -0.702 1.00 29.67 121 LYS B O 1
ATOM 2515 N N . ALA B 1 130 ? 86.238 47.532 -1.487 1.00 27.70 122 ALA B N 1
ATOM 2516 C CA . ALA B 1 130 ? 85.922 48.029 -2.834 1.00 28.65 122 ALA B CA 1
ATOM 2517 C C . ALA B 1 130 ? 84.632 48.847 -2.864 1.00 28.36 122 ALA B C 1
ATOM 2518 O O . ALA B 1 130 ? 84.516 49.807 -3.620 1.00 27.74 122 ALA B O 1
ATOM 2520 N N . ARG B 1 131 ? 83.666 48.473 -2.033 1.00 27.46 123 ARG B N 1
ATOM 2521 C CA . ARG B 1 131 ? 82.346 49.088 -2.097 1.00 27.09 123 ARG B CA 1
ATOM 2522 C C . ARG B 1 131 ? 82.379 50.527 -1.580 1.00 27.13 123 ARG B C 1
ATOM 2523 O O . ARG B 1 131 ? 81.679 51.406 -2.075 1.00 26.67 123 ARG B O 1
ATOM 2531 N N . CYS B 1 132 ? 83.175 50.758 -0.546 1.00 26.71 124 CYS B N 1
ATOM 2532 C CA . CYS B 1 132 ? 83.216 52.063 0.102 1.00 26.55 124 CYS B CA 1
ATOM 2533 C C . CYS B 1 132 ? 84.139 53.076 -0.598 1.00 27.07 124 CYS B C 1
ATOM 2534 O O . CYS B 1 132 ? 85.230 52.739 -1.067 1.00 27.32 124 CYS B O 1
ATOM 2537 N N . ASP B 1 133 ? 83.747 54.334 -0.573 1.00 27.18 125 ASP B N 1
ATOM 2538 C CA . ASP B 1 133 ? 84.622 55.415 -1.029 1.00 27.69 125 ASP B CA 1
ATOM 2539 C C . ASP B 1 133 ? 85.781 55.711 -0.058 1.00 27.15 125 ASP B C 1
ATOM 2540 O O . ASP B 1 133 ? 86.876 56.022 -0.490 1.00 25.10 125 ASP B O 1
ATOM 2545 N N . ARG B 1 134 ? 85.546 55.607 1.242 1.00 25.92 126 ARG B N 1
ATOM 2546 C CA . ARG B 1 134 ? 86.598 55.830 2.257 1.00 26.00 126 ARG B CA 1
ATOM 2547 C C . ARG B 1 134 ? 86.356 54.877 3.409 1.00 23.04 126 ARG B C 1
ATOM 2548 O O . ARG B 1 134 ? 85.220 54.447 3.638 1.00 23.66 126 ARG B O 1
ATOM 2556 N N . VAL B 1 135 ? 87.392 54.644 4.195 1.00 22.16 127 VAL B N 1
ATOM 2557 C CA . VAL B 1 135 ? 87.263 53.819 5.399 1.00 21.67 127 VAL B CA 1
ATOM 2558 C C . VAL B 1 135 ? 87.655 54.672 6.618 1.00 21.19 127 VAL B C 1
ATOM 2559 O O . VAL B 1 135 ? 88.766 55.225 6.681 1.00 21.25 127 VAL B O 1
ATOM 2563 N N . LEU B 1 136 ? 86.736 54.766 7.562 1.00 19.67 128 LEU B N 1
ATOM 2564 C CA . LEU B 1 136 ? 86.975 55.328 8.887 1.00 19.66 128 LEU B CA 1
ATOM 2565 C C . LEU B 1 136 ? 87.163 54.190 9.902 1.00 19.53 128 LEU B C 1
ATOM 2566 O O . LEU B 1 136 ? 86.270 53.330 10.034 1.00 20.23 128 LEU B O 1
ATOM 2571 N N . VAL B 1 137 ? 88.298 54.159 10.601 1.00 19.07 129 VAL B N 1
ATOM 2572 C CA . VAL B 1 137 ? 88.557 53.180 11.677 1.00 19.25 129 VAL B CA 1
ATOM 2573 C C . VAL B 1 137 ? 88.372 53.874 13.010 1.00 19.40 129 VAL B C 1
ATOM 2574 O O . VAL B 1 137 ? 88.975 54.918 13.277 1.00 18.60 129 VAL B O 1
ATOM 2578 N N . VAL B 1 138 ? 87.492 53.330 13.821 1.00 20.46 130 VAL B N 1
ATOM 2579 C CA . VAL B 1 138 ? 87.372 53.705 15.227 1.00 21.70 130 VAL B CA 1
ATOM 2580 C C . VAL B 1 138 ? 88.257 52.766 16.001 1.00 21.92 130 VAL B C 1
ATOM 2581 O O . VAL B 1 138 ? 87.994 51.562 16.111 1.00 22.70 130 VAL B O 1
ATOM 2585 N N . ASP B 1 139 ? 89.367 53.314 16.475 1.00 22.60 131 ASP B N 1
ATOM 2586 C CA . ASP B 1 139 ? 90.455 52.534 17.018 1.00 23.14 131 ASP B CA 1
ATOM 2587 C C . ASP B 1 139 ? 90.440 52.601 18.538 1.00 24.42 131 ASP B C 1
ATOM 2588 O O . ASP B 1 139 ? 90.087 53.619 19.109 1.00 25.64 131 ASP B O 1
ATOM 2593 N N . CYS B 1 140 ? 90.854 51.531 19.195 1.00 25.88 132 CYS B N 1
ATOM 2594 C CA . CYS B 1 140 ? 91.133 51.609 20.605 1.00 27.62 132 CYS B CA 1
ATOM 2595 C C . CYS B 1 140 ? 91.867 50.398 21.142 1.00 25.71 132 CYS B C 1
ATOM 2596 O O . CYS B 1 140 ? 91.845 49.345 20.549 1.00 23.49 132 CYS B O 1
ATOM 2599 N N . PRO B 1 141 ? 92.553 50.548 22.268 1.00 26.03 133 PRO B N 1
ATOM 2600 C CA . PRO B 1 141 ? 93.362 49.422 22.729 1.00 25.18 133 PRO B CA 1
ATOM 2601 C C . PRO B 1 141 ? 92.520 48.165 23.060 1.00 24.30 133 PRO B C 1
ATOM 2602 O O . PRO B 1 141 ? 91.355 48.261 23.480 1.00 23.51 133 PRO B O 1
ATOM 2606 N N . VAL B 1 142 ? 93.109 47.005 22.835 1.00 24.66 134 VAL B N 1
ATOM 2607 C CA . VAL B 1 142 ? 92.422 45.748 23.014 1.00 27.16 134 VAL B CA 1
ATOM 2608 C C . VAL B 1 142 ? 91.884 45.610 24.450 1.00 26.39 134 VAL B C 1
ATOM 2609 O O . VAL B 1 142 ? 90.778 45.199 24.615 1.00 26.90 134 VAL B O 1
ATOM 2613 N N . ASP B 1 143 ? 92.626 46.025 25.471 1.00 27.43 135 ASP B N 1
ATOM 2614 C CA . ASP B 1 143 ? 92.126 45.873 26.838 1.00 28.74 135 ASP B CA 1
ATOM 2615 C C . ASP B 1 143 ? 90.880 46.727 27.083 1.00 28.52 135 ASP B C 1
ATOM 2616 O O . ASP B 1 143 ? 89.991 46.332 27.827 1.00 26.69 135 ASP B O 1
ATOM 2621 N N . THR B 1 144 ? 90.787 47.867 26.407 1.00 26.91 136 THR B N 1
ATOM 2622 C CA . THR B 1 144 ? 89.570 48.659 26.459 1.00 26.72 136 THR B CA 1
ATOM 2623 C C . THR B 1 144 ? 88.426 48.002 25.721 1.00 26.25 136 THR B C 1
ATOM 2624 O O . THR B 1 144 ? 87.289 47.980 26.237 1.00 27.57 136 THR B O 1
ATOM 2628 N N . GLN B 1 145 ? 88.700 47.441 24.546 1.00 24.76 137 GLN B N 1
ATOM 2629 C CA . GLN B 1 145 ? 87.713 46.693 23.807 1.00 24.90 137 GLN B CA 1
ATOM 2630 C C . GLN B 1 145 ? 87.127 45.572 24.666 1.00 26.33 137 GLN B C 1
ATOM 2631 O O . GLN B 1 145 ? 85.898 45.370 24.713 1.00 25.21 137 GLN B O 1
ATOM 2637 N N . ILE B 1 146 ? 88.000 44.808 25.306 1.00 26.93 138 ILE B N 1
ATOM 2638 C CA . ILE B 1 146 ? 87.523 43.691 26.140 1.00 27.13 138 ILE B CA 1
ATOM 2639 C C . ILE B 1 146 ? 86.674 44.184 27.305 1.00 29.04 138 ILE B C 1
ATOM 2640 O O . ILE B 1 146 ? 85.576 43.644 27.563 1.00 29.24 138 ILE B O 1
ATOM 2645 N N . ALA B 1 147 ? 87.173 45.179 28.030 1.00 28.99 139 ALA B N 1
ATOM 2646 C CA . ALA B 1 147 ? 86.376 45.789 29.087 1.00 30.77 139 ALA B CA 1
ATOM 2647 C C . ALA B 1 147 ? 84.991 46.233 28.588 1.00 30.30 139 ALA B C 1
ATOM 2648 O O . ALA B 1 147 ? 84.013 45.958 29.238 1.00 30.15 139 ALA B O 1
ATOM 2650 N N . ARG B 1 148 ? 84.898 46.899 27.438 1.00 30.51 140 ARG B N 1
ATOM 2651 C CA . ARG B 1 148 ? 83.592 47.352 26.941 1.00 32.12 140 ARG B CA 1
ATOM 2652 C C . ARG B 1 148 ? 82.635 46.213 26.599 1.00 32.77 140 ARG B C 1
ATOM 2653 O O . ARG B 1 148 ? 81.442 46.296 26.889 1.00 35.09 140 ARG B O 1
ATOM 2661 N N . VAL B 1 149 ? 83.148 45.148 26.008 1.00 33.18 141 VAL B N 1
ATOM 2662 C CA . VAL B 1 149 ? 82.277 44.044 25.616 1.00 35.86 141 VAL B CA 1
ATOM 2663 C C . VAL B 1 149 ? 81.782 43.309 26.886 1.00 36.56 141 VAL B C 1
ATOM 2664 O O . VAL B 1 149 ? 80.636 42.877 26.945 1.00 35.80 141 VAL B O 1
ATOM 2668 N N . MET B 1 150 ? 82.659 43.185 27.874 1.00 37.05 142 MET B N 1
ATOM 2669 C CA . MET B 1 150 ? 82.348 42.485 29.110 1.00 40.22 142 MET B CA 1
ATOM 2670 C C . MET B 1 150 ? 81.282 43.289 29.883 1.00 43.13 142 MET B C 1
ATOM 2671 O O . MET B 1 150 ? 80.363 42.700 30.431 1.00 47.31 142 MET B O 1
ATOM 2673 N N . GLN B 1 151 ? 81.334 44.624 29.835 1.00 44.93 143 GLN B N 1
ATOM 2674 C CA . GLN B 1 151 ? 80.274 45.474 30.406 1.00 47.42 143 GLN B CA 1
ATOM 2675 C C . GLN B 1 151 ? 78.882 45.224 29.855 1.00 49.66 143 GLN B C 1
ATOM 2676 O O . GLN B 1 151 ? 77.914 45.463 30.548 1.00 49.61 143 GLN B O 1
ATOM 2682 N N . ARG B 1 152 ? 78.795 44.800 28.592 1.00 53.82 144 ARG B N 1
ATOM 2683 C CA . ARG B 1 152 ? 77.530 44.708 27.851 1.00 57.54 144 ARG B CA 1
ATOM 2684 C C . ARG B 1 152 ? 76.746 43.406 28.016 1.00 62.84 144 ARG B C 1
ATOM 2685 O O . ARG B 1 152 ? 75.768 43.347 28.756 1.00 71.89 144 ARG B O 1
ATOM 2693 N N . ASN B 1 153 ? 77.143 42.387 27.258 1.00 68.81 145 ASN B N 1
ATOM 2694 C CA . ASN B 1 153 ? 76.409 41.127 27.182 1.00 73.90 145 ASN B CA 1
ATOM 2695 C C . ASN B 1 153 ? 77.208 40.037 27.863 1.00 77.66 145 ASN B C 1
ATOM 2696 O O . ASN B 1 153 ? 76.881 38.857 27.726 1.00 79.79 145 ASN B O 1
ATOM 2698 N N . GLY B 1 154 ? 78.261 40.447 28.576 1.00 76.50 146 GLY B N 1
ATOM 2699 C CA . GLY B 1 154 ? 79.146 39.543 29.299 1.00 74.38 146 GLY B CA 1
ATOM 2700 C C . GLY B 1 154 ? 79.368 38.166 28.694 1.00 74.16 146 GLY B C 1
ATOM 2701 O O . GLY B 1 154 ? 79.020 37.169 29.321 1.00 78.86 146 GLY B O 1
ATOM 2702 N N . PHE B 1 155 ? 79.925 38.101 27.480 1.00 71.36 147 PHE B N 1
ATOM 2703 C CA . PHE B 1 155 ? 80.518 36.855 26.978 1.00 69.11 147 PHE B CA 1
ATOM 2704 C C . PHE B 1 155 ? 81.616 36.504 28.003 1.00 71.02 147 PHE B C 1
ATOM 2705 O O . PHE B 1 155 ? 81.963 37.342 28.845 1.00 68.78 147 PHE B O 1
ATOM 2713 N N . THR B 1 156 ? 82.209 35.312 27.944 1.00 70.95 148 THR B N 1
ATOM 2714 C CA . THR B 1 156 ? 83.431 35.087 28.742 1.00 69.37 148 THR B CA 1
ATOM 2715 C C . THR B 1 156 ? 84.491 35.941 28.084 1.00 68.43 148 THR B C 1
ATOM 2716 O O . THR B 1 156 ? 84.362 36.249 26.905 1.00 71.97 148 THR B O 1
ATOM 2718 N N . ARG B 1 157 ? 85.542 36.324 28.806 1.00 66.85 149 ARG B N 1
ATOM 2719 C CA . ARG B 1 157 ? 86.724 36.828 28.120 1.00 69.12 149 ARG B CA 1
ATOM 2720 C C . ARG B 1 157 ? 87.100 35.892 26.944 1.00 70.94 149 ARG B C 1
ATOM 2721 O O . ARG B 1 157 ? 87.871 36.281 26.053 1.00 67.79 149 ARG B O 1
ATOM 2729 N N . GLU B 1 158 ? 86.539 34.675 26.969 1.00 66.13 150 GLU B N 1
ATOM 2730 C CA . GLU B 1 158 ? 86.792 33.621 25.996 1.00 60.82 150 GLU B CA 1
ATOM 2731 C C . GLU B 1 158 ? 86.044 33.826 24.689 1.00 53.20 150 GLU B C 1
ATOM 2732 O O . GLU B 1 158 ? 86.639 33.670 23.630 1.00 52.04 150 GLU B O 1
ATOM 2734 N N . GLN B 1 159 ? 84.747 34.130 24.731 1.00 47.77 151 GLN B N 1
ATOM 2735 C CA . GLN B 1 159 ? 84.075 34.441 23.476 1.00 48.79 151 GLN B CA 1
ATOM 2736 C C . GLN B 1 159 ? 84.767 35.697 22.913 1.00 43.62 151 GLN B C 1
ATOM 2737 O O . GLN B 1 159 ? 85.171 35.712 21.738 1.00 42.19 151 GLN B O 1
ATOM 2739 N N . VAL B 1 160 ? 84.987 36.689 23.779 1.00 40.09 152 VAL B N 1
ATOM 2740 C CA . VAL B 1 160 ? 85.498 37.990 23.320 1.00 38.13 152 VAL B CA 1
ATOM 2741 C C . VAL B 1 160 ? 86.875 37.823 22.700 1.00 37.14 152 VAL B C 1
ATOM 2742 O O . VAL B 1 160 ? 87.121 38.299 21.570 1.00 32.86 152 VAL B O 1
ATOM 2746 N N . GLU B 1 161 ? 87.770 37.133 23.396 1.00 34.56 153 GLU B N 1
ATOM 2747 C CA . GLU B 1 161 ? 89.092 36.914 22.824 1.00 39.63 153 GLU B CA 1
ATOM 2748 C C . GLU B 1 161 ? 89.043 36.083 21.518 1.00 36.39 153 GLU B C 1
ATOM 2749 O O . GLU B 1 161 ? 89.826 36.320 20.616 1.00 36.35 153 GLU B O 1
ATOM 2755 N N . ALA B 1 162 ? 88.077 35.178 21.397 1.00 35.66 154 ALA B N 1
ATOM 2756 C CA . ALA B 1 162 ? 87.867 34.419 20.151 1.00 35.59 154 ALA B CA 1
ATOM 2757 C C . ALA B 1 162 ? 87.452 35.335 19.002 1.00 32.06 154 ALA B C 1
ATOM 2758 O O . ALA B 1 162 ? 88.006 35.254 17.884 1.00 31.39 154 ALA B O 1
ATOM 2760 N N . ILE B 1 163 ? 86.467 36.183 19.269 1.00 30.61 155 ILE B N 1
ATOM 2761 C CA . ILE B 1 163 ? 86.036 37.174 18.280 1.00 30.64 155 ILE B CA 1
ATOM 2762 C C . ILE B 1 163 ? 87.234 38.037 17.888 1.00 29.21 155 ILE B C 1
ATOM 2763 O O . ILE B 1 163 ? 87.469 38.272 16.705 1.00 29.49 155 ILE B O 1
ATOM 2768 N N . ILE B 1 164 ? 88.018 38.489 18.872 1.00 27.53 156 ILE B N 1
ATOM 2769 C CA . ILE B 1 164 ? 89.141 39.372 18.562 1.00 28.41 156 ILE B CA 1
ATOM 2770 C C . ILE B 1 164 ? 90.165 38.627 17.699 1.00 29.45 156 ILE B C 1
ATOM 2771 O O . ILE B 1 164 ? 90.729 39.181 16.756 1.00 28.66 156 ILE B O 1
ATOM 2776 N N . ALA B 1 165 ? 90.406 37.358 18.014 1.00 31.62 157 ALA B N 1
ATOM 2777 C CA . ALA B 1 165 ? 91.377 36.575 17.246 1.00 32.52 157 ALA B CA 1
ATOM 2778 C C . ALA B 1 165 ? 90.975 36.420 15.792 1.00 31.19 157 ALA B C 1
ATOM 2779 O O . ALA B 1 165 ? 91.844 36.268 14.966 1.00 31.58 157 ALA B O 1
ATOM 2781 N N . ARG B 1 166 ? 89.687 36.480 15.477 1.00 31.70 158 ARG B N 1
ATOM 2782 C CA . ARG B 1 166 ? 89.260 36.397 14.069 1.00 35.92 158 ARG B CA 1
ATOM 2783 C C . ARG B 1 166 ? 89.401 37.746 13.324 1.00 34.85 158 ARG B C 1
ATOM 2784 O O . ARG B 1 166 ? 89.529 37.762 12.115 1.00 31.53 158 ARG B O 1
ATOM 2792 N N . GLN B 1 167 ? 89.395 38.862 14.051 1.00 34.67 159 GLN B N 1
ATOM 2793 C CA . GLN B 1 167 ? 89.646 40.207 13.446 1.00 33.24 159 GLN B CA 1
ATOM 2794 C C . GLN B 1 167 ? 91.040 40.455 12.944 1.00 32.43 159 GLN B C 1
ATOM 2795 O O . GLN B 1 167 ? 92.000 39.796 13.329 1.00 34.28 159 GLN B O 1
ATOM 2801 N N . ALA B 1 168 ? 91.172 41.445 12.062 1.00 32.15 160 ALA B N 1
ATOM 2802 C CA . ALA B 1 168 ? 92.475 41.965 11.698 1.00 29.96 160 ALA B CA 1
ATOM 2803 C C . ALA B 1 168 ? 93.218 42.458 12.930 1.00 28.62 160 ALA B C 1
ATOM 2804 O O . ALA B 1 168 ? 92.596 42.879 13.865 1.00 27.46 160 ALA B O 1
ATOM 2806 N N . THR B 1 169 ? 94.540 42.432 12.907 1.00 31.68 161 THR B N 1
ATOM 2807 C CA . THR B 1 169 ? 95.313 43.088 13.956 1.00 32.83 161 THR B CA 1
ATOM 2808 C C . THR B 1 169 ? 95.011 44.594 13.979 1.00 34.97 161 THR B C 1
ATOM 2809 O O . THR B 1 169 ? 94.488 45.191 13.001 1.00 29.80 161 THR B O 1
ATOM 2813 N N . ARG B 1 170 ? 95.271 45.181 15.143 1.00 32.52 162 ARG B N 1
ATOM 2814 C CA . ARG B 1 170 ? 95.031 46.583 15.348 1.00 32.15 162 ARG B CA 1
ATOM 2815 C C . ARG B 1 170 ? 95.838 47.362 14.334 1.00 29.74 162 ARG B C 1
ATOM 2816 O O . ARG B 1 170 ? 95.343 48.281 13.746 1.00 30.46 162 ARG B O 1
ATOM 2824 N N . GLU B 1 171 ? 97.095 46.968 14.184 1.00 31.75 163 GLU B N 1
ATOM 2825 C CA . GLU B 1 171 ? 98.047 47.607 13.335 1.00 32.73 163 GLU B CA 1
ATOM 2826 C C . GLU B 1 171 ? 97.619 47.496 11.888 1.00 31.66 163 GLU B C 1
ATOM 2827 O O . GLU B 1 171 ? 97.729 48.456 11.142 1.00 30.32 163 GLU B O 1
ATOM 2833 N N . ALA B 1 172 ? 97.124 46.333 11.492 1.00 29.62 164 ALA B N 1
ATOM 2834 C CA . ALA B 1 172 ? 96.675 46.131 10.137 1.00 29.61 164 ALA B CA 1
ATOM 2835 C C . ALA B 1 172 ? 95.455 46.986 9.825 1.00 28.84 164 ALA B C 1
ATOM 2836 O O . ALA B 1 172 ? 95.376 47.587 8.733 1.00 28.60 164 ALA B O 1
ATOM 2838 N N . ARG B 1 173 ? 94.495 47.029 10.733 1.00 26.21 165 ARG B N 1
ATOM 2839 C CA A ARG B 1 173 ? 93.290 47.819 10.517 0.50 25.86 165 ARG B CA 1
ATOM 2840 C CA B ARG B 1 173 ? 93.287 47.821 10.516 0.50 25.13 165 ARG B CA 1
ATOM 2841 C C . ARG B 1 173 ? 93.669 49.308 10.394 1.00 24.44 165 ARG B C 1
ATOM 2842 O O . ARG B 1 173 ? 93.185 49.993 9.536 1.00 23.76 165 ARG B O 1
ATOM 2857 N N . LEU B 1 174 ? 94.538 49.790 11.276 1.00 25.85 166 LEU B N 1
ATOM 2858 C CA . LEU B 1 174 ? 94.968 51.205 11.245 1.00 24.00 166 LEU B CA 1
ATOM 2859 C C . LEU B 1 174 ? 95.698 51.540 9.966 1.00 25.17 166 LEU B C 1
ATOM 2860 O O . LEU B 1 174 ? 95.469 52.600 9.385 1.00 25.75 166 LEU B O 1
ATOM 2865 N N . ALA B 1 175 ? 96.522 50.618 9.474 1.00 24.40 167 ALA B N 1
ATOM 2866 C CA . ALA B 1 175 ? 97.279 50.895 8.277 1.00 26.71 167 ALA B CA 1
ATOM 2867 C C . ALA B 1 175 ? 96.384 50.968 7.041 1.00 25.85 167 ALA B C 1
ATOM 2868 O O . ALA B 1 175 ? 96.764 51.598 6.070 1.00 26.30 167 ALA B O 1
ATOM 2870 N N . ALA B 1 176 ? 95.190 50.363 7.111 1.00 24.33 168 ALA B N 1
ATOM 2871 C CA . ALA B 1 176 ? 94.209 50.342 6.021 1.00 23.22 168 ALA B CA 1
ATOM 2872 C C . ALA B 1 176 ? 93.142 51.450 6.096 1.00 22.74 168 ALA B C 1
ATOM 2873 O O . ALA B 1 176 ? 92.268 51.522 5.240 1.00 21.51 168 ALA B O 1
ATOM 2875 N N . ALA B 1 177 ? 93.197 52.288 7.141 1.00 20.36 169 ALA B N 1
ATOM 2876 C CA . ALA B 1 177 ? 92.248 53.400 7.311 1.00 20.89 169 ALA B CA 1
ATOM 2877 C C . ALA B 1 177 ? 92.540 54.512 6.321 1.00 20.27 169 ALA B C 1
ATOM 2878 O O . ALA B 1 177 ? 93.673 54.691 5.912 1.00 21.94 169 ALA B O 1
ATOM 2880 N N . ASP B 1 178 ? 91.517 55.262 5.953 1.00 20.21 170 ASP B N 1
ATOM 2881 C CA . ASP B 1 178 ? 91.690 56.569 5.380 1.00 20.09 170 ASP B CA 1
ATOM 2882 C C . ASP B 1 178 ? 91.559 57.612 6.467 1.00 19.75 170 ASP B C 1
ATOM 2883 O O . ASP B 1 178 ? 92.301 58.586 6.458 1.00 17.92 170 ASP B O 1
ATOM 2888 N N . ASP B 1 179 ? 90.593 57.424 7.359 1.00 18.46 171 ASP B N 1
ATOM 2889 C CA . ASP B 1 179 ? 90.436 58.254 8.554 1.00 18.82 171 ASP B CA 1
ATOM 2890 C C . ASP B 1 179 ? 90.492 57.387 9.808 1.00 18.19 171 ASP B C 1
ATOM 2891 O O . ASP B 1 179 ? 90.167 56.181 9.757 1.00 17.77 171 ASP B O 1
ATOM 2896 N N . VAL B 1 180 ? 90.855 58.014 10.942 1.00 18.09 172 VAL B N 1
ATOM 2897 C CA . VAL B 1 180 ? 90.913 57.332 12.223 1.00 17.92 172 VAL B CA 1
ATOM 2898 C C . VAL B 1 180 ? 90.322 58.195 13.317 1.00 19.07 172 VAL B C 1
ATOM 2899 O O . VAL B 1 180 ? 90.647 59.390 13.406 1.00 19.27 172 VAL B O 1
ATOM 2903 N N . ILE B 1 181 ? 89.499 57.604 14.175 1.00 18.97 173 ILE B N 1
ATOM 2904 C CA . ILE B 1 181 ? 89.171 58.237 15.429 1.00 21.81 173 ILE B CA 1
ATOM 2905 C C . ILE B 1 181 ? 89.567 57.289 16.560 1.00 21.34 173 ILE B C 1
ATOM 2906 O O . ILE B 1 181 ? 89.174 56.119 16.576 1.00 20.96 173 ILE B O 1
ATOM 2911 N N . VAL B 1 182 ? 90.361 57.779 17.498 1.00 20.59 174 VAL B N 1
ATOM 2912 C CA . VAL B 1 182 ? 90.731 56.964 18.622 1.00 22.27 174 VAL B CA 1
ATOM 2913 C C . VAL B 1 182 ? 89.688 57.151 19.728 1.00 24.07 174 VAL B C 1
ATOM 2914 O O . VAL B 1 182 ? 89.480 58.259 20.232 1.00 24.87 174 VAL B O 1
ATOM 2918 N N . ASN B 1 183 ? 89.043 56.060 20.108 1.00 24.81 175 ASN B N 1
ATOM 2919 C CA . ASN B 1 183 ? 87.970 56.124 21.120 1.00 25.84 175 ASN B CA 1
ATOM 2920 C C . ASN B 1 183 ? 88.363 55.262 22.305 1.00 26.45 175 ASN B C 1
ATOM 2921 O O . ASN B 1 183 ? 87.834 54.163 22.488 1.00 25.69 175 ASN B O 1
ATOM 2926 N N . ASP B 1 184 ? 89.341 55.734 23.059 1.00 26.82 176 ASP B N 1
ATOM 2927 C CA . ASP B 1 184 ? 89.836 54.973 24.192 1.00 30.99 176 ASP B CA 1
ATOM 2928 C C . ASP B 1 184 ? 89.223 55.664 25.428 1.00 31.97 176 ASP B C 1
ATOM 2929 O O . ASP B 1 184 ? 88.140 55.311 25.820 1.00 34.75 176 ASP B O 1
ATOM 2934 N N . ALA B 1 185 ? 89.872 56.671 25.981 1.00 36.65 177 ALA B N 1
ATOM 2935 C CA . ALA B 1 185 ? 89.292 57.398 27.110 1.00 42.47 177 ALA B CA 1
ATOM 2936 C C . ALA B 1 185 ? 88.610 58.706 26.678 1.00 45.43 177 ALA B C 1
ATOM 2937 O O . ALA B 1 185 ? 88.310 59.534 27.519 1.00 50.71 177 ALA B O 1
ATOM 2939 N N . ALA B 1 186 ? 88.346 58.883 25.384 1.00 45.19 178 ALA B N 1
ATOM 2940 C CA . ALA B 1 186 ? 87.699 60.098 24.879 1.00 44.66 178 ALA B CA 1
ATOM 2941 C C . ALA B 1 186 ? 86.331 60.359 25.513 1.00 43.64 178 ALA B C 1
ATOM 2942 O O . ALA B 1 186 ? 85.485 59.472 25.577 1.00 40.19 178 ALA B O 1
ATOM 2944 N N . THR B 1 187 ? 86.088 61.600 25.911 1.00 44.16 179 THR B N 1
ATOM 2945 C CA . THR B 1 187 ? 84.740 61.988 26.333 1.00 45.43 179 THR B CA 1
ATOM 2946 C C . THR B 1 187 ? 83.842 62.127 25.089 1.00 47.01 179 THR B C 1
ATOM 2947 O O . THR B 1 187 ? 84.361 62.271 23.966 1.00 40.48 179 THR B O 1
ATOM 2951 N N . PRO B 1 188 ? 82.509 62.106 25.277 1.00 46.46 180 PRO B N 1
ATOM 2952 C CA . PRO B 1 188 ? 81.608 62.360 24.158 1.00 47.11 180 PRO B CA 1
ATOM 2953 C C . PRO B 1 188 ? 81.839 63.738 23.494 1.00 45.30 180 PRO B C 1
ATOM 2954 O O . PRO B 1 188 ? 81.698 63.874 22.273 1.00 45.80 180 PRO B O 1
ATOM 2958 N N . ASP B 1 189 ? 82.186 64.739 24.290 1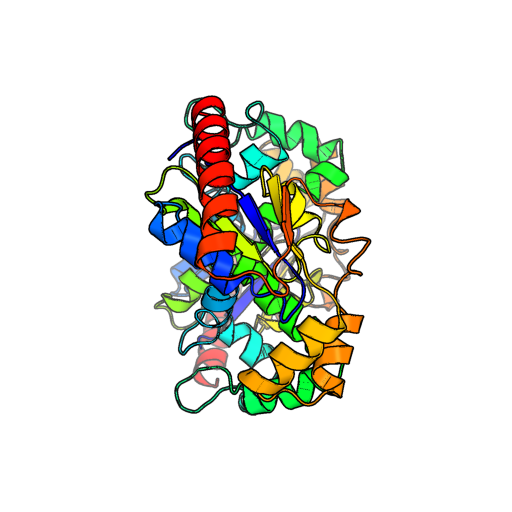.00 43.70 181 ASP B N 1
ATOM 2959 C CA . ASP B 1 189 ? 82.530 66.054 23.759 1.00 42.43 181 ASP B CA 1
ATOM 2960 C C . ASP B 1 189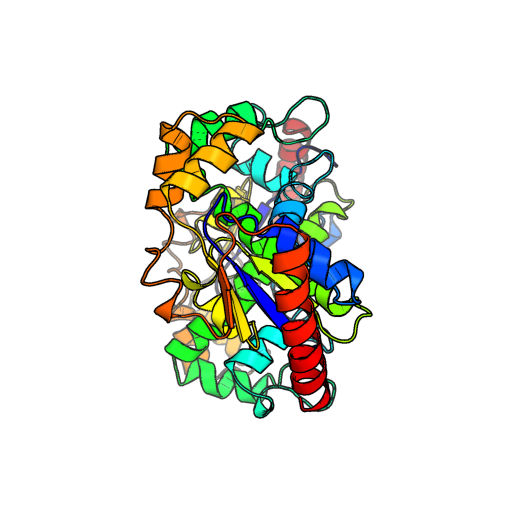 ? 83.739 65.957 22.843 1.00 38.16 181 ASP B C 1
ATOM 2961 O O . ASP B 1 189 ? 83.788 66.598 21.803 1.00 37.57 181 ASP B O 1
ATOM 2966 N N . ALA B 1 190 ? 84.735 65.190 23.270 1.00 34.17 182 ALA B N 1
ATOM 2967 C CA . ALA B 1 190 ? 85.956 65.050 22.503 1.00 32.76 182 ALA B CA 1
ATOM 2968 C C . ALA B 1 190 ? 85.705 64.309 21.191 1.00 30.49 182 ALA B C 1
ATOM 2969 O O . ALA B 1 190 ? 86.277 64.673 20.167 1.00 29.36 182 ALA B O 1
ATOM 2971 N N . LEU B 1 191 ? 84.877 63.266 21.206 1.00 29.10 183 LEU B N 1
ATOM 2972 C CA . LEU B 1 191 ? 84.585 62.562 19.959 1.00 28.71 183 LEU B CA 1
ATOM 2973 C C . LEU B 1 191 ? 83.865 63.495 18.989 1.00 28.18 183 LEU B C 1
ATOM 2974 O O . LEU B 1 191 ? 84.133 63.480 17.790 1.00 26.50 183 LEU B O 1
ATOM 2979 N N . ALA B 1 192 ? 82.969 64.321 19.522 1.00 28.54 184 ALA B N 1
ATOM 2980 C CA . ALA B 1 192 ? 82.176 65.231 18.713 1.00 29.08 184 ALA B CA 1
ATOM 2981 C C . ALA B 1 192 ? 83.019 66.236 17.947 1.00 28.44 184 ALA B C 1
ATOM 2982 O O . ALA B 1 192 ? 82.742 66.531 16.782 1.00 27.00 184 ALA B O 1
ATOM 2984 N N . VAL B 1 193 ? 84.066 66.757 18.585 1.00 27.42 185 VAL B N 1
ATOM 2985 C CA . VAL B 1 193 ? 85.009 67.616 17.874 1.00 26.68 185 VAL B CA 1
ATOM 2986 C C . VAL B 1 193 ? 85.579 66.916 16.655 1.00 25.23 185 VAL B C 1
ATOM 2987 O O . VAL B 1 193 ? 85.686 67.527 15.570 1.00 24.58 185 VAL B O 1
ATOM 2991 N N . GLN B 1 194 ? 85.924 65.633 16.808 1.00 23.61 186 GLN B N 1
ATOM 2992 C CA . GLN B 1 194 ? 86.526 64.891 15.685 1.00 22.94 186 GLN B CA 1
ATOM 2993 C C . GLN B 1 194 ? 85.509 64.596 14.584 1.00 23.32 186 GLN B C 1
ATOM 2994 O O . GLN B 1 194 ? 85.819 64.737 13.386 1.00 22.94 186 GLN B O 1
ATOM 3000 N N . VAL B 1 195 ? 84.291 64.224 14.987 1.00 23.97 187 VAL B N 1
ATOM 3001 C CA . VAL B 1 195 ? 83.226 63.931 14.026 1.00 23.63 187 VAL B CA 1
ATOM 3002 C C . VAL B 1 195 ? 82.812 65.175 13.247 1.00 24.60 187 VAL B C 1
ATOM 3003 O O . VAL B 1 195 ? 82.593 65.114 12.040 1.00 23.82 187 VAL B O 1
ATOM 3007 N N . ASP B 1 196 ? 82.723 66.305 13.940 1.00 26.17 188 ASP B N 1
ATOM 3008 C CA . ASP B 1 196 ? 82.429 67.587 13.305 1.00 27.49 188 ASP B CA 1
ATOM 3009 C C . ASP B 1 196 ? 83.319 67.875 12.109 1.00 26.49 188 ASP B C 1
ATOM 3010 O O . ASP B 1 196 ? 82.851 68.286 11.059 1.00 26.40 188 ASP B O 1
ATOM 3015 N N . ALA B 1 197 ? 84.625 67.708 12.285 1.00 25.68 189 ALA B N 1
ATOM 3016 C CA . ALA B 1 197 ? 85.550 67.992 11.217 1.00 24.56 189 ALA B CA 1
ATOM 3017 C C . ALA B 1 197 ? 85.420 66.953 10.104 1.00 23.62 189 ALA B C 1
ATOM 3018 O O . ALA B 1 197 ? 85.422 67.311 8.934 1.00 22.70 189 ALA B O 1
ATOM 3020 N N . LEU B 1 198 ? 85.347 65.663 10.451 1.00 23.30 190 LEU B N 1
ATOM 3021 C CA . LEU B 1 198 ? 85.173 64.637 9.421 1.00 22.85 190 LEU B CA 1
ATOM 3022 C C . LEU B 1 198 ? 83.866 64.855 8.655 1.00 23.40 190 LEU B C 1
ATOM 3023 O O . LEU B 1 198 ? 83.832 64.714 7.437 1.00 23.24 190 LEU B O 1
ATOM 3028 N N . HIS B 1 199 ? 82.807 65.208 9.368 1.00 23.94 191 HIS B N 1
ATOM 3029 C CA . HIS B 1 199 ? 81.534 65.470 8.699 1.00 25.80 191 HIS B CA 1
ATOM 3030 C C . HIS B 1 199 ? 81.713 66.569 7.633 1.00 27.11 191 HIS B C 1
ATOM 3031 O O . HIS B 1 199 ? 81.273 66.411 6.478 1.00 27.20 191 HIS B O 1
ATOM 3038 N N . GLN B 1 200 ? 82.407 67.657 7.975 1.00 27.48 192 GLN B N 1
ATOM 3039 C CA . GLN B 1 200 ? 82.632 68.709 6.996 1.00 29.43 192 GLN B CA 1
ATOM 3040 C C . GLN B 1 200 ? 83.433 68.215 5.840 1.00 27.95 192 GLN B C 1
ATOM 3041 O O . GLN B 1 200 ? 83.136 68.556 4.685 1.00 27.88 192 GLN B O 1
ATOM 3047 N N . ARG B 1 201 ? 84.434 67.385 6.114 1.00 26.60 193 ARG B N 1
ATOM 3048 C CA . ARG B 1 201 ? 85.254 66.854 5.024 1.00 25.66 193 ARG B CA 1
ATOM 3049 C C . ARG B 1 201 ? 84.447 65.860 4.179 1.00 25.17 193 ARG B C 1
ATOM 3050 O O . ARG B 1 201 ? 84.618 65.786 2.983 1.00 24.47 193 ARG B O 1
ATOM 3058 N N . TYR B 1 202 ? 83.601 65.074 4.817 1.00 25.23 194 TYR B N 1
ATOM 3059 C CA . TYR B 1 202 ? 82.778 64.112 4.060 1.00 25.70 194 TYR B CA 1
ATOM 3060 C C . TYR B 1 202 ? 81.733 64.800 3.179 1.00 27.13 194 TYR B C 1
ATOM 3061 O O . TYR B 1 202 ? 81.484 64.353 2.056 1.00 27.54 194 TYR B O 1
ATOM 3070 N N . LEU B 1 203 ? 81.183 65.913 3.643 1.00 28.80 195 LEU B N 1
ATOM 3071 C CA . LEU B 1 203 ? 80.278 66.701 2.804 1.00 30.68 195 LEU B CA 1
ATOM 3072 C C . LEU B 1 203 ? 81.016 67.120 1.558 1.00 31.24 195 LEU B C 1
ATOM 3073 O O . LEU B 1 203 ? 80.462 67.112 0.482 1.00 31.74 195 LEU B O 1
ATOM 3078 N N . ALA B 1 204 ? 82.280 67.501 1.705 1.00 29.93 196 ALA B N 1
ATOM 3079 C CA . ALA B 1 204 ? 83.042 67.990 0.574 1.00 30.36 196 ALA B CA 1
ATOM 3080 C C . ALA B 1 204 ? 83.411 66.872 -0.381 1.00 30.44 196 ALA B C 1
ATOM 3081 O O . ALA B 1 204 ? 83.361 67.060 -1.593 1.00 31.88 196 ALA B O 1
ATOM 3083 N N . PHE B 1 205 ? 83.762 65.699 0.140 1.00 28.43 197 PHE B N 1
ATOM 3084 C CA . PHE B 1 205 ? 84.107 64.597 -0.709 1.00 29.28 197 PHE B CA 1
ATOM 3085 C C . PHE B 1 205 ? 82.877 64.201 -1.547 1.00 32.37 197 PHE B C 1
ATOM 3086 O O . PHE B 1 205 ? 82.981 63.894 -2.748 1.00 31.65 197 PHE B O 1
ATOM 3094 N N . ALA B 1 206 ? 81.718 64.225 -0.897 1.00 33.92 198 ALA B N 1
ATOM 3095 C CA . ALA B 1 206 ? 80.473 63.785 -1.523 1.00 35.72 198 ALA B CA 1
ATOM 3096 C C . ALA B 1 206 ? 80.044 64.766 -2.609 1.00 39.02 198 ALA B C 1
ATOM 3097 O O . ALA B 1 206 ? 79.627 64.332 -3.691 1.00 39.14 198 ALA B O 1
ATOM 3099 N N . ALA B 1 207 ? 80.161 66.068 -2.336 1.00 40.77 199 ALA B N 1
ATOM 3100 C CA . ALA B 1 207 ? 79.873 67.103 -3.354 1.00 44.89 199 ALA B CA 1
ATOM 3101 C C . ALA B 1 207 ? 80.789 66.997 -4.572 1.00 49.19 199 ALA B C 1
ATOM 3102 O O . ALA B 1 207 ? 80.389 67.376 -5.653 1.00 51.79 199 ALA B O 1
ATOM 3104 N N . ALA B 1 208 ? 82.011 66.482 -4.400 1.00 52.17 200 ALA B N 1
ATOM 3105 C CA . ALA B 1 208 ? 82.952 66.338 -5.526 1.00 55.32 200 ALA B CA 1
ATOM 3106 C C . ALA B 1 208 ? 82.810 65.044 -6.340 1.00 60.23 200 ALA B C 1
ATOM 3107 O O . ALA B 1 208 ? 83.368 64.959 -7.424 1.00 64.42 200 ALA B O 1
ATOM 3109 N N . LYS B 1 209 ? 82.096 64.036 -5.837 1.00 62.60 201 LYS B N 1
ATOM 3110 C CA . LYS B 1 209 ? 81.865 62.797 -6.616 1.00 63.81 201 LYS B CA 1
ATOM 3111 C C . LYS B 1 209 ? 80.544 62.833 -7.414 1.00 62.79 201 LYS B C 1
ATOM 3112 O O . LYS B 1 209 ? 79.742 63.766 -7.300 1.00 63.10 201 LYS B O 1
#

CATH classification: 3.40.50.300